Protein AF-A0A6A5FQM7-F1 (afdb_monomer)

Solvent-accessible surface area (backbone atoms only — not comparable to full-atom values): 30347 Å² total; per-residue (Å²): 133,84,86,88,86,87,84,88,84,89,82,84,90,83,86,89,84,90,78,91,77,89,76,64,76,66,62,66,56,60,60,55,72,75,61,82,77,85,77,93,76,96,86,78,89,70,89,82,69,97,57,61,68,79,78,35,94,45,71,45,55,47,32,48,67,52,52,79,28,72,78,85,42,72,32,33,34,38,22,14,42,94,94,63,60,41,81,42,44,37,44,62,70,58,44,27,74,49,12,66,49,44,28,42,49,70,72,30,100,81,39,64,97,59,59,69,46,80,37,57,89,43,54,50,72,23,48,49,38,50,50,42,26,55,42,43,71,48,86,74,83,47,91,88,41,33,66,56,27,30,49,48,19,56,76,38,56,27,65,71,60,27,52,52,35,52,52,50,50,63,73,68,60,40,35,49,49,23,48,38,49,33,57,51,23,64,76,68,71,37,67,69,60,32,50,51,24,50,55,40,36,26,71,35,20,60,54,18,48,69,21,72,33,40,38,74,43,54,70,69,55,50,44,56,60,50,65,47,46,41,44,48,52,60,55,64,56,54,51,54,29,51,52,52,25,17,38,48,50,24,53,76,68,77,38,73,73,41,54,67,50,28,41,61,66,38,53,75,52,58,45,49,45,36,67,73,53,40,54,70,65,57,34,62,76,37,58,64,68,62,61,59,53,52,72,66,59,45,48,48,49,50,36,51,76,71,43,92,73,63,66,90,65,88,42,45,68,68,68,66,75,27,68,83,79,84,81,86,69,94,57,98,53,77,53,91,87,81,57,81,82,76,91,71,86,63,69,45,68,56,44,42,41,69,94,61,94,78,84,81,72,53,50,68,50,74,54,55,94,81,56,72,51,75,46,46,41,37,39,34,40,21,51,81,83,43,77,77,45,77,49,79,47,77,45,79,48,78,44,57,86,84,54,57,52,70,48,59,58,78,70,78,84,80,71,81,84,80,86,88,85,85,86,81,89,80,92,76,90,79,82,89,83,84,85,88,80,88,80,91,77,84,89,68,100,72,86,75,81,55,36,37,34,40,37,40,65,70,76,99,77,88,89,71,83,92,84,94,83,85,77,78,49,76,69,66,88,84,78,80,87,80,87,75,90,130

Organism: Perca fluviatilis (NCBI:txid8168)

Radius of gyration: 31.71 Å; Cα contacts (8 Å, |Δi|>4): 573; chains: 1; bounding box: 80×77×89 Å

Foldseek 3Di:
DDDDDDDDDDDDDDDDDDDDDDDDPVVVVVVVVVPPPDDDDDDDPDDDPPPVVVVDPDQLVVLLSVQQDPVQFQAWEFAEAPPQTDIGTDDLVLLVVQFVQSVCCCPNPPHDSDRYHYHHPAHPVLVSQSSSCSRRVDHDDDPVCLLSVLVVCVVRVRVVNVVVSLVVCLVPDALQQLLVQLQSCVVSVPVVSNVSSVVRCLVVVLSNLPHPNLLVHDLVSLLVSLQALARPDALLSNVVSLLSNLQSVCVVVVHDSDLVSSLVSCPLSVQSRQLLPHDPVSCVVPVLVSPNDDPVLSVLSVCCVPPPDHDDHSHDNDHRPHHDDDDDDPDPDLDPPPDDDDDAQDKDKAKEADPDDDDDQFDWDADDPPDWDKWKKKKFWFFVNHTPDIDTDIDGDDGDSPDTDTDGGPDCPPRPPPPPDDDDDDDDDDDDDDDDDDDDDDDDDDDGTMIMMIMGIDDDDDHDDDDDDDDYDYDDDPDDDDDDDD

InterPro domains:
  IPR000210 BTB/POZ domain [PF00651] (66-172)
  IPR000210 BTB/POZ domain [PS50097] (73-143)
  IPR000210 BTB/POZ domain [SM00225] (73-173)
  IPR011333 SKP1/BTB/POZ domain superfamily [G3DSA:3.30.710.10] (48-202)
  IPR011333 SKP1/BTB/POZ domain superfamily [SSF54695] (49-172)
  IPR011705 BTB/Kelch-associated [PF07707] (188-257)
  IPR011705 BTB/Kelch-associated [SM00875] (179-288)
  IPR012983 PHR [PF08005] (329-388)
  IPR038648 PHR domain superfamily [G3DSA:2.60.120.820] (323-405)

Secondary structure (DSSP, 8-state):
-------PPP--------------THHHHHHHTTS-SS-----------TTGGGG-SSHHHHHHHHTT--TT--EEEEESSTTS-EEEEE-HHHHHHH-HHHHHHHHSTT----SEEEETTS-HHHHHHHHHHHHH------TTTHHHHHHHHHHTT-HHHHHHHHHHHHHH--TTTHHHHHHHHHHTT-HHHHHHHHHHHHHTHHHHHTSHHHHTS-HHHHHHHHH-S---S-HHHHHHHHHHHHHHHHHHTT----HHHHHHHHGGGGGGS-GGGS-HHHIIIIITTTS-S-HHHHHHHHHHHH-SSPPP-SS--SPP----PPP--SSS---TTT------SS-EEEEEE-SS------EEE---SSS---EEEEEEEEETTEEEEEEEEEE-S---TT--EEEPPPPGGG-TTS-S------------------------S--PPPEEEEEEEE--------------EE------------

Nearest PDB structures (foldseek):
  2vkp-assembly1_B-2  TM=9.954E-01  e=5.978E-14  Homo sapiens
  8h37-assembly1_A  TM=7.208E-01  e=5.324E-13  Homo sapiens
  8h37-assembly1_P  TM=6.740E-01  e=2.961E-13  Homo sapiens
  8h37-assembly1_N  TM=6.426E-01  e=1.250E-12  Homo sapiens
  8khp-assembly1_B  TM=5.291E-01  e=6.823E-11  Homo sapiens

Mean predicted aligned error: 17.05 Å

pLDDT: mean 70.78, std 27.02, range [20.38, 97.5]

Structure (mmCIF, N/CA/C/O backbone):
data_AF-A0A6A5FQM7-F1
#
_entry.id   AF-A0A6A5FQM7-F1
#
loop_
_atom_site.group_PDB
_atom_site.id
_atom_site.type_symbol
_atom_site.label_atom_id
_atom_site.label_alt_id
_atom_site.label_comp_id
_atom_site.label_asym_id
_atom_site.label_entity_id
_atom_site.label_seq_id
_atom_site.pdbx_PDB_ins_code
_atom_site.Cartn_x
_atom_site.Cartn_y
_atom_site.Cartn_z
_atom_site.occupancy
_atom_site.B_iso_or_equiv
_atom_site.auth_seq_id
_atom_site.auth_comp_id
_atom_site.auth_asym_id
_atom_site.auth_atom_id
_atom_site.pdbx_PDB_model_num
ATOM 1 N N . MET A 1 1 ? -1.911 30.482 -17.949 1.00 25.12 1 MET A N 1
ATOM 2 C CA . MET A 1 1 ? -1.801 31.762 -17.220 1.00 25.12 1 MET A CA 1
ATOM 3 C C . MET A 1 1 ? -1.256 31.460 -15.834 1.00 25.12 1 MET A C 1
ATOM 5 O O . MET A 1 1 ? -1.832 30.586 -15.209 1.00 25.12 1 MET A O 1
ATOM 9 N N . ALA A 1 2 ? -0.174 32.153 -15.447 1.00 23.59 2 ALA A N 1
ATOM 10 C CA . ALA A 1 2 ? 0.440 32.276 -14.107 1.00 23.59 2 ALA A CA 1
ATOM 11 C C . ALA A 1 2 ? 0.761 30.955 -13.362 1.00 23.59 2 ALA A C 1
ATOM 13 O O . ALA A 1 2 ? -0.143 30.247 -12.950 1.00 23.59 2 ALA A O 1
ATOM 14 N N . ALA A 1 3 ? 2.000 30.476 -13.214 1.00 24.33 3 ALA A N 1
ATOM 15 C CA . ALA A 1 3 ? 3.276 31.104 -12.839 1.00 24.33 3 ALA A CA 1
ATOM 16 C C . ALA A 1 3 ? 3.339 31.625 -11.384 1.00 24.33 3 ALA A C 1
ATOM 18 O O . ALA A 1 3 ? 2.572 32.501 -11.002 1.00 24.33 3 ALA A O 1
ATOM 19 N N . GLU A 1 4 ? 4.350 31.093 -10.679 1.00 28.64 4 GLU A N 1
ATOM 20 C CA . GLU A 1 4 ? 5.140 31.655 -9.566 1.00 28.64 4 GLU A CA 1
ATOM 21 C C . GLU A 1 4 ? 4.548 31.787 -8.160 1.00 28.64 4 GLU A C 1
ATOM 23 O O . GLU A 1 4 ? 3.675 32.610 -7.938 1.00 28.64 4 GLU A O 1
ATOM 28 N N . LEU A 1 5 ? 5.207 31.140 -7.180 1.00 24.67 5 LEU A N 1
ATOM 29 C CA . LEU A 1 5 ? 5.489 31.719 -5.857 1.00 24.67 5 LEU A CA 1
ATOM 30 C C . LEU A 1 5 ? 6.841 31.191 -5.289 1.00 24.67 5 LEU A C 1
ATOM 32 O O . LEU A 1 5 ? 6.902 30.125 -4.684 1.00 24.67 5 LEU A O 1
ATOM 36 N N . TYR A 1 6 ? 7.879 32.038 -5.424 1.00 25.89 6 TYR A N 1
ATOM 37 C CA . TYR A 1 6 ? 8.938 32.362 -4.432 1.00 25.89 6 TYR A CA 1
ATOM 38 C C . TYR A 1 6 ? 10.267 31.555 -4.310 1.00 25.89 6 TYR A C 1
ATOM 40 O O . TYR A 1 6 ? 10.331 30.380 -4.649 1.00 25.89 6 TYR A O 1
ATOM 48 N N . PRO A 1 7 ? 11.391 32.218 -3.909 1.00 26.41 7 PRO A N 1
ATOM 49 C CA . PRO A 1 7 ? 12.504 32.499 -4.825 1.00 26.41 7 PRO A CA 1
ATOM 50 C C . PRO A 1 7 ? 13.896 32.021 -4.352 1.00 26.41 7 PRO A C 1
ATOM 52 O O . PRO A 1 7 ? 14.146 31.740 -3.179 1.00 26.41 7 PRO A O 1
ATOM 55 N N . ALA A 1 8 ? 14.845 32.041 -5.292 1.00 25.22 8 ALA A N 1
ATOM 56 C CA . ALA A 1 8 ? 16.267 31.771 -5.095 1.00 25.22 8 ALA A CA 1
ATOM 57 C C . ALA A 1 8 ? 17.016 32.904 -4.359 1.00 25.22 8 ALA A C 1
ATOM 59 O O . ALA A 1 8 ? 16.900 34.079 -4.710 1.00 25.22 8 ALA A O 1
ATOM 60 N N . LYS A 1 9 ? 17.883 32.539 -3.402 1.00 25.02 9 LYS A N 1
ATOM 61 C CA . LYS A 1 9 ? 18.971 33.395 -2.895 1.00 25.02 9 LYS A CA 1
ATOM 62 C C . LYS A 1 9 ? 20.291 33.010 -3.569 1.00 25.02 9 LYS A C 1
ATOM 64 O O . LYS A 1 9 ? 20.765 31.889 -3.416 1.00 25.02 9 LYS A O 1
ATOM 69 N N . LYS A 1 10 ? 20.883 33.970 -4.288 1.00 23.33 10 LYS A N 1
ATOM 70 C CA . LYS A 1 10 ? 22.257 33.943 -4.816 1.00 23.33 10 LYS A CA 1
ATOM 71 C C . LYS A 1 10 ? 23.269 34.185 -3.690 1.00 23.33 10 LYS A C 1
ATOM 73 O O . LYS A 1 10 ? 23.102 35.132 -2.927 1.00 23.33 10 LYS A O 1
ATOM 78 N N . LEU A 1 11 ? 24.354 33.412 -3.668 1.00 23.92 11 LEU A N 1
ATOM 79 C CA . LEU A 1 11 ? 25.618 33.759 -3.008 1.00 23.92 11 LEU A CA 1
ATOM 80 C C . LEU A 1 11 ? 26.777 33.474 -3.981 1.00 23.92 11 LEU A C 1
ATOM 82 O O . LEU A 1 11 ? 26.824 32.424 -4.615 1.00 23.92 11 LEU A O 1
ATOM 86 N N . VAL A 1 12 ? 27.653 34.470 -4.124 1.00 27.03 12 VAL A N 1
ATOM 87 C CA . VAL A 1 12 ? 28.857 34.544 -4.979 1.00 27.03 12 VAL A CA 1
ATOM 88 C C . VAL A 1 12 ? 30.066 33.972 -4.202 1.00 27.03 12 VAL A C 1
ATOM 90 O O . VAL A 1 12 ? 30.031 34.015 -2.970 1.00 27.03 12 VAL A O 1
ATOM 93 N N . PRO A 1 13 ? 31.112 33.411 -4.853 1.00 27.48 13 PRO A N 1
ATOM 94 C CA . PRO A 1 13 ? 32.074 32.532 -4.191 1.00 27.48 13 PRO A CA 1
ATOM 95 C C . PRO A 1 13 ? 33.295 33.273 -3.627 1.00 27.48 13 PRO A C 1
ATOM 97 O O . PRO A 1 13 ? 33.749 34.271 -4.185 1.00 27.48 13 PRO A O 1
ATOM 100 N N . SER A 1 14 ? 33.880 32.723 -2.561 1.00 23.44 14 SER A N 1
ATOM 101 C CA . SER A 1 14 ? 35.210 33.087 -2.059 1.00 23.44 14 SER A CA 1
ATOM 102 C C . SER A 1 14 ? 36.164 31.897 -2.154 1.00 23.44 14 SER A C 1
ATOM 104 O O . SER A 1 14 ? 35.812 30.771 -1.805 1.00 23.44 14 SER A O 1
ATOM 106 N N . ALA A 1 15 ? 37.367 32.173 -2.647 1.00 24.03 15 ALA A N 1
ATOM 107 C CA . ALA A 1 15 ? 38.389 31.215 -3.034 1.00 24.03 15 ALA A CA 1
ATOM 108 C C . ALA A 1 15 ? 39.209 30.609 -1.875 1.00 24.03 15 ALA A C 1
ATOM 110 O O . ALA A 1 15 ? 39.319 31.176 -0.791 1.00 24.03 15 ALA A O 1
ATOM 111 N N . SER A 1 16 ? 39.912 29.530 -2.245 1.00 23.80 16 SER A N 1
ATOM 112 C CA . SER A 1 16 ? 41.140 28.951 -1.670 1.00 23.80 16 SER A CA 1
ATOM 113 C C . SER A 1 16 ? 41.038 28.055 -0.424 1.00 23.80 16 SER A C 1
ATOM 115 O O . SER A 1 16 ? 40.803 28.515 0.684 1.00 23.80 16 SER A O 1
ATOM 117 N N . ALA A 1 17 ? 41.317 26.758 -0.610 1.00 24.67 17 ALA A N 1
ATOM 118 C CA . ALA A 1 17 ? 42.495 26.080 -0.052 1.00 24.67 17 ALA A CA 1
ATOM 119 C C . ALA A 1 17 ? 42.527 24.607 -0.507 1.00 24.67 17 ALA A C 1
ATOM 121 O O . ALA A 1 17 ? 41.537 23.883 -0.459 1.00 24.67 17 ALA A O 1
ATOM 122 N N . SER A 1 18 ? 43.698 24.189 -0.970 1.00 25.94 18 SER A N 1
ATOM 123 C CA . SER A 1 18 ? 44.079 22.867 -1.463 1.00 25.94 18 SER A CA 1
ATOM 124 C C . SER A 1 18 ? 44.022 21.757 -0.407 1.00 25.94 18 SER A C 1
ATOM 126 O O . SER A 1 18 ? 44.571 21.928 0.678 1.00 25.94 18 SER A O 1
ATOM 128 N N . SER A 1 19 ? 43.515 20.572 -0.766 1.00 23.34 19 SER A N 1
ATOM 129 C CA . SER A 1 19 ? 44.169 19.297 -0.417 1.00 23.34 19 SER A CA 1
ATOM 130 C C . SER A 1 19 ? 43.587 18.101 -1.188 1.00 23.34 19 SER A C 1
ATOM 132 O O . SER A 1 19 ? 42.392 17.832 -1.206 1.00 23.34 19 SER A O 1
ATOM 134 N N . THR A 1 20 ? 44.512 17.427 -1.860 1.00 34.38 20 THR A N 1
ATOM 135 C CA . THR A 1 20 ? 44.583 16.053 -2.366 1.00 34.38 20 THR A CA 1
ATOM 136 C C . THR A 1 20 ? 43.435 15.097 -2.001 1.00 34.38 20 THR A C 1
ATOM 138 O O . THR A 1 20 ? 43.295 14.693 -0.850 1.00 34.38 20 THR A O 1
ATOM 141 N N . SER A 1 21 ? 42.699 14.609 -3.006 1.00 27.06 21 SER A N 1
ATOM 142 C CA . SER A 1 21 ? 42.024 13.306 -2.931 1.00 27.06 21 SER A CA 1
ATOM 143 C C . SER A 1 21 ? 41.889 12.676 -4.318 1.00 27.06 21 SER A C 1
ATOM 145 O O . SER A 1 21 ? 41.590 13.338 -5.307 1.00 27.06 21 SER A O 1
ATOM 147 N N . SER A 1 22 ? 42.208 11.389 -4.375 1.00 34.28 22 SER A N 1
ATOM 148 C CA . SER A 1 22 ? 42.169 10.520 -5.544 1.00 34.28 22 SER A CA 1
ATOM 149 C C . SER A 1 22 ? 40.715 10.301 -5.968 1.00 34.28 22 SER A C 1
ATOM 151 O O . SER A 1 22 ? 39.994 9.562 -5.301 1.00 34.28 22 SER A O 1
ATOM 153 N N . SER A 1 23 ? 40.273 10.946 -7.045 1.00 28.56 23 SER A N 1
ATOM 154 C CA . SER A 1 23 ? 38.965 10.700 -7.653 1.00 28.56 23 SER A CA 1
ATOM 155 C C . SER A 1 23 ? 39.065 9.574 -8.684 1.00 28.56 23 SER A C 1
ATOM 157 O O . SER A 1 23 ? 39.908 9.583 -9.581 1.00 28.56 23 SER A O 1
ATOM 159 N N . SER A 1 24 ? 38.215 8.565 -8.520 1.00 38.09 24 SER A N 1
ATOM 160 C CA . SER A 1 24 ? 38.035 7.449 -9.444 1.00 38.09 24 SER A CA 1
ATOM 161 C C . SER A 1 24 ? 37.468 7.923 -10.784 1.00 38.09 24 SER A C 1
ATOM 163 O O . SER A 1 24 ? 36.521 8.701 -10.830 1.00 38.09 24 SER A O 1
ATOM 165 N N . ILE A 1 25 ? 38.003 7.374 -11.878 1.00 41.78 25 ILE A N 1
ATOM 166 C CA . ILE A 1 25 ? 37.617 7.633 -13.281 1.00 41.78 25 ILE A CA 1
ATOM 167 C C . ILE A 1 25 ? 36.106 7.408 -13.549 1.00 41.78 25 ILE A C 1
ATOM 169 O O . ILE A 1 25 ? 35.562 7.939 -14.514 1.00 41.78 25 ILE A O 1
ATOM 173 N N . GLN A 1 26 ? 35.398 6.691 -12.668 1.00 38.62 26 GLN A N 1
ATOM 174 C CA . GLN A 1 26 ? 33.941 6.504 -12.725 1.00 38.62 26 GLN A CA 1
ATOM 175 C C . GLN A 1 26 ? 33.136 7.809 -12.578 1.00 38.62 26 GLN A C 1
ATOM 177 O O . GLN A 1 26 ? 32.128 7.965 -13.267 1.00 38.62 26 GLN A O 1
ATOM 182 N N . ASP A 1 27 ? 33.591 8.768 -11.765 1.00 35.09 27 ASP A N 1
ATOM 183 C CA . ASP A 1 27 ? 32.825 10.000 -11.510 1.00 35.09 27 ASP A CA 1
ATOM 184 C C . ASP A 1 27 ? 32.875 10.981 -12.696 1.00 35.09 27 ASP A C 1
ATOM 186 O O . ASP A 1 27 ? 31.942 11.755 -12.910 1.00 35.09 27 ASP A O 1
ATOM 190 N N . GLN A 1 28 ? 33.930 10.922 -13.519 1.00 35.03 28 GLN A N 1
ATOM 191 C CA . GLN A 1 28 ? 34.077 11.804 -14.684 1.00 35.03 28 GLN A CA 1
ATOM 192 C C . GLN A 1 28 ? 33.159 11.418 -15.851 1.00 35.03 28 GLN A C 1
ATOM 194 O O . GLN A 1 28 ? 32.687 12.305 -16.558 1.00 35.03 28 GLN A O 1
ATOM 199 N N . TYR A 1 29 ? 32.840 10.131 -16.023 1.00 43.72 29 TYR A N 1
ATOM 200 C CA . TYR A 1 29 ? 31.935 9.683 -17.090 1.00 43.72 29 TYR A CA 1
ATOM 201 C C . TYR A 1 29 ? 30.453 9.739 -16.691 1.00 43.72 29 TYR A C 1
ATOM 203 O O . TYR A 1 29 ? 29.603 10.011 -17.539 1.00 43.72 29 TYR A O 1
ATOM 211 N N . GLN A 1 30 ? 30.114 9.571 -15.405 1.00 40.81 30 GLN A N 1
ATOM 212 C CA . GLN A 1 30 ? 28.727 9.729 -14.942 1.00 40.81 30 GLN A CA 1
ATOM 213 C C . GLN A 1 30 ? 28.229 11.179 -15.040 1.00 40.81 30 GLN A C 1
ATOM 215 O O . GLN A 1 30 ? 27.064 11.396 -15.367 1.00 40.81 30 GLN A O 1
ATOM 220 N N . GLN A 1 31 ? 29.096 12.179 -14.839 1.00 35.19 31 GLN A N 1
ATOM 221 C CA . GLN A 1 31 ? 28.723 13.589 -15.021 1.00 35.19 31 GLN A CA 1
ATOM 222 C C . GLN A 1 31 ? 28.537 13.994 -16.488 1.00 35.19 31 GLN A C 1
ATOM 224 O O . GLN A 1 31 ? 27.774 14.916 -16.769 1.00 35.19 31 GLN A O 1
ATOM 229 N N . GLN A 1 32 ? 29.172 13.290 -17.427 1.00 38.00 32 GLN A N 1
ATOM 230 C CA . GLN A 1 32 ? 29.069 13.598 -18.855 1.00 38.00 32 GLN A CA 1
ATOM 231 C C . GLN A 1 32 ? 27.743 13.115 -19.469 1.00 38.00 32 GLN A C 1
ATOM 233 O O . GLN A 1 32 ? 27.218 13.758 -20.376 1.00 38.00 32 GLN A O 1
ATOM 238 N N . ASN A 1 33 ? 27.138 12.060 -18.912 1.00 40.91 33 ASN A N 1
ATOM 239 C CA . ASN A 1 33 ? 25.867 11.509 -19.398 1.00 40.91 33 ASN A CA 1
ATOM 240 C C . ASN A 1 33 ? 24.611 12.247 -18.892 1.00 40.91 33 ASN A C 1
ATOM 242 O O . ASN A 1 33 ? 23.536 12.046 -19.449 1.00 40.91 33 ASN A O 1
ATOM 246 N N . LEU A 1 34 ? 24.719 13.132 -17.889 1.00 35.94 34 LEU A N 1
ATOM 247 C CA . LEU A 1 34 ? 23.595 13.982 -17.454 1.00 35.94 34 LEU A CA 1
ATOM 248 C C . LEU A 1 34 ? 23.472 15.301 -18.243 1.00 35.94 34 LEU A C 1
ATOM 250 O O . LEU A 1 34 ? 22.462 15.988 -18.111 1.00 35.94 34 LEU A O 1
ATOM 254 N N . ALA A 1 35 ? 24.466 15.670 -19.056 1.00 32.56 35 ALA A N 1
ATOM 255 C CA . ALA A 1 35 ? 24.530 16.990 -19.694 1.00 32.56 35 ALA A CA 1
ATOM 256 C C . ALA A 1 35 ? 24.043 17.035 -21.156 1.00 32.56 35 ALA A C 1
ATOM 258 O O . ALA A 1 35 ? 23.995 18.113 -21.740 1.00 32.56 35 ALA A O 1
ATOM 259 N N . ASN A 1 36 ? 23.657 15.909 -21.761 1.00 36.44 36 ASN A N 1
ATOM 260 C CA . ASN A 1 36 ? 23.426 15.835 -23.211 1.00 36.44 36 ASN A CA 1
ATOM 261 C C . ASN A 1 36 ? 21.983 16.126 -23.665 1.00 36.44 36 ASN A C 1
ATOM 263 O O . ASN A 1 36 ? 21.508 15.556 -24.643 1.00 36.44 36 ASN A O 1
ATOM 267 N N . ASN A 1 37 ? 21.299 17.058 -22.995 1.00 38.47 37 ASN A N 1
ATOM 268 C CA . ASN A 1 37 ? 20.074 17.659 -23.519 1.00 38.47 37 ASN A CA 1
ATOM 269 C C . ASN A 1 37 ? 20.348 19.110 -23.941 1.00 38.47 37 ASN A C 1
ATOM 271 O O . ASN A 1 37 ? 20.574 19.979 -23.103 1.00 38.47 37 ASN A O 1
ATOM 275 N N . ASN A 1 38 ? 20.228 19.330 -25.253 1.00 35.34 38 ASN A N 1
ATOM 276 C CA . ASN A 1 38 ? 20.307 20.565 -26.039 1.00 35.34 38 ASN A CA 1
ATOM 277 C C . ASN A 1 38 ? 21.654 20.998 -26.644 1.00 35.34 38 ASN A C 1
ATOM 279 O O . ASN A 1 38 ? 22.657 21.224 -25.979 1.00 35.34 38 ASN A O 1
ATOM 283 N N . SER A 1 39 ? 21.519 21.314 -27.938 1.00 30.48 39 SER A N 1
ATOM 284 C CA . SER A 1 39 ? 22.369 22.089 -28.847 1.00 30.48 39 SER A CA 1
ATOM 285 C C . SER A 1 39 ? 23.458 21.345 -29.629 1.00 30.48 39 SER A C 1
ATOM 287 O O . SER A 1 39 ? 24.518 20.971 -29.140 1.00 30.48 39 SER A O 1
ATOM 289 N N . HIS A 1 40 ? 23.178 21.219 -30.930 1.00 37.12 40 HIS A N 1
ATOM 290 C CA . HIS A 1 40 ? 24.162 21.055 -31.988 1.00 37.12 40 HIS A CA 1
ATOM 291 C C . HIS A 1 40 ? 25.294 22.077 -31.838 1.00 37.12 40 HIS A C 1
ATOM 293 O O . HIS A 1 40 ? 25.051 23.281 -31.892 1.00 37.12 40 HIS A O 1
ATOM 299 N N . SER A 1 41 ? 26.531 21.596 -31.748 1.00 25.61 41 SER A N 1
ATOM 300 C CA . SER A 1 41 ? 27.732 22.296 -32.214 1.00 25.61 41 SER A CA 1
ATOM 301 C C . SER A 1 41 ? 28.830 21.264 -32.452 1.00 25.61 41 SER A C 1
ATOM 303 O O . SER A 1 41 ? 29.441 20.739 -31.527 1.00 25.61 41 SER A O 1
ATOM 305 N N . ALA A 1 42 ? 29.046 20.945 -33.726 1.00 38.06 42 ALA A N 1
ATOM 306 C CA . ALA A 1 42 ? 30.201 20.199 -34.186 1.00 38.06 42 ALA A CA 1
ATOM 307 C C . ALA A 1 42 ? 31.451 21.079 -34.054 1.00 38.06 42 ALA A C 1
ATOM 309 O O . ALA A 1 42 ? 31.512 22.111 -34.713 1.00 38.06 42 ALA A O 1
ATOM 310 N N . ALA A 1 43 ? 32.415 20.674 -33.219 1.00 31.86 43 ALA A N 1
ATOM 311 C CA . ALA A 1 43 ? 33.860 20.904 -33.382 1.00 31.86 43 ALA A CA 1
ATOM 312 C C . ALA A 1 43 ? 34.617 20.532 -32.093 1.00 31.86 43 ALA A C 1
ATOM 314 O O . ALA A 1 43 ? 34.815 21.380 -31.231 1.00 31.86 43 ALA A O 1
ATOM 315 N N . ALA A 1 44 ? 35.033 19.266 -31.975 1.00 27.83 44 ALA A N 1
ATOM 316 C CA . ALA A 1 44 ? 36.254 18.813 -31.283 1.00 27.83 44 ALA A CA 1
ATOM 317 C C . ALA A 1 44 ? 36.256 17.276 -31.224 1.00 27.83 44 ALA A C 1
ATOM 319 O O . ALA A 1 44 ? 36.093 16.663 -30.171 1.00 27.83 44 ALA A O 1
ATOM 320 N N . ALA A 1 45 ? 36.416 16.632 -32.382 1.00 38.59 45 ALA A N 1
ATOM 321 C CA . ALA A 1 45 ? 36.777 15.222 -32.432 1.00 38.59 45 ALA A CA 1
ATOM 322 C C . ALA A 1 45 ? 38.260 15.087 -32.056 1.00 38.59 45 ALA A C 1
ATOM 324 O O . ALA A 1 45 ? 39.132 15.015 -32.920 1.00 38.59 45 ALA A O 1
ATOM 325 N N . THR A 1 46 ? 38.553 15.089 -30.756 1.00 37.62 46 THR A N 1
ATOM 326 C CA . THR A 1 46 ? 39.865 14.687 -30.251 1.00 37.62 46 THR A CA 1
ATOM 327 C C . THR A 1 46 ? 39.884 13.165 -30.162 1.00 37.62 46 THR A C 1
ATOM 329 O O . THR A 1 46 ? 39.230 12.561 -29.314 1.00 37.62 46 THR A O 1
ATOM 332 N N . GLN A 1 47 ? 40.619 12.552 -31.090 1.00 45.12 47 GLN A N 1
ATOM 333 C CA . GLN A 1 47 ? 41.079 11.166 -31.053 1.00 45.12 47 GLN A CA 1
ATOM 334 C C . GLN A 1 47 ? 41.527 10.767 -29.640 1.00 45.12 47 GLN A C 1
ATOM 336 O O . GLN A 1 47 ? 42.522 11.285 -29.139 1.00 45.12 47 GLN A O 1
ATOM 341 N N . GLY A 1 48 ? 40.810 9.831 -29.009 1.00 45.66 48 GLY A N 1
ATOM 342 C CA . GLY A 1 48 ? 41.215 9.344 -27.692 1.00 45.66 48 GLY A CA 1
ATOM 343 C C . GLY A 1 48 ? 40.210 8.512 -26.901 1.00 45.66 48 GLY A C 1
ATOM 344 O O . GLY A 1 48 ? 40.119 8.733 -25.703 1.00 45.66 48 GLY A O 1
ATOM 345 N N . CYS A 1 49 ? 39.489 7.557 -27.509 1.00 48.12 49 CYS A N 1
ATOM 346 C CA . CYS A 1 49 ? 39.119 6.308 -26.809 1.00 48.12 49 CYS A CA 1
ATOM 347 C C . CYS A 1 49 ? 38.604 5.212 -27.770 1.00 48.12 49 CYS A C 1
ATOM 349 O O . CYS A 1 49 ? 37.482 4.731 -27.656 1.00 48.12 49 CYS A O 1
ATOM 351 N N . CYS A 1 50 ? 39.413 4.781 -28.743 1.00 58.44 50 CYS A N 1
ATOM 352 C CA . CYS A 1 50 ? 39.064 3.647 -29.620 1.00 58.44 50 CYS A CA 1
ATOM 353 C C . CYS A 1 50 ? 39.201 2.262 -28.945 1.00 58.44 50 CYS A C 1
ATOM 355 O O . CYS A 1 50 ? 39.079 1.242 -29.614 1.00 58.44 50 CYS A O 1
ATOM 357 N N . ASN A 1 51 ? 39.447 2.213 -27.631 1.00 79.25 51 ASN A N 1
ATOM 358 C CA . ASN A 1 51 ? 39.569 0.973 -26.863 1.00 79.25 51 ASN A CA 1
ATOM 359 C C . ASN A 1 51 ? 39.008 1.132 -25.440 1.00 79.25 51 ASN A C 1
ATOM 361 O O . ASN A 1 51 ? 39.663 0.791 -24.453 1.00 79.25 51 ASN A O 1
ATOM 365 N N . TRP A 1 52 ? 37.803 1.692 -25.313 1.00 86.62 52 TRP A N 1
ATOM 366 C CA . TRP A 1 52 ? 37.137 1.788 -24.011 1.00 86.62 52 TRP A CA 1
ATOM 367 C C . TRP A 1 52 ? 36.862 0.397 -23.422 1.00 86.62 52 TRP A C 1
ATOM 369 O O . TRP A 1 52 ? 36.871 0.226 -22.207 1.00 86.62 52 TRP A O 1
ATOM 379 N N . GLN A 1 53 ? 36.700 -0.622 -24.273 1.00 91.31 53 GLN A N 1
ATOM 380 C CA . GLN A 1 53 ? 36.486 -2.008 -23.863 1.00 91.31 53 GLN A CA 1
ATOM 381 C C . GLN A 1 53 ? 37.656 -2.547 -23.031 1.00 91.31 53 GLN A C 1
ATOM 383 O O . GLN A 1 53 ? 37.430 -3.327 -22.110 1.00 91.31 53 GLN A O 1
ATOM 388 N N . GLY A 1 54 ? 38.889 -2.118 -23.316 1.00 88.94 54 GLY A N 1
ATOM 389 C CA . GLY A 1 54 ? 40.076 -2.505 -22.552 1.00 88.94 54 GLY A CA 1
ATOM 390 C C . GLY A 1 54 ? 40.168 -1.881 -21.154 1.00 88.94 54 GLY A C 1
ATOM 391 O O . GLY A 1 54 ? 40.970 -2.344 -20.348 1.00 88.94 54 GLY A O 1
ATOM 392 N N . LEU A 1 55 ? 39.361 -0.857 -20.848 1.00 91.25 55 LEU A N 1
ATOM 393 C CA . LEU A 1 55 ? 39.361 -0.179 -19.544 1.00 91.25 55 LEU A CA 1
ATOM 394 C C . LEU A 1 55 ? 38.549 -0.927 -18.476 1.00 91.25 55 LEU A C 1
ATOM 396 O O . LEU A 1 55 ? 38.720 -0.661 -17.288 1.00 91.25 55 LEU A O 1
ATOM 400 N N . TYR A 1 56 ? 37.683 -1.858 -18.885 1.00 91.56 56 TYR A N 1
ATOM 401 C CA . TYR A 1 56 ? 36.724 -2.525 -18.006 1.00 91.56 56 TYR A CA 1
ATOM 402 C C . TYR A 1 56 ? 36.930 -4.049 -18.027 1.00 91.56 56 TYR A C 1
ATOM 404 O O . TYR A 1 56 ? 36.676 -4.691 -19.053 1.00 91.56 56 TYR A O 1
ATOM 412 N N . PRO A 1 57 ? 37.391 -4.655 -16.916 1.00 91.06 57 PRO A N 1
ATOM 413 C CA . PRO A 1 57 ? 37.785 -6.062 -16.892 1.00 91.06 57 PRO A CA 1
ATOM 414 C C . PRO A 1 57 ? 36.607 -7.026 -17.090 1.00 91.06 57 PRO A C 1
ATOM 416 O O . PRO A 1 57 ? 36.777 -8.098 -17.675 1.00 91.06 57 PRO A O 1
ATOM 419 N N . THR A 1 58 ? 35.402 -6.672 -16.637 1.00 94.12 58 THR A N 1
ATOM 420 C CA . THR A 1 58 ? 34.236 -7.564 -16.710 1.00 94.12 58 THR A CA 1
ATOM 421 C C . THR A 1 58 ? 33.280 -7.198 -17.846 1.00 94.12 58 THR A C 1
ATOM 423 O O . THR A 1 58 ? 33.220 -6.059 -18.307 1.00 94.12 58 THR A O 1
ATOM 426 N N . LEU A 1 59 ? 32.500 -8.177 -18.322 1.00 91.44 59 LEU A N 1
ATOM 427 C CA . LEU A 1 59 ? 31.408 -7.911 -19.272 1.00 91.44 59 LEU A CA 1
ATOM 428 C C . LEU A 1 59 ? 30.322 -7.024 -18.653 1.00 91.44 59 LEU A C 1
ATOM 430 O O . LEU A 1 59 ? 29.785 -6.160 -19.333 1.00 91.44 59 LEU A O 1
ATOM 434 N N . ARG A 1 60 ? 30.052 -7.195 -17.355 1.00 93.31 60 ARG A N 1
ATOM 435 C CA . ARG A 1 60 ? 29.102 -6.374 -16.597 1.00 93.31 60 ARG A CA 1
ATOM 436 C C . ARG A 1 60 ? 29.452 -4.888 -16.662 1.00 93.31 60 ARG A C 1
ATOM 438 O O . ARG A 1 60 ? 28.585 -4.073 -16.949 1.00 93.31 60 ARG A O 1
ATOM 445 N N . GLU A 1 61 ? 30.707 -4.535 -16.397 1.00 92.62 61 GLU A N 1
ATOM 446 C CA . GLU A 1 61 ? 31.156 -3.138 -16.430 1.00 92.62 61 GLU A CA 1
ATOM 447 C C . GLU A 1 61 ? 31.109 -2.570 -17.849 1.00 92.62 61 GLU A C 1
ATOM 449 O O . GLU A 1 61 ? 30.644 -1.451 -18.037 1.00 92.62 61 GLU A O 1
ATOM 454 N N . ARG A 1 62 ? 31.508 -3.360 -18.856 1.00 94.06 62 ARG A N 1
ATOM 455 C CA . ARG A 1 62 ? 31.397 -2.951 -20.263 1.00 94.06 62 ARG A CA 1
ATOM 456 C C . ARG A 1 62 ? 29.947 -2.705 -20.676 1.00 94.06 62 ARG A C 1
ATOM 458 O O . ARG A 1 62 ? 29.667 -1.690 -21.302 1.00 94.06 62 ARG A O 1
ATOM 465 N N . ASN A 1 63 ? 29.025 -3.578 -20.278 1.00 93.38 63 ASN A N 1
ATOM 466 C CA . ASN A 1 63 ? 27.599 -3.378 -20.524 1.00 93.38 63 ASN A CA 1
ATOM 467 C C . ASN A 1 63 ? 27.052 -2.172 -19.747 1.00 93.38 63 ASN A C 1
ATOM 469 O O . ASN A 1 63 ? 26.227 -1.442 -20.279 1.00 93.38 63 ASN A O 1
ATOM 473 N N . SER A 1 64 ? 27.544 -1.898 -18.535 1.00 93.44 64 SER A N 1
ATOM 474 C CA . SER A 1 64 ? 27.159 -0.702 -17.770 1.00 93.44 64 SER A CA 1
ATOM 475 C C . SER A 1 64 ? 27.455 0.604 -18.528 1.00 93.44 64 SER A C 1
ATOM 477 O O . SER A 1 64 ? 26.689 1.555 -18.432 1.00 93.44 64 SER A O 1
ATOM 479 N N . VAL A 1 65 ? 28.512 0.649 -19.351 1.00 93.06 65 VAL A N 1
ATOM 480 C CA . VAL A 1 65 ? 28.830 1.807 -20.219 1.00 93.06 65 VAL A CA 1
ATOM 481 C C . VAL A 1 65 ? 27.860 1.947 -21.401 1.00 93.06 65 VAL A C 1
ATOM 483 O O . VAL A 1 65 ? 27.627 3.055 -21.888 1.00 93.06 65 VAL A O 1
ATOM 486 N N . MET A 1 66 ? 27.280 0.835 -21.858 1.00 93.94 66 MET A N 1
ATOM 487 C CA . MET A 1 66 ? 26.306 0.808 -22.958 1.00 93.94 66 MET A CA 1
ATOM 488 C C . MET A 1 66 ? 24.882 1.157 -22.508 1.00 93.94 66 MET A C 1
ATOM 490 O O . MET A 1 66 ? 24.002 1.362 -23.343 1.00 93.94 66 MET A O 1
ATOM 494 N N . PHE A 1 67 ? 24.634 1.228 -21.200 1.00 94.00 67 PHE A N 1
ATOM 495 C CA . PHE A 1 67 ? 23.351 1.659 -20.659 1.00 94.00 67 PHE A CA 1
ATOM 496 C C . PHE A 1 67 ? 23.033 3.098 -21.096 1.00 94.00 67 PHE A C 1
ATOM 498 O O . PHE A 1 67 ? 23.826 4.011 -20.867 1.00 94.00 67 PHE A O 1
ATOM 505 N N . ASN A 1 68 ? 21.847 3.295 -21.687 1.00 93.38 68 ASN A N 1
ATOM 506 C CA . ASN A 1 68 ? 21.353 4.595 -22.156 1.00 93.38 68 ASN A CA 1
ATOM 507 C C . ASN A 1 68 ? 22.346 5.325 -23.093 1.00 93.38 68 ASN A C 1
ATOM 509 O O . ASN A 1 68 ? 22.522 6.541 -23.008 1.00 93.38 68 ASN A O 1
ATOM 513 N N . ASN A 1 69 ? 23.018 4.565 -23.962 1.00 93.19 69 ASN A N 1
ATOM 514 C CA . ASN A 1 69 ? 24.022 5.039 -24.911 1.00 93.19 69 ASN A CA 1
ATOM 515 C C . ASN A 1 69 ? 23.546 4.779 -26.351 1.00 93.19 69 ASN A C 1
ATOM 517 O O . ASN A 1 69 ? 23.019 3.709 -26.637 1.00 93.19 69 ASN A O 1
ATOM 521 N N . GLU A 1 70 ? 23.734 5.747 -27.250 1.00 94.44 70 GLU A N 1
ATOM 522 C CA . GLU A 1 70 ? 23.344 5.642 -28.670 1.00 94.44 70 GLU A CA 1
ATOM 523 C C . GLU A 1 70 ? 24.328 4.798 -29.499 1.00 94.44 70 GLU A C 1
ATOM 525 O O . GLU A 1 70 ? 24.015 4.361 -30.605 1.00 94.44 70 GLU A O 1
ATOM 530 N N . MET A 1 71 ? 25.543 4.558 -28.996 1.00 92.44 71 MET A N 1
ATOM 531 C CA . MET A 1 71 ? 26.516 3.712 -29.683 1.00 92.44 71 MET A CA 1
ATOM 532 C C . MET A 1 71 ? 25.960 2.292 -29.838 1.00 92.44 71 MET A C 1
ATOM 534 O O . MET A 1 71 ? 25.681 1.654 -28.837 1.00 92.44 71 MET A O 1
ATOM 538 N N . MET A 1 72 ? 25.868 1.782 -31.073 1.00 90.19 72 MET A N 1
ATOM 539 C CA . MET A 1 72 ? 25.355 0.435 -31.397 1.00 90.19 72 MET A CA 1
ATOM 540 C C . MET A 1 72 ? 23.884 0.178 -31.024 1.00 90.19 72 MET A C 1
ATOM 542 O O . MET A 1 72 ? 23.451 -0.973 -31.085 1.00 90.19 72 MET A O 1
ATOM 546 N N . ALA A 1 73 ? 23.116 1.217 -30.686 1.00 94.06 73 ALA A 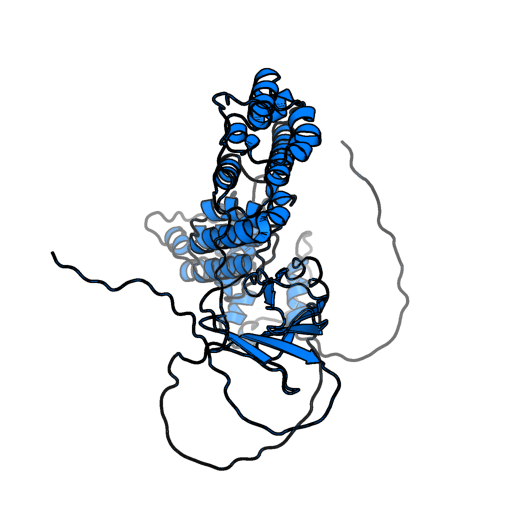N 1
ATOM 547 C CA . ALA A 1 73 ? 21.692 1.073 -30.417 1.00 94.06 73 ALA A CA 1
ATOM 548 C C . ALA A 1 73 ? 20.939 0.652 -31.692 1.00 94.06 73 ALA A C 1
ATOM 550 O O . ALA A 1 73 ? 21.110 1.250 -32.754 1.00 94.06 73 ALA A O 1
ATOM 551 N N . ASP A 1 74 ? 20.107 -0.381 -31.579 1.00 94.38 74 ASP A N 1
ATOM 552 C CA . ASP A 1 74 ? 19.328 -0.990 -32.669 1.00 94.38 74 ASP A CA 1
ATOM 553 C C . ASP A 1 74 ? 17.810 -0.971 -32.390 1.00 94.38 74 ASP A C 1
ATOM 555 O O . ASP A 1 74 ? 17.024 -1.569 -33.128 1.00 94.38 74 ASP A O 1
ATOM 559 N N . VAL A 1 75 ? 17.397 -0.281 -31.321 1.00 94.88 75 VAL A N 1
ATOM 560 C CA . VAL A 1 75 ? 16.001 0.003 -30.963 1.00 94.88 75 VAL A CA 1
ATOM 561 C C . VAL A 1 75 ? 15.913 1.265 -30.097 1.00 94.88 75 VAL A C 1
ATOM 563 O O . VAL A 1 75 ? 16.786 1.524 -29.263 1.00 94.88 75 VAL A O 1
ATOM 566 N N . HIS A 1 76 ? 14.825 2.025 -30.234 1.00 96.12 76 HIS A N 1
ATOM 567 C CA . HIS A 1 76 ? 14.518 3.181 -29.390 1.00 96.12 76 HIS A CA 1
ATOM 568 C C . HIS A 1 76 ? 13.163 3.023 -28.705 1.00 96.12 76 HIS A C 1
ATOM 570 O O . HIS A 1 76 ? 12.168 2.663 -29.324 1.00 96.12 76 HIS A O 1
ATOM 576 N N . PHE A 1 77 ? 13.103 3.351 -27.418 1.00 96.12 77 PHE A N 1
ATOM 577 C CA . PHE A 1 77 ? 11.865 3.358 -26.648 1.00 96.12 77 PHE A CA 1
ATOM 578 C C . PHE A 1 77 ? 11.387 4.780 -26.408 1.00 96.12 77 PHE A C 1
ATOM 580 O O . PHE A 1 77 ? 12.162 5.620 -25.961 1.00 96.12 77 PHE A O 1
ATOM 587 N N . VAL A 1 78 ? 10.105 5.043 -26.629 1.00 96.25 78 VAL A N 1
ATOM 588 C CA . VAL A 1 78 ? 9.442 6.279 -26.202 1.00 96.25 78 VAL A CA 1
ATOM 589 C C . VAL A 1 78 ? 8.620 5.966 -24.962 1.00 96.25 78 VAL A C 1
ATOM 591 O O . VAL A 1 78 ? 7.542 5.378 -25.048 1.00 96.25 78 VAL A O 1
ATOM 594 N N . VAL A 1 79 ? 9.172 6.317 -23.803 1.00 96.12 79 VAL A N 1
ATOM 595 C CA . VAL A 1 79 ? 8.673 5.925 -22.481 1.00 96.12 79 VAL A CA 1
ATOM 596 C C . VAL A 1 79 ? 7.968 7.094 -21.806 1.00 96.12 79 VAL A C 1
ATOM 598 O O . VAL A 1 79 ? 8.492 8.204 -21.816 1.00 96.12 79 VAL A O 1
ATOM 601 N N . GLY A 1 80 ? 6.827 6.844 -21.170 1.00 93.25 80 GLY A N 1
ATOM 602 C CA . GLY A 1 80 ? 6.092 7.817 -20.363 1.00 93.25 80 GLY A CA 1
ATOM 603 C C . GLY A 1 80 ? 4.766 8.273 -20.983 1.00 93.25 80 GLY A C 1
ATOM 604 O O . GLY A 1 80 ? 4.496 8.019 -22.159 1.00 93.25 80 GLY A O 1
ATOM 605 N N . PRO A 1 81 ? 3.918 8.956 -20.195 1.00 90.31 81 PRO A N 1
ATOM 606 C CA . PRO A 1 81 ? 2.605 9.405 -20.643 1.00 90.31 81 PRO A CA 1
ATOM 607 C C . PRO A 1 81 ? 2.705 10.511 -21.712 1.00 90.31 81 PRO A C 1
ATOM 609 O O . PRO A 1 81 ? 3.724 11.209 -21.795 1.00 90.31 81 PRO A O 1
ATOM 612 N N . PRO A 1 82 ? 1.640 10.733 -22.509 1.00 85.81 82 PRO A N 1
ATOM 613 C CA . PRO A 1 82 ? 1.610 11.795 -23.514 1.00 85.81 82 PRO A CA 1
ATOM 614 C C . PRO A 1 82 ? 1.941 13.166 -22.903 1.00 85.81 82 PRO A C 1
ATOM 616 O O . PRO A 1 82 ? 1.286 13.606 -21.962 1.00 85.81 82 PRO A O 1
ATOM 619 N N . GLY A 1 83 ? 2.965 13.841 -23.436 1.00 81.62 83 GLY A N 1
ATOM 620 C CA . GLY A 1 83 ? 3.444 15.140 -22.936 1.00 81.62 83 GLY A CA 1
ATOM 621 C C . GLY A 1 83 ? 4.586 15.071 -21.910 1.00 81.62 83 GLY A C 1
ATOM 622 O O . GLY A 1 83 ? 5.181 16.103 -21.614 1.00 81.62 83 GLY A O 1
ATOM 623 N N . GLY A 1 84 ? 4.936 13.876 -21.424 1.00 85.25 84 GLY A N 1
ATOM 624 C CA . GLY A 1 84 ? 6.076 13.614 -20.534 1.00 85.25 84 GLY A CA 1
ATOM 625 C C . GLY A 1 84 ? 6.967 12.472 -21.033 1.00 85.25 84 GLY A C 1
ATOM 626 O O . GLY A 1 84 ? 7.562 11.756 -20.232 1.00 85.25 84 GLY A O 1
ATOM 627 N N . THR A 1 85 ? 7.009 12.260 -22.349 1.00 92.69 85 THR A N 1
ATOM 628 C CA . THR A 1 85 ? 7.731 11.147 -22.970 1.00 92.69 85 THR A CA 1
ATOM 629 C C . THR A 1 85 ? 9.234 11.394 -23.039 1.00 92.69 85 THR A C 1
ATOM 631 O O . THR A 1 85 ? 9.670 12.482 -23.416 1.00 92.69 85 THR A O 1
ATOM 634 N N . GLN A 1 86 ? 10.024 10.354 -22.795 1.00 95.19 86 GLN A N 1
ATOM 635 C CA . GLN A 1 86 ? 11.472 10.343 -22.974 1.00 95.19 86 GLN A CA 1
ATOM 636 C C . GLN A 1 86 ? 11.871 9.260 -23.979 1.00 95.19 86 GLN A C 1
ATOM 638 O O . GLN A 1 86 ? 11.432 8.114 -23.868 1.00 95.19 86 GLN A O 1
ATOM 643 N N . ARG A 1 87 ? 12.728 9.618 -24.943 1.00 95.62 87 ARG A N 1
ATOM 644 C CA . ARG A 1 87 ? 13.330 8.664 -25.881 1.00 95.62 87 ARG A CA 1
ATOM 645 C C . ARG A 1 87 ? 14.567 8.027 -25.243 1.00 95.62 87 ARG A C 1
ATOM 647 O O . ARG A 1 87 ? 15.428 8.745 -24.740 1.00 95.62 87 ARG A O 1
ATOM 654 N N . VAL A 1 88 ? 14.634 6.699 -25.244 1.00 96.50 88 VAL A N 1
ATOM 655 C CA . VAL A 1 88 ? 15.678 5.900 -24.589 1.00 96.50 88 VAL A CA 1
ATOM 656 C C . VAL A 1 88 ? 16.257 4.904 -25.601 1.00 96.50 88 VAL A C 1
ATOM 658 O O . VAL A 1 88 ? 15.498 4.075 -26.108 1.00 96.50 88 VAL A O 1
ATOM 661 N N . PRO A 1 89 ? 17.563 4.955 -25.919 1.00 96.81 89 PRO A N 1
ATOM 662 C CA . PRO A 1 89 ? 18.199 3.966 -26.786 1.00 96.81 89 PRO A CA 1
ATOM 663 C C . PRO A 1 89 ? 18.361 2.615 -26.075 1.00 96.81 89 PRO A C 1
ATOM 665 O O . PRO A 1 89 ? 18.545 2.546 -24.855 1.00 96.81 89 PRO A O 1
ATOM 668 N N . GLY A 1 90 ? 18.309 1.529 -26.842 1.00 96.06 90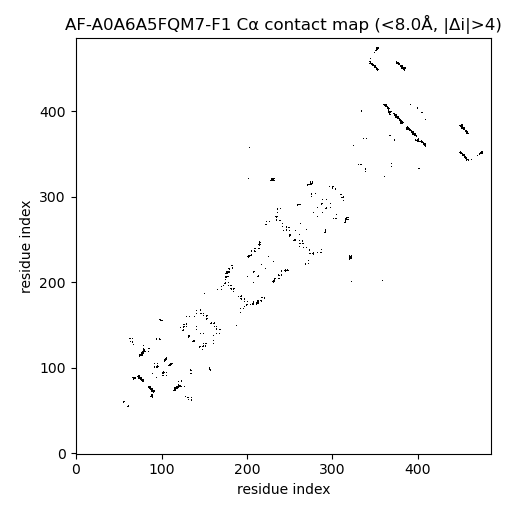 GLY A N 1
ATOM 669 C CA . GLY A 1 90 ? 18.465 0.167 -26.347 1.00 96.06 90 GLY A CA 1
ATOM 670 C C . GLY A 1 90 ? 19.162 -0.763 -27.339 1.00 96.06 90 GLY A C 1
ATOM 671 O O . GLY A 1 90 ? 19.427 -0.399 -28.480 1.00 96.06 90 GLY A O 1
ATOM 672 N N . HIS A 1 91 ? 19.451 -1.977 -26.865 1.00 95.88 91 HIS A N 1
ATOM 673 C CA . HIS A 1 91 ? 20.154 -3.019 -27.611 1.00 95.88 91 HIS A CA 1
ATOM 674 C C . HIS A 1 91 ? 19.333 -4.317 -27.563 1.00 95.88 91 HIS A C 1
ATOM 676 O O . HIS A 1 91 ? 19.224 -4.929 -26.492 1.00 95.88 91 HIS A O 1
ATOM 682 N N . LYS A 1 92 ? 18.762 -4.748 -28.696 1.00 95.19 92 LYS A N 1
ATOM 683 C CA . LYS A 1 92 ? 17.824 -5.883 -28.810 1.00 95.19 92 LYS A CA 1
ATOM 684 C C . LYS A 1 92 ? 18.393 -7.154 -28.176 1.00 95.19 92 LYS A C 1
ATOM 686 O O . LYS A 1 92 ? 17.710 -7.796 -27.379 1.00 95.19 92 LYS A O 1
ATOM 691 N N . TYR A 1 93 ? 19.665 -7.474 -28.439 1.00 95.25 93 TYR A N 1
ATOM 692 C CA . TYR A 1 93 ? 20.328 -8.658 -27.873 1.00 95.25 93 TYR A CA 1
ATOM 693 C C . TYR A 1 93 ? 20.391 -8.633 -26.338 1.00 95.25 93 TYR A C 1
ATOM 695 O O . TYR A 1 93 ? 19.993 -9.596 -25.686 1.00 95.25 93 TYR A O 1
ATOM 703 N N . VAL A 1 94 ? 20.858 -7.527 -25.745 1.00 95.81 94 VAL A N 1
ATOM 704 C CA . VAL A 1 94 ? 21.001 -7.399 -24.281 1.00 95.81 94 VAL A CA 1
ATOM 705 C C . VAL A 1 94 ? 19.633 -7.506 -23.603 1.00 95.81 94 VAL A C 1
ATOM 707 O O . VAL A 1 94 ? 19.473 -8.221 -22.615 1.00 95.81 94 VAL A O 1
ATOM 710 N N . LEU A 1 95 ? 18.631 -6.840 -24.177 1.00 96.06 95 LEU A N 1
ATOM 711 C CA . LEU A 1 95 ? 17.259 -6.844 -23.680 1.00 96.06 95 LEU A CA 1
ATOM 712 C C . LEU A 1 95 ? 16.609 -8.226 -23.761 1.00 96.06 95 LEU A C 1
ATOM 714 O O . LEU A 1 95 ? 15.997 -8.665 -22.789 1.00 96.06 95 LEU A O 1
ATOM 718 N N . ALA A 1 96 ? 16.777 -8.928 -24.882 1.00 95.88 96 ALA A N 1
ATOM 719 C CA . ALA A 1 96 ? 16.243 -10.272 -25.073 1.00 95.88 96 ALA A CA 1
ATOM 720 C C . ALA A 1 96 ? 16.891 -11.309 -24.145 1.00 95.88 96 ALA A C 1
ATOM 722 O O . ALA A 1 96 ? 16.217 -12.229 -23.692 1.00 95.88 96 ALA A O 1
ATOM 723 N N . VAL A 1 97 ? 18.179 -11.157 -23.822 1.00 95.38 97 VAL A N 1
ATOM 724 C CA . VAL A 1 97 ? 18.847 -12.008 -22.823 1.00 95.38 97 VAL A CA 1
ATOM 725 C C . VAL A 1 97 ? 18.307 -11.739 -21.414 1.00 95.38 97 VAL A C 1
ATOM 727 O O . VAL A 1 97 ? 18.153 -12.672 -20.628 1.00 95.38 97 VAL A O 1
ATOM 730 N N . GLY A 1 98 ? 18.004 -10.479 -21.086 1.00 94.12 98 GLY A N 1
ATOM 731 C CA . GLY A 1 98 ? 17.521 -10.082 -19.760 1.00 94.12 98 GLY A CA 1
ATOM 732 C C . GLY A 1 98 ? 16.020 -10.269 -19.514 1.00 94.12 98 GLY A C 1
ATOM 733 O O . GLY A 1 98 ? 15.587 -10.211 -18.364 1.00 94.12 98 GLY A O 1
ATOM 734 N N . SER A 1 99 ? 15.216 -10.470 -20.562 1.00 97.50 99 SER A N 1
ATOM 735 C CA . SER A 1 99 ? 13.755 -10.546 -20.473 1.00 97.50 99 SER A CA 1
ATOM 736 C C . SER A 1 99 ? 13.164 -11.409 -21.584 1.00 97.50 99 SER A C 1
ATOM 738 O O . SER A 1 99 ? 13.360 -11.151 -22.773 1.00 97.50 99 SER A O 1
ATOM 740 N N . SER A 1 100 ? 12.329 -12.375 -21.198 1.00 96.25 100 SER A N 1
ATOM 741 C CA . SER A 1 100 ? 11.557 -13.180 -22.149 1.00 96.25 100 SER A CA 1
ATOM 742 C C . SER A 1 100 ? 10.550 -12.352 -22.953 1.00 96.25 100 SER A C 1
ATOM 744 O O . SER A 1 100 ? 10.245 -12.702 -24.090 1.00 96.25 100 SER A O 1
ATOM 746 N N . VAL A 1 101 ? 10.062 -11.239 -22.397 1.00 95.88 101 VAL A N 1
ATOM 747 C CA . VAL A 1 101 ? 9.139 -10.329 -23.086 1.00 95.88 101 VAL A CA 1
ATOM 748 C C . VAL A 1 101 ? 9.861 -9.598 -24.209 1.00 95.88 101 VAL A C 1
ATOM 750 O O . VAL A 1 101 ? 9.365 -9.581 -25.331 1.00 95.88 101 VAL A O 1
ATOM 753 N N . PHE A 1 102 ? 11.055 -9.060 -23.946 1.00 95.62 102 PHE A N 1
ATOM 754 C CA . PHE A 1 102 ? 11.867 -8.456 -25.005 1.00 95.62 102 PHE A CA 1
ATOM 755 C C . PHE A 1 102 ? 12.335 -9.494 -26.030 1.00 95.62 102 PHE A C 1
ATOM 757 O O . PHE A 1 10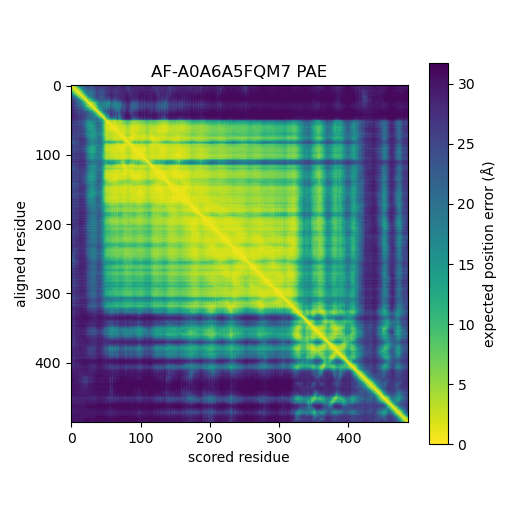2 ? 12.353 -9.203 -27.221 1.00 95.62 102 PHE A O 1
ATOM 764 N N . HIS A 1 103 ? 12.640 -10.723 -25.605 1.00 95.62 103 HIS A N 1
ATOM 765 C CA . HIS A 1 103 ? 12.949 -11.802 -26.542 1.00 95.62 103 HIS A CA 1
ATOM 766 C C . HIS A 1 103 ? 11.788 -12.076 -27.505 1.00 95.62 103 HIS A C 1
ATOM 768 O O . HIS A 1 103 ? 11.995 -12.093 -28.713 1.00 95.62 103 HIS A O 1
ATOM 774 N N . ALA A 1 104 ? 10.566 -12.231 -26.990 1.00 94.44 104 ALA A N 1
ATOM 775 C CA . ALA A 1 104 ? 9.381 -12.433 -27.820 1.00 94.44 104 ALA A CA 1
ATOM 776 C C . ALA A 1 104 ? 9.075 -11.216 -28.711 1.00 94.44 104 ALA A C 1
ATOM 778 O O . ALA A 1 104 ? 8.685 -11.386 -29.861 1.00 94.44 104 ALA A O 1
ATOM 779 N N . MET A 1 105 ? 9.289 -10.002 -28.199 1.00 93.00 105 MET A N 1
ATOM 780 C CA . MET A 1 105 ? 9.076 -8.752 -28.932 1.00 93.00 105 MET A CA 1
ATOM 781 C C . MET A 1 105 ? 10.008 -8.610 -30.144 1.00 93.00 105 MET A C 1
ATOM 783 O O . MET A 1 105 ? 9.566 -8.131 -31.181 1.00 93.00 105 MET A O 1
ATOM 787 N N . PHE A 1 106 ? 11.274 -9.026 -30.029 1.00 93.56 106 PHE A N 1
ATOM 788 C CA . PHE A 1 106 ? 12.281 -8.837 -31.086 1.00 93.56 106 PHE A CA 1
ATOM 789 C C . PHE A 1 106 ? 12.541 -10.068 -31.953 1.00 93.56 106 PHE A C 1
ATOM 791 O O . PHE A 1 106 ? 12.936 -9.926 -33.106 1.00 93.56 106 PHE A O 1
ATOM 798 N N . TYR A 1 107 ? 12.367 -11.266 -31.398 1.00 92.69 107 TYR A N 1
ATOM 799 C CA . TYR A 1 107 ? 12.736 -12.532 -32.039 1.00 92.69 107 TYR A CA 1
ATOM 800 C C . TYR A 1 107 ? 11.593 -13.560 -32.043 1.00 92.69 107 TYR A C 1
ATOM 802 O O . TYR A 1 107 ? 11.804 -14.702 -32.450 1.00 92.69 107 TYR A O 1
ATOM 810 N N . GLY A 1 108 ? 10.400 -13.194 -31.566 1.00 89.94 108 GLY A N 1
ATOM 811 C CA . GLY A 1 108 ? 9.222 -14.060 -31.597 1.00 89.94 108 GLY A CA 1
ATOM 812 C C . GLY A 1 108 ? 8.573 -14.150 -32.980 1.00 89.94 108 GLY A C 1
ATOM 813 O O . GLY A 1 108 ? 8.873 -13.380 -33.886 1.00 89.94 108 GLY A O 1
ATOM 814 N N . GLU A 1 109 ? 7.625 -15.076 -33.129 1.00 83.62 109 GLU A N 1
ATOM 815 C CA . GLU A 1 109 ? 6.915 -15.332 -34.398 1.00 83.62 109 GLU A CA 1
ATOM 816 C C . GLU A 1 109 ? 6.103 -14.129 -34.911 1.00 83.62 109 GLU A C 1
ATOM 818 O O . GLU A 1 109 ? 5.816 -14.036 -36.101 1.00 83.62 109 GLU A O 1
ATOM 823 N N . LEU A 1 110 ? 5.746 -13.209 -34.010 1.00 81.06 110 LEU A N 1
ATOM 824 C CA . LEU A 1 110 ? 5.008 -11.973 -34.291 1.00 81.06 110 LEU A CA 1
ATOM 825 C C . LEU A 1 110 ? 5.889 -10.722 -34.135 1.00 81.06 110 LEU A C 1
ATOM 827 O O . LEU A 1 110 ? 5.364 -9.633 -33.919 1.00 81.06 110 LEU A O 1
ATOM 831 N N . ALA A 1 111 ? 7.217 -10.871 -34.166 1.00 81.56 111 ALA A N 1
ATOM 832 C CA . ALA A 1 111 ? 8.121 -9.736 -34.049 1.00 81.56 111 ALA A CA 1
ATOM 833 C C . ALA A 1 111 ? 7.963 -8.807 -35.260 1.00 81.56 111 ALA A C 1
ATOM 835 O O . ALA A 1 111 ? 8.175 -9.203 -36.407 1.00 81.56 111 ALA A O 1
ATOM 836 N N . GLU A 1 112 ? 7.598 -7.558 -34.994 1.00 78.00 112 GLU A N 1
ATOM 837 C CA . GLU A 1 112 ? 7.596 -6.497 -35.992 1.00 78.00 112 GLU A CA 1
ATOM 838 C C . GLU A 1 112 ? 8.932 -5.755 -35.925 1.00 78.00 112 GLU A C 1
ATOM 840 O O . GLU A 1 112 ? 9.406 -5.411 -34.839 1.00 78.00 112 GLU A O 1
ATOM 845 N N . ASP A 1 113 ? 9.545 -5.486 -37.080 1.00 77.12 113 ASP A N 1
ATOM 846 C CA . ASP A 1 113 ? 10.788 -4.716 -37.137 1.00 77.12 113 ASP A CA 1
ATOM 847 C C . ASP A 1 113 ? 10.477 -3.218 -37.035 1.00 77.12 113 ASP A C 1
ATOM 849 O O . ASP A 1 113 ? 10.436 -2.480 -38.019 1.00 77.12 113 ASP A O 1
ATOM 853 N N . GLN A 1 114 ? 10.153 -2.790 -35.815 1.00 81.19 114 GLN A N 1
ATOM 854 C CA . GLN A 1 114 ? 9.941 -1.392 -35.469 1.00 81.19 114 GLN A CA 1
ATOM 855 C C . GLN A 1 114 ? 11.223 -0.817 -34.861 1.00 81.19 114 GLN A C 1
ATOM 857 O O . GLN A 1 114 ? 11.758 -1.349 -33.886 1.00 81.19 114 GLN A O 1
ATOM 862 N N . GLU A 1 115 ? 11.698 0.302 -35.411 1.00 80.69 115 GLU A N 1
ATOM 863 C CA . GLU A 1 115 ? 12.818 1.052 -34.828 1.00 80.69 115 GLU A CA 1
ATOM 864 C C . GLU A 1 115 ? 12.410 1.773 -33.530 1.00 80.69 115 GLU A C 1
ATOM 866 O O . GLU A 1 115 ? 13.243 1.969 -32.646 1.00 80.69 115 GLU A O 1
ATOM 871 N N . GLU A 1 116 ? 11.128 2.136 -33.384 1.00 91.88 116 GLU A N 1
ATOM 872 C CA . GLU A 1 116 ? 10.610 2.905 -32.249 1.00 91.88 116 GLU A CA 1
ATOM 873 C C . GLU A 1 116 ? 9.445 2.193 -31.545 1.00 91.88 116 GLU A C 1
ATOM 875 O O . GLU A 1 116 ? 8.405 1.932 -32.145 1.00 91.88 116 GLU A O 1
ATOM 880 N N . ILE A 1 117 ? 9.594 1.941 -30.242 1.00 93.44 117 ILE A N 1
ATOM 881 C CA . ILE A 1 117 ? 8.620 1.224 -29.411 1.00 93.44 117 ILE A CA 1
ATOM 882 C C . ILE A 1 117 ? 8.058 2.149 -28.340 1.00 93.44 117 ILE A C 1
ATOM 884 O O . ILE A 1 117 ? 8.787 2.712 -27.523 1.00 93.44 117 ILE A O 1
ATOM 888 N N . ARG A 1 118 ? 6.732 2.288 -28.299 1.00 93.50 118 ARG A N 1
ATOM 889 C CA . ARG A 1 118 ? 6.047 3.179 -27.353 1.00 93.50 118 ARG A CA 1
ATOM 890 C C . ARG A 1 118 ? 5.647 2.447 -26.075 1.00 93.50 118 ARG A C 1
ATOM 892 O O . ARG A 1 118 ? 4.979 1.419 -26.127 1.00 93.50 118 ARG A O 1
ATOM 899 N N . ILE A 1 119 ? 6.001 3.019 -24.926 1.00 94.44 119 ILE A N 1
ATOM 900 C CA . ILE A 1 119 ? 5.692 2.505 -23.585 1.00 94.44 119 ILE A CA 1
ATOM 901 C C . ILE A 1 119 ? 5.012 3.627 -22.780 1.00 94.44 119 ILE A C 1
ATOM 903 O O . ILE A 1 119 ? 5.672 4.318 -22.001 1.00 94.44 119 ILE A O 1
ATOM 907 N N . PRO A 1 120 ? 3.701 3.855 -22.978 1.00 93.19 120 PRO A N 1
ATOM 908 C CA . PRO A 1 120 ? 2.993 4.974 -22.352 1.00 93.19 120 PRO A CA 1
ATOM 909 C C . PRO A 1 120 ? 2.680 4.768 -20.862 1.00 93.19 120 PRO A C 1
ATOM 911 O O . PRO A 1 120 ? 2.360 5.720 -20.159 1.00 93.19 120 PRO A O 1
ATOM 914 N N . ASP A 1 121 ? 2.743 3.526 -20.386 1.00 91.94 121 ASP A N 1
ATOM 915 C CA . ASP A 1 121 ? 2.274 3.070 -19.075 1.00 91.94 121 ASP A CA 1
ATOM 916 C C . ASP A 1 121 ? 3.391 2.897 -18.032 1.00 91.94 121 ASP A C 1
ATOM 918 O O . ASP A 1 121 ? 3.133 2.466 -16.911 1.00 91.94 121 ASP A O 1
ATOM 922 N N . VAL A 1 122 ? 4.637 3.225 -18.384 1.00 93.94 122 VAL A N 1
ATOM 923 C CA . VAL A 1 122 ? 5.787 3.180 -17.472 1.00 93.94 122 VAL A CA 1
ATOM 924 C C . VAL A 1 122 ? 6.460 4.544 -17.451 1.00 93.94 122 VAL A C 1
ATOM 926 O O . VAL A 1 122 ? 6.707 5.136 -18.497 1.00 93.94 122 VAL A O 1
ATOM 929 N N . GLU A 1 123 ? 6.791 5.037 -16.261 1.00 93.00 123 GLU A N 1
ATOM 930 C CA . GLU A 1 123 ? 7.538 6.285 -16.115 1.00 93.00 123 GLU A CA 1
ATOM 931 C C . GLU A 1 123 ? 9.018 6.108 -16.506 1.00 93.00 123 GLU A C 1
ATOM 933 O O . GLU A 1 123 ? 9.623 5.081 -16.162 1.00 93.00 123 GLU A O 1
ATOM 938 N N . PRO A 1 124 ? 9.653 7.110 -17.149 1.00 94.62 124 PRO A N 1
ATOM 939 C CA . PRO A 1 124 ? 11.045 7.005 -17.584 1.00 94.62 124 PRO A CA 1
ATOM 940 C C . PRO A 1 124 ? 12.045 6.598 -16.489 1.00 94.62 124 PRO A C 1
ATOM 942 O O . PRO A 1 124 ? 12.848 5.700 -16.751 1.00 94.62 124 PRO A O 1
ATOM 945 N N . PRO A 1 125 ? 12.004 7.145 -15.252 1.00 94.81 125 PRO A N 1
ATOM 946 C CA . PRO A 1 125 ? 12.940 6.746 -14.196 1.00 94.81 125 PRO A CA 1
ATOM 947 C C . PRO A 1 125 ? 12.850 5.256 -13.842 1.00 94.81 125 PRO A C 1
ATOM 949 O O . PRO A 1 125 ? 13.868 4.599 -13.631 1.00 94.81 125 PRO A O 1
ATOM 952 N N . SER A 1 126 ? 11.636 4.709 -13.820 1.00 95.38 126 SER A N 1
ATOM 953 C CA . SER A 1 126 ? 11.362 3.310 -13.478 1.00 95.38 126 SER A CA 1
ATOM 954 C C . SER A 1 126 ? 11.797 2.359 -14.592 1.00 95.38 126 SER A C 1
ATOM 956 O O . SER A 1 126 ? 12.390 1.311 -14.327 1.00 95.38 126 SER A O 1
ATOM 958 N N . PHE A 1 127 ? 11.570 2.749 -15.851 1.00 96.06 127 PHE A N 1
ATOM 959 C CA . PHE A 1 127 ? 12.081 2.008 -17.003 1.00 96.06 127 PHE A CA 1
ATOM 960 C C . PHE A 1 127 ? 13.610 2.013 -17.038 1.00 96.06 127 PHE A C 1
ATOM 962 O O . PHE A 1 127 ? 14.215 0.962 -17.229 1.00 96.06 127 PHE A O 1
ATOM 969 N N . LEU A 1 128 ? 14.245 3.163 -16.794 1.00 95.94 128 LEU A N 1
ATOM 970 C CA . LEU A 1 128 ? 15.702 3.282 -16.739 1.00 95.94 128 LEU A CA 1
ATOM 971 C C . LEU A 1 128 ? 16.304 2.455 -15.599 1.00 95.94 128 LEU A C 1
ATOM 973 O O . LEU A 1 128 ? 17.333 1.819 -15.807 1.00 95.94 128 LEU A O 1
ATOM 977 N N . ALA A 1 129 ? 15.663 2.397 -14.429 1.00 96.25 129 ALA A N 1
ATOM 978 C CA . ALA A 1 129 ? 16.101 1.533 -13.331 1.00 96.25 129 ALA A CA 1
ATOM 979 C C . ALA A 1 129 ? 16.067 0.044 -13.725 1.00 96.25 129 ALA A C 1
ATOM 981 O O . ALA A 1 129 ? 17.027 -0.689 -13.481 1.00 96.25 129 ALA A O 1
ATOM 982 N N . MET A 1 130 ? 14.996 -0.398 -14.394 1.00 97.12 130 MET A N 1
ATOM 983 C CA . MET A 1 130 ? 14.900 -1.760 -14.928 1.00 97.12 130 MET A CA 1
ATOM 984 C C . MET A 1 130 ? 15.934 -2.023 -16.028 1.00 97.12 130 MET A C 1
ATOM 986 O O . MET A 1 130 ? 16.589 -3.064 -16.026 1.00 97.12 130 MET A O 1
ATOM 990 N N . LEU A 1 131 ? 16.106 -1.078 -16.950 1.00 96.38 131 LEU A N 1
ATOM 991 C CA . LEU A 1 131 ? 17.067 -1.168 -18.040 1.00 96.38 131 LEU A CA 1
ATOM 992 C C . LEU A 1 131 ? 18.495 -1.275 -17.496 1.00 96.38 131 LEU A C 1
ATOM 994 O O . LEU A 1 131 ? 19.250 -2.144 -17.914 1.00 96.38 131 LEU A O 1
ATOM 998 N N . LYS A 1 132 ? 18.848 -0.457 -16.502 1.00 96.25 132 LYS A N 1
ATOM 999 C CA . LYS A 1 132 ? 20.152 -0.509 -15.837 1.00 96.25 132 LYS A CA 1
ATOM 1000 C C . LYS A 1 132 ? 20.410 -1.883 -15.219 1.00 96.25 132 LYS A C 1
ATOM 1002 O O . LYS A 1 132 ? 21.484 -2.451 -15.411 1.00 96.25 132 LYS A O 1
ATOM 1007 N N . TYR A 1 133 ? 19.403 -2.452 -14.556 1.00 97.19 133 TYR A N 1
ATOM 1008 C CA . TYR A 1 133 ? 19.486 -3.807 -14.022 1.00 97.19 133 TYR A CA 1
ATOM 1009 C C . TYR A 1 133 ? 19.737 -4.848 -15.124 1.00 97.19 133 TYR A C 1
ATOM 1011 O O . TYR A 1 133 ? 20.626 -5.677 -14.975 1.00 97.19 133 TYR A O 1
ATOM 1019 N N . ILE A 1 134 ? 19.026 -4.781 -16.253 1.00 96.81 134 ILE A N 1
ATOM 1020 C CA . ILE A 1 134 ? 19.230 -5.710 -17.379 1.00 96.81 134 ILE A CA 1
ATOM 1021 C C . ILE A 1 134 ? 20.663 -5.629 -17.938 1.00 96.81 134 ILE A C 1
ATOM 1023 O O . ILE A 1 134 ? 21.226 -6.643 -18.342 1.00 96.81 134 ILE A O 1
ATOM 1027 N N . TYR A 1 135 ? 21.273 -4.441 -17.951 1.00 96.50 135 TYR A N 1
ATOM 1028 C CA . TYR A 1 135 ? 22.611 -4.258 -18.520 1.00 96.50 135 TYR A CA 1
ATOM 1029 C C . TYR A 1 135 ? 23.729 -4.727 -17.581 1.00 96.50 135 TYR A C 1
ATOM 1031 O O . TYR A 1 135 ? 24.698 -5.327 -18.051 1.00 96.50 135 TYR A O 1
ATOM 1039 N N . CYS A 1 136 ? 23.637 -4.450 -16.276 1.00 94.81 136 CYS A N 1
ATOM 1040 C CA . CYS A 1 136 ? 24.762 -4.668 -15.356 1.00 94.81 136 CYS A CA 1
ATOM 1041 C C . CYS A 1 136 ? 24.398 -5.255 -13.977 1.00 94.81 136 CYS A C 1
ATOM 1043 O O . CYS A 1 136 ? 25.237 -5.263 -13.071 1.00 94.81 136 CYS A O 1
ATOM 1045 N N . ASP A 1 137 ? 23.173 -5.755 -13.801 1.00 93.94 137 ASP A N 1
ATOM 1046 C CA . ASP A 1 137 ? 22.560 -6.209 -12.542 1.00 93.94 137 ASP A CA 1
ATOM 1047 C C . ASP A 1 137 ? 22.717 -5.229 -11.361 1.00 93.94 137 ASP A C 1
ATOM 1049 O O . ASP A 1 137 ? 22.708 -5.640 -10.196 1.00 93.94 137 ASP A O 1
ATOM 1053 N N . GLU A 1 138 ? 22.896 -3.934 -11.632 1.00 93.81 138 GLU A N 1
ATOM 1054 C CA . GLU A 1 138 ? 22.860 -2.902 -10.599 1.00 93.81 138 GLU A CA 1
ATOM 1055 C C . GLU A 1 138 ? 21.411 -2.575 -10.246 1.00 93.81 138 GLU A C 1
ATOM 1057 O O . GLU A 1 138 ? 20.589 -2.287 -11.114 1.00 93.81 138 GLU A O 1
ATOM 1062 N N . ILE A 1 139 ? 21.104 -2.610 -8.950 1.00 92.81 139 ILE A N 1
ATOM 1063 C CA . ILE A 1 139 ? 19.775 -2.315 -8.417 1.00 92.81 139 ILE A CA 1
ATOM 1064 C C . ILE A 1 139 ? 19.850 -0.972 -7.703 1.00 92.81 139 ILE A C 1
ATOM 1066 O O . ILE A 1 139 ? 20.465 -0.865 -6.641 1.00 92.81 139 ILE A O 1
ATOM 1070 N N . ASP A 1 140 ? 19.206 0.033 -8.286 1.00 89.19 140 ASP A N 1
ATOM 1071 C CA . ASP A 1 140 ? 19.052 1.360 -7.700 1.00 89.19 140 ASP A CA 1
ATOM 1072 C C . ASP A 1 140 ? 17.561 1.628 -7.477 1.00 89.19 140 ASP A C 1
ATOM 1074 O O . ASP A 1 140 ? 16.794 1.795 -8.426 1.00 89.19 140 ASP A O 1
ATOM 1078 N N . LEU A 1 141 ? 17.130 1.554 -6.216 1.00 92.56 141 LEU A N 1
ATOM 1079 C CA . LEU A 1 141 ? 15.726 1.683 -5.830 1.00 92.56 141 LEU A CA 1
ATOM 1080 C C . LEU A 1 141 ? 15.531 2.950 -5.008 1.00 92.56 141 LEU A C 1
ATOM 1082 O O . LEU A 1 141 ? 16.161 3.132 -3.964 1.00 92.56 141 LEU A O 1
ATOM 1086 N N . CYS A 1 142 ? 14.593 3.782 -5.451 1.00 90.44 142 CYS A N 1
ATOM 1087 C CA . CYS A 1 142 ? 14.132 4.956 -4.727 1.00 90.44 142 CYS A CA 1
ATOM 1088 C C . CYS A 1 142 ? 12.736 4.701 -4.147 1.00 90.44 142 CYS A C 1
ATOM 1090 O O . CYS A 1 142 ? 11.924 4.007 -4.757 1.00 90.44 142 CYS A O 1
ATOM 1092 N N . ALA A 1 143 ? 12.436 5.282 -2.983 1.00 87.38 143 ALA A N 1
ATOM 1093 C CA . ALA A 1 143 ? 11.128 5.140 -2.341 1.00 87.38 143 ALA A CA 1
ATOM 1094 C C . ALA A 1 143 ? 9.975 5.658 -3.215 1.00 87.38 143 ALA A C 1
ATOM 1096 O O . ALA A 1 143 ? 8.892 5.080 -3.184 1.00 87.38 143 ALA A O 1
ATOM 1097 N N . ASP A 1 144 ? 10.235 6.688 -4.020 1.00 88.00 144 ASP A N 1
ATOM 1098 C CA . ASP A 1 144 ? 9.218 7.320 -4.859 1.00 88.00 144 ASP A CA 1
ATOM 1099 C C . ASP A 1 144 ? 8.930 6.502 -6.130 1.00 88.00 144 ASP A C 1
ATOM 1101 O O . ASP A 1 144 ? 7.800 6.476 -6.605 1.00 88.00 144 ASP A O 1
ATOM 1105 N N . THR A 1 145 ? 9.927 5.778 -6.659 1.00 92.12 145 THR A N 1
ATOM 1106 C CA . THR A 1 145 ? 9.810 5.049 -7.937 1.00 92.12 145 THR A CA 1
ATOM 1107 C C . THR A 1 145 ? 9.659 3.538 -7.781 1.00 92.12 145 THR A C 1
ATOM 1109 O O . THR A 1 145 ? 9.262 2.870 -8.729 1.00 92.12 145 THR A O 1
ATOM 1112 N N . VAL A 1 146 ? 9.927 2.958 -6.603 1.00 94.31 146 VAL A N 1
ATOM 1113 C CA . VAL A 1 146 ? 9.998 1.493 -6.418 1.00 94.31 146 VAL A CA 1
ATOM 1114 C C . VAL A 1 146 ? 8.725 0.744 -6.826 1.00 94.31 146 VAL A C 1
ATOM 1116 O O . VAL A 1 146 ? 8.828 -0.365 -7.344 1.00 94.31 146 VAL A O 1
ATOM 1119 N N . LEU A 1 147 ? 7.534 1.324 -6.641 1.00 92.44 147 LEU A N 1
ATOM 1120 C CA . LEU A 1 147 ? 6.276 0.698 -7.074 1.00 92.44 147 LEU A CA 1
ATOM 1121 C C . LEU A 1 147 ? 6.169 0.654 -8.604 1.00 92.44 147 LEU A C 1
ATOM 1123 O O . LEU A 1 147 ? 5.815 -0.380 -9.169 1.00 92.44 147 LEU A O 1
ATOM 1127 N N . ALA A 1 148 ? 6.541 1.740 -9.281 1.00 93.44 148 ALA A N 1
ATOM 1128 C CA . ALA A 1 148 ? 6.576 1.797 -10.738 1.00 93.44 148 ALA A CA 1
ATOM 1129 C C . ALA A 1 148 ? 7.709 0.923 -11.318 1.00 93.44 148 ALA A C 1
ATOM 1131 O O . ALA A 1 148 ? 7.525 0.272 -12.347 1.00 93.44 148 ALA A O 1
ATOM 1132 N N . THR A 1 149 ? 8.850 0.811 -10.631 1.00 96.00 149 THR A N 1
ATOM 1133 C CA . THR A 1 149 ? 9.916 -0.140 -10.987 1.00 96.00 149 THR A CA 1
ATOM 1134 C C . THR A 1 149 ? 9.461 -1.588 -10.800 1.00 96.00 149 THR A C 1
ATOM 1136 O O . THR A 1 149 ? 9.747 -2.425 -11.654 1.00 96.00 149 THR A O 1
ATOM 1139 N N . LEU A 1 150 ? 8.711 -1.903 -9.734 1.00 95.44 150 LEU A N 1
ATOM 1140 C CA . LEU A 1 150 ? 8.110 -3.227 -9.532 1.00 95.44 150 LEU A CA 1
ATOM 1141 C C . LEU A 1 150 ? 7.120 -3.561 -10.653 1.00 95.44 150 LEU A C 1
ATOM 1143 O O . LEU A 1 150 ? 7.152 -4.676 -11.176 1.00 95.44 150 LEU A O 1
ATOM 1147 N N . TYR A 1 151 ? 6.285 -2.596 -11.049 1.00 94.62 151 TYR A N 1
ATOM 1148 C CA . TYR A 1 151 ? 5.388 -2.736 -12.194 1.00 94.62 151 TYR A CA 1
ATOM 1149 C C . TYR A 1 151 ? 6.159 -3.084 -13.471 1.00 94.62 151 TYR A C 1
ATOM 1151 O O . TYR A 1 151 ? 5.873 -4.105 -14.095 1.00 94.62 151 TYR A O 1
ATOM 1159 N N . ALA A 1 152 ? 7.184 -2.298 -13.820 1.00 95.88 152 ALA A N 1
ATOM 1160 C CA . ALA A 1 152 ? 8.016 -2.545 -14.996 1.00 95.88 152 ALA A CA 1
ATOM 1161 C C . ALA A 1 152 ? 8.701 -3.922 -14.930 1.00 95.88 152 ALA A C 1
ATOM 1163 O O . ALA A 1 152 ? 8.626 -4.702 -15.879 1.00 95.88 152 ALA A O 1
ATOM 1164 N N . ALA A 1 153 ? 9.292 -4.269 -13.784 1.00 96.50 153 ALA A N 1
ATOM 1165 C CA . ALA A 1 153 ? 9.949 -5.554 -13.581 1.00 96.50 153 ALA A CA 1
ATOM 1166 C C . ALA A 1 153 ? 8.987 -6.737 -13.766 1.00 96.50 153 ALA A C 1
ATOM 1168 O O . ALA A 1 153 ? 9.370 -7.746 -14.349 1.00 96.50 153 ALA A O 1
ATOM 1169 N N . LYS A 1 154 ? 7.734 -6.629 -13.308 1.00 94.94 154 LYS A N 1
ATOM 1170 C CA . LYS A 1 154 ? 6.712 -7.659 -13.547 1.00 94.94 154 LYS A CA 1
ATOM 1171 C C . LYS A 1 154 ? 6.265 -7.687 -15.006 1.00 94.94 154 LYS A C 1
ATOM 1173 O O . LYS A 1 154 ? 6.252 -8.762 -15.599 1.00 94.94 154 LYS A O 1
ATOM 1178 N N . LYS A 1 155 ? 5.971 -6.521 -15.594 1.00 95.31 155 LYS A N 1
ATOM 1179 C CA . LYS A 1 155 ? 5.546 -6.373 -16.994 1.00 95.31 155 LYS A CA 1
ATOM 1180 C C . LYS A 1 155 ? 6.537 -7.016 -17.967 1.00 95.31 155 LYS A C 1
ATOM 1182 O O . LYS A 1 155 ? 6.114 -7.698 -18.891 1.00 95.31 155 LYS A O 1
ATOM 1187 N N . TYR A 1 156 ? 7.836 -6.832 -17.737 1.00 96.38 156 TYR A N 1
ATOM 1188 C CA . TYR A 1 156 ? 8.903 -7.390 -18.573 1.00 96.38 156 TYR A CA 1
ATOM 1189 C C . TYR A 1 156 ? 9.508 -8.689 -18.018 1.00 96.38 156 TYR A C 1
ATOM 1191 O O . TYR A 1 156 ? 10.528 -9.147 -18.524 1.00 96.38 156 TYR A O 1
ATOM 1199 N N . ILE A 1 157 ? 8.899 -9.311 -17.004 1.00 96.62 157 ILE A N 1
ATOM 1200 C CA . ILE A 1 157 ? 9.318 -10.606 -16.439 1.00 96.62 157 ILE A CA 1
ATOM 1201 C C . ILE A 1 157 ? 10.813 -10.606 -16.055 1.00 96.62 157 ILE A C 1
ATOM 1203 O O . ILE A 1 157 ? 11.612 -11.431 -16.492 1.00 96.62 157 ILE A O 1
ATOM 1207 N N . VAL A 1 158 ? 11.191 -9.659 -15.199 1.00 97.12 158 VAL A N 1
ATOM 1208 C CA . VAL A 1 158 ? 12.524 -9.523 -14.597 1.00 97.12 158 VAL A CA 1
ATOM 1209 C C . VAL A 1 158 ? 12.426 -9.903 -13.107 1.00 97.12 158 VAL A C 1
ATOM 1211 O O . VAL A 1 158 ? 12.365 -9.036 -12.226 1.00 97.12 158 VAL A O 1
ATOM 1214 N N . PRO A 1 159 ? 12.358 -11.209 -12.774 1.00 95.06 159 PRO A N 1
ATOM 1215 C CA . PRO A 1 159 ? 11.911 -11.688 -11.460 1.00 95.06 159 PRO A CA 1
ATOM 1216 C C . PRO A 1 159 ? 12.847 -11.308 -10.308 1.00 95.06 159 PRO A C 1
ATOM 1218 O O . PRO A 1 159 ? 12.401 -11.086 -9.182 1.00 95.06 159 PRO A O 1
ATOM 1221 N N . HIS A 1 160 ? 14.152 -11.228 -10.565 1.00 95.62 160 HIS A N 1
ATOM 1222 C CA . HIS A 1 160 ? 15.138 -10.866 -9.549 1.00 95.62 160 HIS A CA 1
ATOM 1223 C C . HIS A 1 160 ? 15.033 -9.391 -9.143 1.00 95.62 160 HIS A C 1
ATOM 1225 O O . HIS A 1 160 ? 15.091 -9.087 -7.949 1.00 95.62 160 HIS A O 1
ATOM 1231 N N . LEU A 1 161 ? 14.786 -8.497 -10.106 1.00 96.69 161 LEU A N 1
ATOM 1232 C CA . LEU A 1 161 ? 14.497 -7.092 -9.830 1.00 96.69 161 LEU A CA 1
ATOM 1233 C C . LEU A 1 161 ? 13.161 -6.935 -9.098 1.00 96.69 161 LEU A C 1
ATOM 1235 O O . LEU A 1 161 ? 13.099 -6.218 -8.100 1.00 96.69 161 LEU A O 1
ATOM 1239 N N . ALA A 1 162 ? 12.116 -7.651 -9.530 1.00 95.38 162 ALA A N 1
ATOM 1240 C CA . ALA A 1 162 ? 10.816 -7.633 -8.857 1.00 95.38 162 ALA A CA 1
ATOM 1241 C C . ALA A 1 162 ? 10.946 -8.045 -7.379 1.00 95.38 162 ALA A C 1
ATOM 1243 O O . ALA A 1 162 ? 10.481 -7.336 -6.488 1.00 95.38 162 ALA A O 1
ATOM 1244 N N . ARG A 1 163 ? 11.683 -9.128 -7.094 1.00 94.50 163 ARG A N 1
ATOM 1245 C CA . ARG A 1 163 ? 11.963 -9.574 -5.720 1.00 94.50 163 ARG A CA 1
ATOM 1246 C C . ARG A 1 163 ? 12.729 -8.529 -4.909 1.00 94.50 163 ARG A C 1
ATOM 1248 O O . ARG A 1 163 ? 12.440 -8.337 -3.731 1.00 94.50 163 ARG A O 1
ATOM 1255 N N . ALA A 1 164 ? 13.704 -7.853 -5.514 1.00 95.44 164 ALA A N 1
ATOM 1256 C CA . ALA A 1 164 ? 14.438 -6.784 -4.845 1.00 95.44 164 ALA A CA 1
ATOM 1257 C C . ALA A 1 164 ? 13.532 -5.592 -4.495 1.00 95.44 164 ALA A C 1
ATOM 1259 O O . ALA A 1 164 ? 13.626 -5.071 -3.383 1.00 95.44 164 ALA A O 1
ATOM 1260 N N . CYS A 1 165 ? 12.610 -5.222 -5.390 1.00 95.50 165 CYS A N 1
ATOM 1261 C CA . CYS A 1 165 ? 11.610 -4.186 -5.131 1.00 95.50 165 CYS A CA 1
ATOM 1262 C C . CYS A 1 165 ? 10.681 -4.579 -3.973 1.00 95.50 165 CYS A C 1
ATOM 1264 O O . CYS A 1 165 ? 10.495 -3.791 -3.049 1.00 95.50 165 CYS A O 1
ATOM 1266 N N . VAL A 1 166 ? 10.163 -5.815 -3.960 1.00 93.69 166 VAL A N 1
ATOM 1267 C CA . VAL A 1 166 ? 9.321 -6.318 -2.857 1.00 93.69 166 VAL A CA 1
ATOM 1268 C C . VAL A 1 166 ? 10.081 -6.294 -1.528 1.00 93.69 166 VAL A C 1
ATOM 1270 O O . VAL A 1 166 ? 9.575 -5.766 -0.542 1.00 93.69 166 VAL A O 1
ATOM 1273 N N . ASN A 1 167 ? 11.334 -6.757 -1.497 1.00 93.00 167 ASN A N 1
ATOM 1274 C CA . ASN A 1 167 ? 12.167 -6.706 -0.290 1.00 93.00 167 ASN A CA 1
ATOM 1275 C C . ASN A 1 167 ? 12.398 -5.266 0.207 1.00 93.00 167 ASN A C 1
ATOM 1277 O O . ASN A 1 167 ? 12.403 -4.999 1.413 1.00 93.00 167 ASN A O 1
ATOM 1281 N N . PHE A 1 168 ? 12.593 -4.315 -0.708 1.00 93.25 168 PHE A N 1
ATOM 1282 C CA . PHE A 1 168 ? 12.712 -2.900 -0.362 1.00 93.25 168 PHE A CA 1
ATOM 1283 C C . PHE A 1 168 ? 11.409 -2.357 0.252 1.00 93.25 168 PHE A C 1
ATOM 1285 O O . PHE A 1 168 ? 11.434 -1.674 1.280 1.00 93.25 168 PHE A O 1
ATOM 1292 N N . LEU A 1 169 ? 10.256 -2.716 -0.315 1.00 92.69 169 LEU A N 1
ATOM 1293 C CA . LEU A 1 169 ? 8.941 -2.350 0.219 1.00 92.69 169 LEU A CA 1
ATOM 1294 C C . LEU A 1 169 ? 8.695 -2.960 1.606 1.00 92.69 169 LEU A C 1
ATOM 1296 O O . LEU A 1 169 ? 8.265 -2.262 2.520 1.00 92.69 169 LEU A O 1
ATOM 1300 N N . GLU A 1 170 ? 9.048 -4.229 1.816 1.00 90.00 170 GLU A N 1
ATOM 1301 C CA . GLU A 1 170 ? 8.917 -4.884 3.123 1.00 90.00 170 GLU A CA 1
ATOM 1302 C C . GLU A 1 170 ? 9.806 -4.252 4.202 1.00 90.00 170 GLU A C 1
ATOM 1304 O O . GLU A 1 170 ? 9.413 -4.146 5.366 1.00 90.00 170 GLU A O 1
ATOM 1309 N N . THR A 1 171 ? 11.026 -3.844 3.843 1.00 88.75 171 THR A N 1
ATOM 1310 C CA . THR A 1 171 ? 11.968 -3.227 4.792 1.00 88.75 171 THR A CA 1
ATOM 1311 C C . THR A 1 171 ? 11.605 -1.784 5.136 1.00 88.75 171 THR A C 1
ATOM 1313 O O . THR A 1 171 ? 11.870 -1.350 6.260 1.00 88.75 171 THR A O 1
ATOM 1316 N N . SER A 1 172 ? 10.964 -1.065 4.212 1.00 89.38 172 SER A N 1
ATOM 1317 C CA . SER A 1 172 ? 10.458 0.301 4.405 1.00 89.38 172 SER A CA 1
ATOM 1318 C C . SER A 1 172 ? 9.016 0.362 4.938 1.00 89.38 172 SER A C 1
ATOM 1320 O O . SER A 1 172 ? 8.516 1.447 5.258 1.00 89.38 172 SER A O 1
ATOM 1322 N N . LEU A 1 173 ? 8.349 -0.788 5.088 1.00 90.56 173 LEU A N 1
ATOM 1323 C CA . LEU A 1 173 ? 6.981 -0.884 5.583 1.00 90.56 173 LEU A CA 1
ATOM 1324 C C . LEU A 1 173 ? 6.855 -0.337 7.012 1.00 90.56 173 LEU A C 1
ATOM 1326 O O . LEU A 1 173 ? 7.565 -0.721 7.946 1.00 90.56 173 LEU A O 1
ATOM 1330 N N . SER A 1 174 ? 5.887 0.552 7.200 1.00 90.56 174 SER A N 1
ATOM 1331 C CA . SER A 1 174 ? 5.574 1.195 8.468 1.00 90.56 174 SER A CA 1
ATOM 1332 C C . SER A 1 174 ? 4.074 1.456 8.587 1.00 90.56 174 SER A C 1
ATOM 1334 O O . SER A 1 174 ? 3.359 1.470 7.593 1.00 90.56 174 SER A O 1
ATOM 1336 N N . ALA A 1 175 ? 3.582 1.746 9.794 1.00 90.12 175 ALA A N 1
ATOM 1337 C CA . ALA A 1 175 ? 2.169 2.085 9.981 1.00 90.12 175 ALA A CA 1
ATOM 1338 C C . ALA A 1 175 ? 1.690 3.233 9.070 1.00 90.12 175 ALA A C 1
ATOM 1340 O O . ALA A 1 175 ? 0.543 3.230 8.652 1.00 90.12 175 ALA A O 1
ATOM 1341 N N . LYS A 1 176 ? 2.568 4.186 8.719 1.00 90.31 176 LYS A N 1
ATOM 1342 C CA . LYS A 1 176 ? 2.193 5.360 7.918 1.00 90.31 176 LYS A CA 1
ATOM 1343 C C . LYS A 1 176 ? 1.869 5.026 6.460 1.00 90.31 176 LYS A C 1
ATOM 1345 O O . LYS A 1 176 ? 0.935 5.604 5.918 1.00 90.31 176 LYS A O 1
ATOM 1350 N N . ASN A 1 177 ? 2.637 4.122 5.851 1.00 91.12 177 ASN A N 1
ATOM 1351 C CA . ASN A 1 177 ? 2.515 3.738 4.439 1.00 91.12 177 ASN A CA 1
ATOM 1352 C C . ASN A 1 177 ? 1.834 2.374 4.237 1.00 91.12 177 ASN A C 1
ATOM 1354 O O . ASN A 1 177 ? 1.551 2.013 3.100 1.00 91.12 177 ASN A O 1
ATOM 1358 N N . ALA A 1 178 ? 1.537 1.623 5.304 1.00 93.38 178 ALA A N 1
ATOM 1359 C CA . ALA A 1 178 ? 0.951 0.287 5.197 1.00 93.38 178 ALA A CA 1
ATOM 1360 C C . ALA A 1 178 ? -0.416 0.263 4.498 1.00 93.38 178 ALA A C 1
ATOM 1362 O O . ALA A 1 178 ? -0.695 -0.688 3.780 1.00 93.38 178 ALA A O 1
ATOM 1363 N N . CYS A 1 179 ? -1.258 1.286 4.679 1.00 92.88 179 CYS A N 1
ATOM 1364 C CA . CYS A 1 179 ? -2.575 1.353 4.035 1.00 92.88 179 CYS A CA 1
ATOM 1365 C C . CYS A 1 179 ? -2.467 1.531 2.513 1.00 92.88 179 CYS A C 1
ATOM 1367 O O . CYS A 1 179 ? -3.103 0.789 1.769 1.00 92.88 179 CYS A O 1
ATOM 1369 N N . VAL A 1 180 ? -1.600 2.441 2.056 1.00 91.12 180 VAL A N 1
ATOM 1370 C CA . VAL A 1 180 ? -1.323 2.633 0.623 1.00 91.12 180 VAL A CA 1
ATOM 1371 C C . VAL A 1 180 ? -0.689 1.376 0.037 1.00 91.12 180 VAL A C 1
ATOM 1373 O O . VAL A 1 180 ? -1.176 0.846 -0.955 1.00 91.12 180 VAL A O 1
ATOM 1376 N N . LEU A 1 181 ? 0.354 0.844 0.684 1.00 92.19 181 LEU A N 1
ATOM 1377 C CA . LEU A 1 181 ? 1.030 -0.366 0.213 1.00 92.19 181 LEU A CA 1
ATOM 1378 C C . LEU A 1 181 ? 0.106 -1.581 0.178 1.00 92.19 181 LEU A C 1
ATOM 1380 O O . LEU A 1 181 ? 0.271 -2.412 -0.706 1.00 92.19 181 LEU A O 1
ATOM 1384 N N . LEU A 1 182 ? -0.878 -1.674 1.074 1.00 92.12 182 LEU A N 1
ATOM 1385 C CA . LEU A 1 182 ? -1.890 -2.722 1.026 1.00 92.12 182 LEU A CA 1
ATOM 1386 C C . LEU A 1 182 ? -2.706 -2.645 -0.271 1.00 92.12 182 LEU A C 1
ATOM 1388 O O . LEU A 1 182 ? -2.780 -3.643 -0.986 1.00 92.12 182 LEU A O 1
ATOM 1392 N N . SER A 1 183 ? -3.265 -1.471 -0.587 1.00 88.69 183 SER A N 1
ATOM 1393 C CA . SER A 1 183 ? -4.036 -1.250 -1.822 1.00 88.69 183 SER A CA 1
ATOM 1394 C C . SER A 1 183 ? -3.198 -1.599 -3.060 1.00 88.69 183 SER A C 1
ATOM 1396 O O . SER A 1 183 ? -3.632 -2.360 -3.924 1.00 88.69 183 SER A O 1
ATOM 1398 N N . GLN A 1 184 ? -1.932 -1.168 -3.079 1.00 86.12 184 GLN A N 1
ATOM 1399 C CA . GLN A 1 184 ? -1.004 -1.455 -4.176 1.00 86.12 184 GLN A CA 1
ATOM 1400 C C . GLN A 1 184 ? -0.587 -2.937 -4.246 1.00 86.12 184 GLN A C 1
ATOM 1402 O O . GLN A 1 184 ? -0.479 -3.502 -5.329 1.00 86.12 184 GLN A O 1
ATOM 1407 N N . SER A 1 185 ? -0.378 -3.610 -3.111 1.00 86.38 185 SER A N 1
ATOM 1408 C CA . SER A 1 185 ? 0.056 -5.018 -3.071 1.00 86.38 185 SER A CA 1
ATOM 1409 C C . SER A 1 185 ? -0.976 -5.983 -3.657 1.00 86.38 185 SER A C 1
ATOM 1411 O O . SER A 1 185 ? -0.594 -6.985 -4.266 1.00 86.38 185 SER A O 1
ATOM 1413 N N . CYS A 1 186 ? -2.264 -5.642 -3.546 1.00 78.38 186 CYS A N 1
ATOM 1414 C CA . CYS A 1 186 ? -3.349 -6.370 -4.193 1.00 78.38 186 CYS A CA 1
ATOM 1415 C C . CYS A 1 186 ? -3.261 -6.285 -5.726 1.00 78.38 186 CYS A C 1
ATOM 1417 O O . CYS A 1 186 ? -3.533 -7.277 -6.393 1.00 78.38 186 CYS A O 1
ATOM 1419 N N . LEU A 1 187 ? -2.839 -5.138 -6.279 1.00 83.31 187 LEU A N 1
ATOM 1420 C CA . LEU A 1 187 ? -2.664 -4.946 -7.727 1.00 83.31 187 LEU A CA 1
ATOM 1421 C C . LEU A 1 187 ? -1.474 -5.736 -8.279 1.00 83.31 187 LEU A C 1
ATOM 1423 O O . LEU A 1 187 ? -1.511 -6.205 -9.411 1.00 83.31 187 LEU A O 1
ATOM 1427 N N . PHE A 1 188 ? -0.418 -5.890 -7.480 1.00 83.50 188 PHE A N 1
ATOM 1428 C CA . PHE A 1 188 ? 0.778 -6.628 -7.879 1.00 83.50 188 PHE A CA 1
ATOM 1429 C C . PHE A 1 188 ? 0.696 -8.132 -7.614 1.00 83.50 188 PHE A C 1
ATOM 1431 O O . PHE A 1 188 ? 1.661 -8.823 -7.925 1.00 83.50 188 PHE A O 1
ATOM 1438 N N . GLU A 1 189 ? -0.397 -8.651 -7.050 1.00 85.69 189 GLU A N 1
ATOM 1439 C CA . GLU A 1 189 ? -0.539 -10.070 -6.686 1.00 85.69 189 GLU A CA 1
ATOM 1440 C C . GLU A 1 189 ? 0.612 -10.578 -5.791 1.00 85.69 189 GLU A C 1
ATOM 1442 O O . GLU A 1 189 ? 1.133 -11.676 -5.972 1.00 85.69 189 GLU A O 1
ATOM 1447 N N . GLU A 1 190 ? 1.039 -9.767 -4.817 1.00 87.75 190 GLU A N 1
ATOM 1448 C CA . GLU A 1 190 ? 2.087 -10.130 -3.851 1.00 87.75 190 GLU A CA 1
ATOM 1449 C C . GLU A 1 190 ? 1.452 -10.509 -2.497 1.00 87.75 190 GLU A C 1
ATOM 1451 O O . GLU A 1 190 ? 1.259 -9.640 -1.632 1.00 87.75 190 GLU A O 1
ATOM 1456 N N . PRO A 1 191 ? 1.087 -11.791 -2.271 1.00 87.56 191 PRO A N 1
ATOM 1457 C CA . PRO A 1 191 ? 0.346 -12.206 -1.079 1.00 87.56 191 PRO A CA 1
ATOM 1458 C C . PRO A 1 191 ? 1.168 -12.057 0.205 1.00 87.56 191 PRO A C 1
ATOM 1460 O O . PRO A 1 191 ? 0.616 -11.689 1.244 1.00 87.56 191 PRO A O 1
ATOM 1463 N N . ASP A 1 192 ? 2.482 -12.281 0.137 1.00 87.75 192 ASP A N 1
ATOM 1464 C CA . ASP A 1 192 ? 3.377 -12.133 1.285 1.00 87.75 192 ASP A CA 1
ATOM 1465 C C . ASP A 1 192 ? 3.452 -10.666 1.731 1.00 87.75 192 ASP A C 1
ATOM 1467 O O . ASP A 1 192 ? 3.228 -10.362 2.906 1.00 87.75 192 ASP A O 1
ATOM 1471 N N . LEU A 1 193 ? 3.640 -9.735 0.787 1.00 89.69 193 LEU A N 1
ATOM 1472 C CA . LEU A 1 193 ? 3.626 -8.295 1.066 1.00 89.69 193 LEU A CA 1
ATOM 1473 C C . LEU A 1 193 ? 2.258 -7.839 1.599 1.00 89.69 193 LEU A C 1
ATOM 1475 O O . LEU A 1 193 ? 2.192 -7.074 2.564 1.00 89.69 193 LEU A O 1
ATOM 1479 N N . THR A 1 194 ? 1.169 -8.357 1.026 1.00 91.62 194 THR A N 1
ATOM 1480 C CA . THR A 1 194 ? -0.203 -8.094 1.489 1.00 91.62 194 THR A CA 1
ATOM 1481 C C . THR A 1 194 ? -0.375 -8.529 2.947 1.00 91.62 194 THR A C 1
ATOM 1483 O O . THR A 1 194 ? -0.868 -7.771 3.789 1.00 91.62 194 THR A O 1
ATOM 1486 N N . GLN A 1 195 ? 0.080 -9.739 3.288 1.00 90.50 195 GLN A N 1
ATOM 1487 C CA . GLN A 1 195 ? 0.042 -10.247 4.657 1.00 90.50 195 GLN A CA 1
ATOM 1488 C C . GLN A 1 195 ? 0.871 -9.367 5.602 1.00 90.50 195 GLN A C 1
ATOM 1490 O O . GLN A 1 195 ? 0.415 -9.058 6.706 1.00 90.50 195 GLN A O 1
ATOM 1495 N N . ARG A 1 196 ? 2.057 -8.916 5.178 1.00 88.12 196 ARG A N 1
ATOM 1496 C CA . ARG A 1 196 ? 2.888 -7.997 5.971 1.00 88.12 196 ARG A CA 1
ATOM 1497 C C . ARG A 1 196 ? 2.196 -6.671 6.241 1.00 88.12 196 ARG A C 1
ATOM 1499 O O . ARG A 1 196 ? 2.238 -6.195 7.378 1.00 88.12 196 ARG A O 1
ATOM 1506 N N . CYS A 1 197 ? 1.528 -6.098 5.244 1.00 92.81 197 CYS A N 1
ATOM 1507 C CA . CYS A 1 197 ? 0.749 -4.876 5.427 1.00 92.81 197 CYS A CA 1
ATOM 1508 C C . CYS A 1 197 ? -0.340 -5.087 6.485 1.00 92.81 197 CYS A C 1
ATOM 1510 O O . CYS A 1 197 ? -0.458 -4.286 7.413 1.00 92.81 197 CYS A O 1
ATOM 1512 N N . TRP A 1 198 ? -1.058 -6.214 6.428 1.00 92.75 198 TRP A N 1
ATOM 1513 C CA . TRP A 1 198 ? -2.066 -6.557 7.432 1.00 92.75 198 TRP A CA 1
ATOM 1514 C C . TRP A 1 198 ? -1.507 -6.727 8.846 1.00 92.75 198 TRP A C 1
ATOM 1516 O O . TRP A 1 198 ? -2.115 -6.239 9.796 1.00 92.75 198 TRP A O 1
ATOM 1526 N N . GLU A 1 199 ? -0.353 -7.380 9.003 1.00 89.00 199 GLU A N 1
ATOM 1527 C CA . GLU A 1 199 ? 0.314 -7.534 10.303 1.00 89.00 199 GLU A CA 1
ATOM 1528 C C . GLU A 1 199 ? 0.638 -6.170 10.935 1.00 89.00 199 GLU A C 1
ATOM 1530 O O . GLU A 1 199 ? 0.429 -5.968 12.135 1.00 89.00 199 GLU A O 1
ATOM 1535 N N . VAL A 1 200 ? 1.122 -5.218 10.130 1.00 89.50 200 VAL A N 1
ATOM 1536 C CA . VAL A 1 200 ? 1.456 -3.861 10.587 1.00 89.50 200 VAL A CA 1
ATOM 1537 C C . VAL A 1 200 ? 0.200 -3.046 10.895 1.00 89.50 200 VAL A C 1
ATOM 1539 O O . VAL A 1 200 ? 0.151 -2.407 11.949 1.00 89.50 200 VAL A O 1
ATOM 1542 N N . ILE A 1 201 ? -0.819 -3.097 10.030 1.00 92.69 201 ILE A N 1
ATOM 1543 C CA . ILE A 1 201 ? -2.101 -2.408 10.239 1.00 92.69 201 ILE A CA 1
ATOM 1544 C C . ILE A 1 201 ? -2.770 -2.918 11.514 1.00 92.69 201 ILE A C 1
ATOM 1546 O O . ILE A 1 201 ? -3.178 -2.116 12.345 1.00 92.69 201 ILE A O 1
ATOM 1550 N N . ASP A 1 202 ? -2.833 -4.230 11.736 1.00 90.31 202 ASP A N 1
ATOM 1551 C CA . ASP A 1 202 ? -3.459 -4.771 12.941 1.00 90.31 202 ASP A CA 1
ATOM 1552 C C . ASP A 1 202 ? -2.682 -4.402 14.208 1.00 90.31 202 ASP A C 1
ATOM 1554 O O . ASP A 1 202 ? -3.284 -4.062 15.225 1.00 90.31 202 ASP A O 1
ATOM 1558 N N . ALA A 1 203 ? -1.347 -4.456 14.172 1.00 85.19 203 ALA A N 1
ATOM 1559 C CA . ALA A 1 203 ? -0.515 -4.182 15.341 1.00 85.19 203 ALA A CA 1
ATOM 1560 C C . ALA A 1 203 ? -0.461 -2.692 15.706 1.00 85.19 203 ALA A C 1
ATOM 1562 O O . ALA A 1 203 ? -0.416 -2.346 16.892 1.00 85.19 203 ALA A O 1
ATOM 1563 N N . GLN A 1 204 ? -0.453 -1.813 14.702 1.00 87.44 204 GLN A N 1
ATOM 1564 C CA . GLN A 1 204 ? -0.290 -0.364 14.842 1.00 87.44 204 GLN A CA 1
ATOM 1565 C C . GLN A 1 204 ? -1.493 0.412 14.283 1.00 87.44 204 GLN A C 1
ATOM 1567 O O . GLN A 1 204 ? -1.328 1.515 13.763 1.00 87.44 204 GLN A O 1
ATOM 1572 N N . ALA A 1 205 ? -2.696 -0.144 14.438 1.00 90.88 205 ALA A N 1
ATOM 1573 C CA . ALA A 1 205 ? -3.930 0.353 13.831 1.00 90.88 205 ALA A CA 1
ATOM 1574 C C . ALA A 1 205 ? -4.178 1.846 14.060 1.00 90.88 20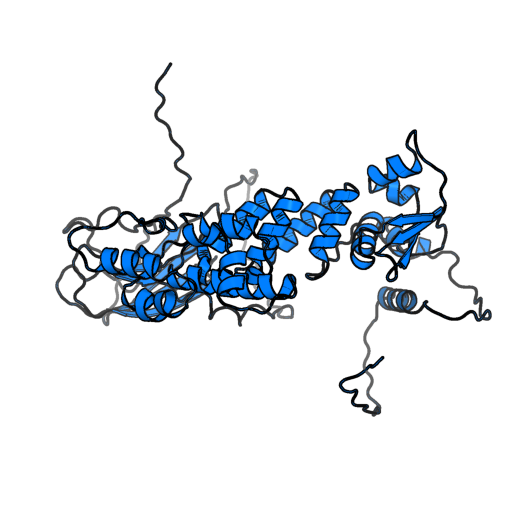5 ALA A C 1
ATOM 1576 O O . ALA A 1 205 ? -4.419 2.570 13.107 1.00 90.88 205 ALA A O 1
ATOM 1577 N N . GLU A 1 206 ? -4.052 2.348 15.292 1.00 90.81 206 GLU A N 1
ATOM 1578 C CA . GLU A 1 206 ? -4.278 3.778 15.562 1.00 90.81 206 GLU A CA 1
ATOM 1579 C C . GLU A 1 206 ? -3.316 4.706 14.799 1.00 90.81 206 GLU A C 1
ATOM 1581 O O . GLU A 1 206 ? -3.706 5.808 14.428 1.00 90.81 206 GLU A O 1
ATOM 1586 N N . LEU A 1 207 ? -2.065 4.287 14.570 1.00 90.81 207 LEU A N 1
ATOM 1587 C CA . LEU A 1 207 ? -1.099 5.076 13.797 1.00 90.81 207 LEU A CA 1
ATOM 1588 C C . LEU A 1 207 ? -1.368 4.979 12.296 1.00 90.81 207 LEU A C 1
ATOM 1590 O O . LEU A 1 207 ? -1.158 5.959 11.589 1.00 90.81 207 LEU A O 1
ATOM 1594 N N . ALA A 1 208 ? -1.808 3.809 11.829 1.00 93.88 208 ALA A N 1
ATOM 1595 C CA . ALA A 1 208 ? -2.154 3.585 10.433 1.00 93.88 208 ALA A CA 1
ATOM 1596 C C . ALA A 1 208 ? -3.420 4.355 10.041 1.00 93.88 208 ALA A C 1
ATOM 1598 O O . ALA A 1 208 ? -3.406 5.089 9.070 1.00 93.88 208 ALA A O 1
ATOM 1599 N N . LEU A 1 209 ? -4.475 4.287 10.853 1.00 94.38 209 LEU A N 1
ATOM 1600 C CA . LEU A 1 209 ? -5.745 4.982 10.614 1.00 94.38 209 LEU A CA 1
ATOM 1601 C C . LEU A 1 209 ? -5.626 6.515 10.648 1.00 94.38 209 LEU A C 1
ATOM 1603 O O . LEU A 1 209 ? -6.450 7.209 10.070 1.00 94.38 209 LEU A O 1
ATOM 1607 N N . ARG A 1 210 ? -4.618 7.050 11.347 1.00 92.69 210 ARG A N 1
ATOM 1608 C CA . ARG A 1 210 ? -4.347 8.494 11.428 1.00 92.69 210 ARG A CA 1
ATOM 1609 C C . ARG A 1 210 ? -3.341 8.983 10.388 1.00 92.69 210 ARG A C 1
ATOM 1611 O O . ARG A 1 210 ? -2.990 10.160 10.414 1.00 92.69 210 ARG A O 1
ATOM 1618 N N . SER A 1 211 ? -2.793 8.100 9.555 1.00 93.50 211 SER A N 1
ATOM 1619 C CA . SER A 1 211 ? -1.824 8.516 8.548 1.00 93.50 211 SER A CA 1
ATOM 1620 C C . SER A 1 211 ? -2.523 9.157 7.354 1.00 93.50 211 SER A C 1
ATOM 1622 O O . SER A 1 211 ? -3.646 8.802 7.012 1.00 93.50 211 SER A O 1
ATOM 1624 N N . GLU A 1 212 ? -1.825 10.069 6.680 1.00 89.69 212 GLU A N 1
ATOM 1625 C CA . GLU A 1 212 ? -2.286 10.642 5.407 1.00 89.69 212 GLU A CA 1
ATOM 1626 C C . GLU A 1 212 ? -2.508 9.540 4.361 1.00 89.69 212 GLU A C 1
ATOM 1628 O O . GLU A 1 212 ? -3.512 9.539 3.661 1.00 89.69 212 GLU A O 1
ATOM 1633 N N . GLY A 1 213 ? -1.656 8.508 4.371 1.00 89.12 213 GLY A N 1
ATOM 1634 C CA . GLY A 1 213 ? -1.803 7.351 3.492 1.00 89.12 213 GLY A CA 1
ATOM 1635 C C . GLY A 1 213 ? -3.059 6.504 3.738 1.00 89.12 213 GLY A C 1
ATOM 1636 O O . GLY A 1 213 ? -3.402 5.685 2.892 1.00 89.12 213 GLY A O 1
ATOM 1637 N N . PHE A 1 214 ? -3.757 6.651 4.871 1.00 93.38 214 PHE A N 1
ATOM 1638 C CA . PHE A 1 214 ? -5.084 6.049 5.031 1.00 93.38 214 PHE A CA 1
ATOM 1639 C C . PHE A 1 214 ? -6.138 6.801 4.227 1.00 93.38 214 PHE A C 1
ATOM 1641 O O . PHE A 1 214 ? -7.035 6.166 3.685 1.00 93.38 214 PHE A O 1
ATOM 1648 N N . CYS A 1 215 ? -6.029 8.127 4.119 1.00 92.31 215 CYS A N 1
ATOM 1649 C CA . CYS A 1 215 ? -6.948 8.900 3.298 1.00 92.31 215 CYS A CA 1
ATOM 1650 C C . CYS A 1 215 ? -6.854 8.442 1.842 1.00 92.31 215 CYS A C 1
ATOM 1652 O O . CYS A 1 215 ? -7.898 8.257 1.236 1.00 92.31 215 CYS A O 1
ATOM 1654 N N . ASP A 1 216 ? -5.652 8.152 1.332 1.00 90.62 216 ASP A N 1
ATOM 1655 C CA . ASP A 1 216 ? -5.340 7.797 -0.068 1.00 90.62 216 ASP A CA 1
ATOM 1656 C C . ASP A 1 216 ? -5.832 6.431 -0.574 1.00 90.62 216 ASP A C 1
ATOM 1658 O O . ASP A 1 216 ? -5.665 6.119 -1.752 1.00 90.62 216 ASP A O 1
ATOM 1662 N N . ILE A 1 217 ? -6.455 5.611 0.273 1.00 93.06 217 ILE A N 1
ATOM 1663 C CA . ILE A 1 217 ? -6.926 4.281 -0.139 1.00 93.06 217 ILE A CA 1
ATOM 1664 C C . ILE A 1 217 ? -8.241 4.332 -0.925 1.00 93.06 217 ILE A C 1
ATOM 1666 O O . ILE A 1 217 ? -9.060 5.242 -0.771 1.00 93.06 217 ILE A O 1
ATOM 1670 N N . ASP A 1 218 ? -8.478 3.284 -1.707 1.00 91.50 218 ASP A N 1
ATOM 1671 C CA . ASP A 1 218 ? -9.735 3.028 -2.403 1.00 91.50 218 ASP A CA 1
ATOM 1672 C C . ASP A 1 218 ? -10.839 2.499 -1.460 1.00 91.50 218 ASP A C 1
ATOM 1674 O O . ASP A 1 218 ? -10.581 1.975 -0.370 1.00 91.50 218 ASP A O 1
ATOM 1678 N N . ALA A 1 219 ? -12.097 2.603 -1.900 1.00 91.81 219 ALA A N 1
ATOM 1679 C CA . ALA A 1 219 ? -13.262 2.210 -1.105 1.00 91.81 219 ALA A CA 1
ATOM 1680 C C . ALA A 1 219 ? -13.278 0.711 -0.740 1.00 91.81 219 ALA A C 1
ATOM 1682 O O . ALA A 1 219 ? -13.713 0.346 0.354 1.00 91.81 219 ALA A O 1
ATOM 1683 N N . GLN A 1 220 ? -12.770 -0.167 -1.610 1.00 91.81 220 GLN A N 1
ATOM 1684 C CA . GLN A 1 220 ? -12.731 -1.608 -1.346 1.00 91.81 220 GLN A CA 1
ATOM 1685 C C . GLN A 1 220 ? -11.711 -1.939 -0.247 1.00 91.81 220 GLN A C 1
ATOM 1687 O O . GLN A 1 220 ? -11.985 -2.750 0.650 1.00 91.81 220 GLN A O 1
ATOM 1692 N N . THR A 1 221 ? -10.550 -1.283 -0.269 1.00 92.50 221 THR A N 1
ATOM 1693 C CA . THR A 1 221 ? -9.551 -1.388 0.800 1.00 92.50 221 THR A CA 1
ATOM 1694 C C . THR A 1 221 ? -10.089 -0.830 2.119 1.00 92.50 221 THR A C 1
ATOM 1696 O O . THR A 1 221 ? -9.927 -1.480 3.158 1.00 92.50 221 THR A O 1
ATOM 1699 N N . LEU A 1 222 ? -10.803 0.304 2.099 1.00 94.69 222 LEU A N 1
ATOM 1700 C CA . LEU A 1 222 ? -11.473 0.848 3.286 1.00 94.69 222 LEU A CA 1
ATOM 1701 C C . LEU A 1 222 ? -12.442 -0.170 3.900 1.00 94.69 222 LEU A C 1
ATOM 1703 O O . LEU A 1 222 ? -12.341 -0.478 5.090 1.00 94.69 222 LEU A O 1
ATOM 1707 N N . GLU A 1 223 ? -13.362 -0.724 3.106 1.00 94.06 223 GLU A N 1
ATOM 1708 C CA . GLU A 1 223 ? -14.327 -1.721 3.583 1.00 94.06 223 GLU A CA 1
ATOM 1709 C C . GLU A 1 223 ? -13.631 -2.947 4.185 1.00 94.06 223 GLU A C 1
ATOM 1711 O O . GLU A 1 223 ? -14.041 -3.460 5.233 1.00 94.06 223 GLU A O 1
ATOM 1716 N N . SER A 1 224 ? -12.538 -3.386 3.558 1.00 93.38 224 SER A N 1
ATOM 1717 C CA . SER A 1 224 ? -11.725 -4.502 4.039 1.00 93.38 224 SER A CA 1
ATOM 1718 C C . SER A 1 224 ? -11.107 -4.204 5.406 1.00 93.38 224 SER A C 1
ATOM 1720 O O . SER A 1 224 ? -11.163 -5.053 6.297 1.00 93.38 224 SER A O 1
ATOM 1722 N N . ILE A 1 225 ? -10.575 -2.994 5.616 1.00 94.19 225 ILE A N 1
ATOM 1723 C CA . ILE A 1 225 ? -10.032 -2.557 6.912 1.00 94.19 225 ILE A CA 1
ATOM 1724 C C . ILE A 1 225 ? -11.149 -2.474 7.963 1.00 94.19 225 ILE A C 1
ATOM 1726 O O . ILE A 1 225 ? -11.007 -3.030 9.055 1.00 94.19 225 ILE A O 1
ATOM 1730 N N . LEU A 1 226 ? -12.284 -1.845 7.640 1.00 93.94 226 LEU A N 1
ATOM 1731 C CA . LEU A 1 226 ? -13.403 -1.665 8.572 1.00 93.94 226 LEU A CA 1
ATOM 1732 C C . LEU A 1 226 ? -14.060 -2.989 8.979 1.00 93.94 226 LEU A C 1
ATOM 1734 O O . LEU A 1 226 ? -14.537 -3.116 10.109 1.00 93.94 226 LEU A O 1
ATOM 1738 N N . ARG A 1 227 ? -14.045 -4.009 8.115 1.00 93.38 227 ARG A N 1
ATOM 1739 C CA . ARG A 1 227 ? -14.591 -5.340 8.421 1.00 93.38 227 ARG A CA 1
ATOM 1740 C C . ARG A 1 227 ? -13.697 -6.162 9.361 1.00 93.38 227 ARG A C 1
ATOM 1742 O O . ARG A 1 227 ? -14.193 -7.084 10.010 1.00 93.38 227 ARG A O 1
ATOM 1749 N N . ARG A 1 228 ? -12.401 -5.851 9.487 1.00 92.38 228 ARG A N 1
ATOM 1750 C CA . ARG A 1 228 ? -11.451 -6.688 10.248 1.00 92.38 228 ARG A CA 1
ATOM 1751 C C . ARG A 1 228 ? -11.748 -6.765 11.742 1.00 92.38 228 ARG A C 1
ATOM 1753 O O . ARG A 1 228 ? -11.856 -5.762 12.443 1.00 92.38 228 ARG A O 1
ATOM 1760 N N . GLU A 1 229 ? -11.759 -7.992 12.258 1.00 91.12 229 GLU A N 1
ATOM 1761 C CA . GLU A 1 229 ? -11.901 -8.285 13.691 1.00 91.12 229 GLU A CA 1
ATOM 1762 C C . GLU A 1 229 ? -10.616 -8.052 14.496 1.00 91.12 229 GLU A C 1
ATOM 1764 O O . GLU A 1 229 ? -10.684 -7.835 15.704 1.00 91.12 229 GLU A O 1
ATOM 1769 N N . THR A 1 230 ? -9.450 -8.136 13.853 1.00 90.50 230 THR A N 1
ATOM 1770 C CA . THR A 1 230 ? -8.127 -8.113 14.500 1.00 90.50 230 THR A CA 1
ATOM 1771 C C . THR A 1 230 ? -7.546 -6.711 14.676 1.00 90.50 230 THR A C 1
ATOM 1773 O O . THR A 1 230 ? -6.518 -6.559 15.334 1.00 90.50 230 THR A O 1
ATOM 1776 N N . LEU A 1 231 ? -8.218 -5.688 14.143 1.00 89.69 231 LEU A N 1
ATOM 1777 C CA . LEU A 1 231 ? -7.786 -4.295 14.187 1.00 89.69 231 LEU A CA 1
ATOM 1778 C C . LEU A 1 231 ? -7.681 -3.796 15.640 1.00 89.69 231 LEU A C 1
ATOM 1780 O O . LEU A 1 231 ? -8.681 -3.706 16.354 1.00 89.69 231 LEU A O 1
ATOM 1784 N N . ASN A 1 232 ? -6.468 -3.470 16.091 1.00 86.88 232 ASN A N 1
ATOM 1785 C CA . ASN A 1 232 ? -6.190 -3.071 17.474 1.00 86.88 232 ASN A CA 1
ATOM 1786 C C . ASN A 1 232 ? -6.310 -1.548 17.680 1.00 86.88 232 ASN A C 1
ATOM 1788 O O . ASN A 1 232 ? -5.331 -0.877 18.017 1.00 86.88 232 ASN A O 1
ATOM 1792 N N . ALA A 1 233 ? -7.502 -0.994 17.454 1.00 89.75 233 ALA A N 1
ATOM 1793 C CA . ALA A 1 233 ? -7.806 0.424 17.660 1.00 89.75 233 ALA A CA 1
ATOM 1794 C C . ALA A 1 233 ? -9.102 0.610 18.458 1.00 89.75 233 ALA A C 1
ATOM 1796 O O . ALA A 1 233 ? -9.984 -0.248 18.448 1.00 89.75 233 ALA A O 1
ATOM 1797 N N . LYS A 1 234 ? -9.218 1.751 19.148 1.00 90.69 234 LYS A N 1
ATOM 1798 C CA . LYS A 1 234 ? -10.502 2.195 19.702 1.00 90.69 234 LYS A CA 1
ATOM 1799 C C . LYS A 1 234 ? -11.455 2.528 18.561 1.00 90.69 234 LYS A C 1
ATOM 1801 O O . LYS A 1 234 ? -11.042 3.171 17.599 1.00 90.69 234 LYS A O 1
ATOM 1806 N N . GLU A 1 235 ? -12.730 2.188 18.712 1.00 92.75 235 GLU A N 1
ATOM 1807 C CA . GLU A 1 235 ? -13.701 2.428 17.643 1.00 92.75 235 GLU A CA 1
ATOM 1808 C C . GLU A 1 235 ? -13.895 3.925 17.349 1.00 92.75 235 GLU A C 1
ATOM 1810 O O . GLU A 1 235 ? -14.094 4.285 16.196 1.00 92.75 235 GLU A O 1
ATOM 1815 N N . MET A 1 236 ? -13.720 4.809 18.342 1.00 92.69 236 MET A N 1
ATOM 1816 C CA . MET A 1 236 ? -13.686 6.266 18.126 1.00 92.69 236 MET A CA 1
ATOM 1817 C C . MET A 1 236 ? -12.647 6.669 17.066 1.00 92.69 236 MET A C 1
ATOM 1819 O O . MET A 1 236 ? -12.952 7.449 16.173 1.00 92.69 236 MET A O 1
ATOM 1823 N N . VAL A 1 237 ? -11.445 6.081 17.109 1.00 93.69 237 VAL A N 1
ATOM 1824 C CA . VAL A 1 237 ? -10.376 6.367 16.135 1.00 93.69 237 VAL A CA 1
ATOM 1825 C C . VAL A 1 237 ? -10.733 5.821 14.753 1.00 93.69 237 VAL A C 1
ATOM 1827 O O . VAL A 1 237 ? -10.421 6.450 13.749 1.00 93.69 237 VAL A O 1
ATOM 1830 N N . VAL A 1 238 ? -11.400 4.664 14.692 1.00 94.81 238 VAL A N 1
ATOM 1831 C CA . VAL A 1 238 ? -11.898 4.087 13.431 1.00 94.81 238 VAL A CA 1
ATOM 1832 C C . VAL A 1 238 ? -12.944 5.006 12.798 1.00 94.81 238 VAL A C 1
ATOM 1834 O O . VAL A 1 238 ? -12.913 5.229 11.591 1.00 94.81 238 VAL A O 1
ATOM 1837 N N . PHE A 1 239 ? -13.838 5.566 13.612 1.00 94.62 239 PHE A N 1
ATOM 1838 C CA . PHE A 1 239 ? -14.857 6.506 13.163 1.00 94.62 239 PHE A CA 1
ATOM 1839 C C . PHE A 1 239 ? -14.253 7.817 12.656 1.00 94.62 239 PHE A C 1
ATOM 1841 O O . PHE A 1 239 ? -14.543 8.212 11.532 1.00 94.62 239 PHE A O 1
ATOM 1848 N N . GLU A 1 240 ? -13.361 8.446 13.427 1.00 94.00 240 GLU A N 1
ATOM 1849 C CA . GLU A 1 240 ? -12.640 9.654 12.998 1.00 94.00 240 GLU A CA 1
ATOM 1850 C C . GLU A 1 240 ? -11.889 9.429 11.681 1.00 94.00 240 GLU A C 1
ATOM 1852 O O . GLU A 1 240 ? -11.999 10.234 10.760 1.00 94.00 240 GLU A O 1
ATOM 1857 N N . ALA A 1 241 ? -11.176 8.307 11.559 1.00 94.62 241 ALA A N 1
ATOM 1858 C CA . ALA A 1 241 ? -10.441 7.970 10.346 1.00 94.62 241 ALA A CA 1
ATOM 1859 C C . ALA A 1 241 ? -11.366 7.800 9.133 1.00 94.62 241 ALA A C 1
ATOM 1861 O O . ALA A 1 241 ? -11.061 8.310 8.057 1.00 94.62 241 ALA A O 1
ATOM 1862 N N . ALA A 1 242 ? -12.515 7.137 9.300 1.00 95.25 242 ALA A N 1
ATOM 1863 C CA . ALA A 1 242 ? -13.505 7.003 8.234 1.00 95.25 242 ALA A CA 1
ATOM 1864 C C . ALA A 1 242 ? -14.053 8.368 7.783 1.00 95.25 242 ALA A C 1
ATOM 1866 O O . ALA A 1 242 ? -14.248 8.579 6.589 1.00 95.25 242 ALA A O 1
ATOM 1867 N N . LEU A 1 243 ? -14.250 9.316 8.706 1.00 94.00 243 LEU A N 1
ATOM 1868 C CA . LEU A 1 243 ? -14.659 10.679 8.356 1.00 94.00 243 LEU A CA 1
ATOM 1869 C C . LEU A 1 243 ? -13.575 11.438 7.587 1.00 94.00 243 LEU A C 1
ATOM 1871 O O . LEU A 1 243 ? -13.898 12.106 6.605 1.00 94.00 243 LEU A O 1
ATOM 1875 N N . SER A 1 244 ? -12.311 11.315 7.997 1.00 94.25 244 SER A N 1
ATOM 1876 C CA . SER A 1 244 ? -11.177 11.910 7.279 1.00 94.25 244 SER A CA 1
ATOM 1877 C C . SER A 1 244 ? -11.032 11.333 5.870 1.00 94.25 244 SER A C 1
ATOM 1879 O O . SER A 1 244 ? -10.832 12.079 4.915 1.00 94.25 244 SER A O 1
ATOM 1881 N N . TRP A 1 245 ? -11.202 10.016 5.718 1.00 96.06 245 TRP A N 1
ATOM 1882 C CA . TRP A 1 245 ? -11.224 9.371 4.406 1.00 96.06 245 TRP A CA 1
ATOM 1883 C C . TRP 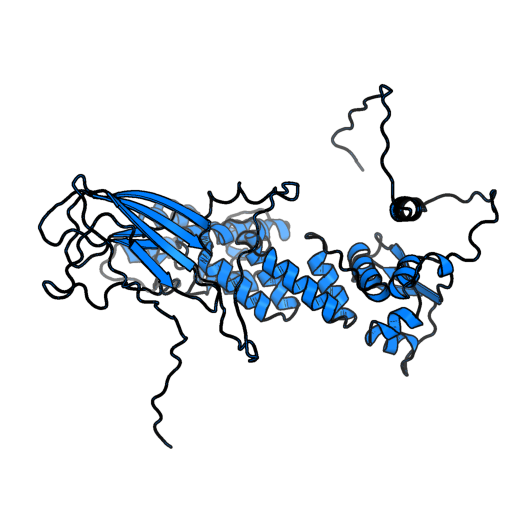A 1 245 ? -12.391 9.874 3.549 1.00 96.06 245 TRP A C 1
ATOM 1885 O O . TRP A 1 245 ? -12.197 10.212 2.387 1.00 96.06 245 TRP A O 1
ATOM 1895 N N . ALA A 1 246 ? -13.591 9.994 4.125 1.00 94.69 246 ALA A N 1
ATOM 1896 C CA . ALA A 1 246 ? -14.769 10.480 3.408 1.00 94.69 246 ALA A CA 1
ATOM 1897 C C . ALA A 1 246 ? -14.598 11.926 2.929 1.00 94.69 246 ALA A C 1
ATOM 1899 O O . ALA A 1 246 ? -15.051 12.282 1.846 1.00 94.69 246 ALA A O 1
ATOM 1900 N N . GLU A 1 247 ? -13.936 12.761 3.729 1.00 94.31 247 GLU A N 1
ATOM 1901 C CA . GLU A 1 247 ? -13.580 14.126 3.352 1.00 94.31 247 GLU A CA 1
ATOM 1902 C C . GLU A 1 247 ? -12.596 14.165 2.183 1.00 94.31 247 GLU A C 1
ATOM 1904 O O . GLU A 1 247 ? -12.841 14.884 1.215 1.00 94.31 247 GLU A O 1
ATOM 1909 N N . ALA A 1 248 ? -11.536 13.355 2.236 1.00 93.50 248 ALA A N 1
ATOM 1910 C CA . ALA A 1 248 ? -10.581 13.232 1.140 1.00 93.50 248 ALA A CA 1
ATOM 1911 C C . ALA A 1 248 ? -11.247 12.699 -0.142 1.00 93.50 248 ALA A C 1
ATOM 1913 O O . ALA A 1 248 ? -10.994 13.203 -1.232 1.00 93.50 248 ALA A O 1
ATOM 1914 N N . GLU A 1 249 ? -12.156 11.731 -0.023 1.00 92.81 249 GLU A N 1
ATOM 1915 C CA . GLU A 1 249 ? -12.901 11.183 -1.159 1.00 92.81 249 GLU A CA 1
ATOM 1916 C C . GLU A 1 249 ? -13.878 12.206 -1.763 1.00 92.81 249 GLU A C 1
ATOM 1918 O O . GLU A 1 249 ? -14.039 12.256 -2.981 1.00 92.81 249 GLU A O 1
ATOM 1923 N N . CYS A 1 250 ? -14.492 13.072 -0.947 1.00 93.00 250 CYS A N 1
ATOM 1924 C CA . CYS A 1 250 ? -15.284 14.195 -1.460 1.00 93.00 250 CYS A CA 1
ATOM 1925 C C . CYS A 1 250 ? -14.412 15.158 -2.271 1.00 93.00 250 CYS A C 1
ATOM 1927 O O . CYS A 1 250 ? -14.798 15.537 -3.374 1.00 93.00 250 CYS A O 1
ATOM 1929 N N . GLN A 1 251 ? -13.222 15.496 -1.762 1.00 92.25 251 GLN A N 1
ATOM 1930 C CA . GLN A 1 251 ? -12.273 16.364 -2.462 1.00 92.25 251 GLN A CA 1
ATOM 1931 C C . GLN A 1 251 ? -11.816 15.753 -3.794 1.00 92.25 251 GLN A C 1
ATOM 1933 O O . GLN A 1 251 ? -11.773 16.462 -4.791 1.00 92.25 251 GLN A O 1
ATOM 1938 N N . ARG A 1 252 ? -11.556 14.438 -3.856 1.00 91.19 252 ARG A N 1
ATOM 1939 C CA . ARG A 1 252 ? -11.211 13.747 -5.117 1.00 91.19 252 ARG A CA 1
ATOM 1940 C C . ARG A 1 252 ? -12.311 13.776 -6.167 1.00 91.19 252 ARG A C 1
ATOM 1942 O O . ARG A 1 252 ? -12.019 13.681 -7.352 1.00 91.19 252 ARG A O 1
ATOM 1949 N N . ARG A 1 253 ? -13.568 13.832 -5.731 1.00 90.88 253 ARG A N 1
ATOM 1950 C CA . ARG A 1 253 ? -14.740 13.901 -6.611 1.00 90.88 253 ARG A CA 1
ATOM 1951 C C . ARG A 1 253 ? -15.146 15.340 -6.933 1.00 90.88 253 ARG A C 1
ATOM 1953 O O . ARG A 1 253 ? -16.226 15.533 -7.482 1.00 90.88 253 ARG A O 1
ATOM 1960 N N . ASP A 1 254 ? -14.328 16.325 -6.552 1.00 90.81 254 ASP A N 1
ATOM 1961 C CA . ASP A 1 254 ? -14.620 17.759 -6.661 1.00 90.81 254 ASP A CA 1
ATOM 1962 C C . ASP A 1 254 ? -15.953 18.162 -5.994 1.00 90.81 254 ASP A C 1
ATOM 1964 O O . ASP A 1 254 ? -16.651 19.083 -6.422 1.00 90.81 254 ASP A O 1
ATOM 1968 N N . LEU A 1 255 ? -16.323 17.469 -4.911 1.00 91.00 255 LEU A N 1
ATOM 1969 C CA . LEU A 1 255 ? -17.511 17.756 -4.112 1.00 91.00 255 LEU A CA 1
ATOM 1970 C C . LEU A 1 255 ? -17.133 18.524 -2.844 1.00 91.00 255 LEU A C 1
ATOM 1972 O O . LEU A 1 255 ? -16.148 18.219 -2.169 1.00 91.00 255 LEU A O 1
ATOM 1976 N N . ALA A 1 256 ? -17.975 19.483 -2.454 1.00 90.50 256 ALA A N 1
ATOM 1977 C CA . ALA A 1 256 ? -17.830 20.142 -1.161 1.00 90.50 256 ALA A CA 1
ATOM 1978 C C . ALA A 1 256 ? -17.935 19.098 -0.026 1.00 90.50 256 ALA A C 1
ATOM 1980 O O . ALA A 1 256 ? -18.845 18.262 -0.069 1.00 90.50 256 ALA A O 1
ATOM 1981 N N . PRO A 1 257 ? -17.066 19.140 1.003 1.00 89.44 257 PRO A N 1
ATOM 1982 C CA . PRO A 1 257 ? -17.046 18.164 2.095 1.00 89.44 257 PRO A CA 1
ATOM 1983 C C . PRO A 1 257 ? -18.179 18.412 3.108 1.00 89.44 257 PRO A C 1
ATOM 1985 O O . PRO A 1 257 ? -17.951 18.565 4.309 1.00 89.44 257 PRO A O 1
ATOM 1988 N N . THR A 1 258 ? -19.421 18.471 2.627 1.00 92.38 258 THR A N 1
ATOM 1989 C CA . THR A 1 258 ? -20.625 18.545 3.457 1.00 92.38 258 THR A CA 1
ATOM 1990 C C . THR A 1 258 ? -20.901 17.196 4.117 1.00 92.38 258 THR A C 1
ATOM 1992 O O . THR A 1 258 ? -20.450 16.145 3.661 1.00 92.38 258 THR A O 1
ATOM 1995 N N . ILE A 1 259 ? -21.664 17.211 5.208 1.00 90.12 259 ILE A N 1
ATOM 1996 C CA . ILE A 1 259 ? -21.998 16.010 5.987 1.00 90.12 259 ILE A CA 1
ATOM 1997 C C . ILE A 1 259 ? -22.745 14.977 5.128 1.00 90.12 259 ILE A C 1
ATOM 1999 O O . ILE A 1 259 ? -22.453 13.783 5.196 1.00 90.12 259 ILE A O 1
ATOM 2003 N N . GLU A 1 260 ? -23.663 15.440 4.279 1.00 89.75 260 GLU A N 1
ATOM 2004 C CA . GLU A 1 260 ? -24.416 14.596 3.346 1.00 89.75 260 GLU A CA 1
ATOM 2005 C C . GLU A 1 260 ? -23.487 13.913 2.337 1.00 89.75 260 GLU A C 1
ATOM 2007 O O . GLU A 1 260 ? -23.554 12.695 2.170 1.00 89.75 260 GLU A O 1
ATOM 2012 N N . ASN A 1 261 ? -22.550 14.662 1.745 1.00 91.81 261 ASN A N 1
ATOM 2013 C CA . ASN A 1 261 ? -21.576 14.116 0.801 1.00 91.81 261 ASN A CA 1
ATOM 2014 C C . ASN A 1 261 ? -20.629 13.118 1.475 1.00 91.81 261 ASN A C 1
ATOM 2016 O O . ASN A 1 261 ? -20.379 12.049 0.921 1.00 91.81 261 ASN A O 1
ATOM 2020 N N . LYS A 1 262 ? -20.170 13.402 2.703 1.00 91.69 262 LYS A N 1
ATOM 2021 C CA . LYS A 1 262 ? -19.355 12.460 3.490 1.00 91.69 262 LYS A CA 1
ATOM 2022 C C . LYS A 1 262 ? -20.117 11.164 3.777 1.00 91.69 262 LYS A C 1
ATOM 2024 O O . LYS A 1 262 ? -19.560 10.075 3.640 1.00 91.69 262 LYS A O 1
ATOM 2029 N N . ARG A 1 263 ? -21.403 11.255 4.132 1.00 91.75 263 ARG A N 1
ATOM 2030 C CA . ARG A 1 263 ? -22.253 10.076 4.355 1.00 91.75 263 ARG A CA 1
ATOM 2031 C C . ARG A 1 263 ? -22.472 9.285 3.062 1.00 91.75 263 ARG A C 1
ATOM 2033 O O . ARG A 1 263 ? -22.409 8.059 3.093 1.00 91.75 263 ARG A O 1
ATOM 2040 N N . LEU A 1 264 ? -22.681 9.963 1.933 1.00 91.31 264 LEU A N 1
ATOM 2041 C CA . LEU A 1 264 ? -22.803 9.329 0.617 1.00 91.31 264 LEU A CA 1
ATOM 2042 C C . LEU A 1 264 ? -21.501 8.642 0.182 1.00 91.31 264 LEU A C 1
ATOM 2044 O O . LEU A 1 264 ? -21.557 7.526 -0.331 1.00 91.31 264 LEU A O 1
ATOM 2048 N N . ALA A 1 265 ? -20.345 9.263 0.431 1.00 92.00 265 ALA A N 1
ATOM 2049 C CA . ALA A 1 265 ? -19.033 8.689 0.136 1.00 92.00 265 ALA A CA 1
ATOM 2050 C C . ALA A 1 265 ? -18.776 7.403 0.939 1.00 92.00 265 ALA A C 1
ATOM 2052 O O . ALA A 1 265 ? -18.277 6.424 0.390 1.00 92.00 265 ALA A O 1
ATOM 2053 N N . LEU A 1 266 ? -19.167 7.378 2.220 1.00 91.44 266 LEU A N 1
ATOM 2054 C CA . LEU A 1 266 ? -19.072 6.181 3.063 1.00 91.44 266 LEU A CA 1
ATOM 2055 C C . LEU A 1 266 ? -20.106 5.111 2.697 1.00 91.44 266 LEU A C 1
ATOM 2057 O O . LEU A 1 266 ? -19.834 3.921 2.852 1.00 91.44 266 LEU A O 1
ATOM 2061 N N . GLY A 1 267 ? -21.296 5.502 2.238 1.00 91.25 267 GLY A N 1
ATOM 2062 C CA . GLY A 1 267 ? -22.338 4.583 1.783 1.00 91.25 267 GLY A CA 1
ATOM 2063 C C . GLY A 1 267 ? -22.627 3.467 2.793 1.00 91.25 267 GLY A C 1
ATOM 2064 O O . GLY A 1 267 ? -23.024 3.721 3.927 1.00 91.25 267 GLY A O 1
ATOM 2065 N N . LYS A 1 268 ? -22.415 2.206 2.391 1.00 90.75 268 LYS A N 1
ATOM 2066 C CA . LYS A 1 268 ? -22.625 1.026 3.254 1.00 90.75 268 LYS A CA 1
ATOM 2067 C C . LYS A 1 268 ? -21.495 0.795 4.263 1.00 90.75 268 LYS A C 1
ATOM 2069 O O . LYS A 1 268 ? -21.708 0.098 5.255 1.00 90.75 268 LYS A O 1
ATOM 2074 N N . ALA A 1 269 ? -20.317 1.376 4.041 1.00 92.94 269 ALA A N 1
ATOM 2075 C CA . ALA A 1 269 ? -19.149 1.185 4.893 1.00 92.94 269 ALA A CA 1
ATOM 2076 C C . ALA A 1 269 ? -19.347 1.783 6.296 1.00 92.94 269 ALA A C 1
ATOM 2078 O O . ALA A 1 269 ? -18.777 1.275 7.261 1.00 92.94 269 ALA A O 1
ATOM 2079 N N . ILE A 1 270 ? -20.219 2.791 6.444 1.00 93.25 270 ILE A N 1
ATOM 2080 C CA . ILE A 1 270 ? -20.557 3.384 7.748 1.00 93.25 270 ILE A CA 1
ATOM 2081 C C . ILE A 1 270 ? -21.099 2.343 8.742 1.00 93.25 270 ILE A C 1
ATOM 2083 O O . ILE A 1 270 ? -20.755 2.377 9.922 1.00 93.25 270 ILE A O 1
ATOM 2087 N N . TYR A 1 271 ? -21.872 1.363 8.265 1.00 92.62 271 TYR A N 1
ATOM 2088 C CA . TYR A 1 271 ? -22.466 0.314 9.099 1.00 92.62 271 TYR A CA 1
ATOM 2089 C C . TYR A 1 271 ? -21.453 -0.755 9.540 1.00 92.62 271 TYR A C 1
ATOM 2091 O O . TYR A 1 271 ? -21.730 -1.543 10.446 1.00 92.62 271 TYR A O 1
ATOM 2099 N N . LEU A 1 272 ? -20.257 -0.778 8.935 1.00 93.56 272 LEU A N 1
ATOM 2100 C CA . LEU A 1 272 ? -19.148 -1.637 9.366 1.00 93.56 272 LEU A CA 1
ATOM 2101 C C . LEU A 1 272 ? -18.444 -1.087 10.617 1.00 93.56 272 LEU A C 1
ATOM 2103 O O . LEU A 1 272 ? -17.738 -1.833 11.305 1.00 93.56 272 LEU A O 1
ATOM 2107 N N . ILE A 1 273 ? -18.639 0.199 10.922 1.00 93.81 273 ILE A N 1
ATOM 2108 C CA . ILE A 1 273 ? -18.124 0.842 12.129 1.00 93.81 273 ILE A CA 1
ATOM 2109 C C . ILE A 1 273 ? -19.011 0.438 13.307 1.00 93.81 273 ILE A C 1
ATOM 2111 O O . ILE A 1 273 ? -20.236 0.530 13.268 1.00 93.81 273 ILE A O 1
ATOM 2115 N N . ARG A 1 274 ? -18.399 -0.015 14.395 1.00 93.69 274 ARG A N 1
ATOM 2116 C CA . ARG A 1 274 ? -19.092 -0.592 15.555 1.00 93.69 274 ARG A CA 1
ATOM 2117 C C . ARG A 1 274 ? -19.435 0.479 16.579 1.00 93.69 274 ARG A C 1
ATOM 2119 O O . ARG A 1 274 ? -19.075 0.356 17.748 1.00 93.69 274 ARG A O 1
ATOM 2126 N N . VAL A 1 275 ? -20.112 1.540 16.139 1.00 92.00 275 VAL A N 1
ATOM 2127 C CA . VAL A 1 275 ? -20.478 2.711 16.964 1.00 92.00 275 VAL A CA 1
ATOM 2128 C C . VAL A 1 275 ? -21.073 2.335 18.338 1.00 92.00 275 VAL A C 1
ATOM 2130 O O . VAL A 1 275 ? -20.650 2.925 19.332 1.00 92.00 275 VAL A O 1
ATOM 2133 N N . PRO A 1 276 ? -21.939 1.306 18.472 1.00 92.00 276 PRO A N 1
ATOM 2134 C CA . PRO A 1 276 ? -22.485 0.888 19.773 1.00 92.00 276 PRO A CA 1
ATOM 2135 C C . PRO A 1 276 ? -21.463 0.300 20.762 1.00 92.00 276 PRO A C 1
ATOM 2137 O O . PRO A 1 276 ? -21.810 -0.006 21.899 1.00 92.00 276 PRO A O 1
ATOM 2140 N N . THR A 1 277 ? -20.225 0.064 20.322 1.00 91.06 277 THR A N 1
ATOM 2141 C CA . THR A 1 277 ? -19.128 -0.482 21.139 1.00 91.06 277 THR A CA 1
ATOM 2142 C C . THR A 1 277 ? -18.160 0.597 21.629 1.00 91.06 277 THR A C 1
ATOM 2144 O O . THR A 1 277 ? -17.202 0.286 22.340 1.00 91.06 277 THR A O 1
ATOM 2147 N N . MET A 1 278 ? -18.395 1.858 21.250 1.00 92.50 278 MET A N 1
ATOM 2148 C CA . MET A 1 278 ? -17.680 3.016 21.783 1.00 92.50 278 MET A CA 1
ATOM 2149 C C . MET A 1 278 ? -18.021 3.235 23.264 1.00 92.50 278 MET A C 1
ATOM 2151 O O . MET A 1 278 ? -18.960 2.658 23.811 1.00 92.50 278 MET A O 1
ATOM 2155 N N . LEU A 1 279 ? -17.241 4.077 23.941 1.00 91.12 279 LEU A N 1
ATOM 2156 C CA . LEU A 1 279 ? -17.662 4.588 25.242 1.00 91.12 279 LEU A CA 1
ATOM 2157 C C . LEU A 1 279 ? -18.798 5.594 25.031 1.00 91.12 279 LEU A C 1
ATOM 2159 O O . LEU A 1 279 ? -18.792 6.333 24.049 1.00 91.12 279 LEU A O 1
ATOM 2163 N N . LEU A 1 280 ? -19.750 5.649 25.965 1.00 91.38 280 LEU A N 1
ATOM 2164 C CA . LEU A 1 280 ? -20.883 6.578 25.880 1.00 91.38 280 LEU A CA 1
ATOM 2165 C C . LEU A 1 280 ? -20.417 8.039 25.757 1.00 91.38 280 LEU A C 1
ATOM 2167 O O . LEU A 1 280 ? -20.992 8.801 24.990 1.00 91.38 280 LEU A O 1
ATOM 2171 N N . GLU A 1 281 ? -19.349 8.409 26.467 1.00 90.62 281 GLU A N 1
ATOM 2172 C CA . GLU A 1 281 ? -18.738 9.742 26.384 1.00 90.62 281 GLU A CA 1
ATOM 2173 C C . GLU A 1 281 ? -18.157 10.027 24.990 1.00 90.62 281 GLU A C 1
ATOM 2175 O O . GLU A 1 281 ? -18.400 11.097 24.434 1.00 90.62 281 GLU A O 1
ATOM 2180 N N . ASP A 1 282 ? -17.443 9.059 24.404 1.00 90.88 282 ASP A N 1
ATOM 2181 C CA . ASP A 1 282 ? -16.866 9.167 23.056 1.00 90.88 282 ASP A CA 1
ATOM 2182 C C . ASP A 1 282 ? -17.976 9.266 21.991 1.00 90.88 282 ASP A C 1
ATOM 2184 O O . ASP A 1 282 ? -17.859 10.007 21.014 1.00 90.88 282 ASP A O 1
ATOM 2188 N N . PHE A 1 283 ? -19.084 8.544 22.187 1.00 93.06 283 PHE A N 1
ATOM 2189 C CA . PHE A 1 283 ? -20.260 8.627 21.325 1.00 93.06 283 PHE A CA 1
ATOM 2190 C C . PHE A 1 283 ? -20.944 9.996 21.432 1.00 93.06 283 PHE A C 1
ATOM 2192 O O . PHE A 1 283 ? -21.163 10.645 20.411 1.00 93.06 283 PHE A O 1
ATOM 2199 N N . ALA A 1 284 ? -21.249 10.450 22.651 1.00 89.69 284 ALA A N 1
ATOM 2200 C CA . ALA A 1 284 ? -21.983 11.690 22.896 1.00 89.69 284 ALA A CA 1
ATOM 2201 C C . ALA A 1 284 ? -21.206 12.941 22.456 1.00 89.69 284 ALA A C 1
ATOM 2203 O O . ALA A 1 284 ? -21.806 13.873 21.923 1.00 89.69 284 ALA A O 1
ATOM 2204 N N . ASN A 1 285 ? -19.884 12.954 22.651 1.00 89.31 285 ASN A N 1
ATOM 2205 C CA . ASN A 1 285 ? -19.021 14.087 22.298 1.00 89.31 285 ASN A CA 1
ATOM 2206 C C . ASN A 1 285 ? -18.424 13.993 20.885 1.00 89.31 285 ASN A C 1
ATOM 2208 O O . ASN A 1 285 ? -17.828 14.957 20.415 1.00 89.31 285 ASN A O 1
ATOM 2212 N N . GLY A 1 286 ? -18.552 12.844 20.219 1.00 89.56 286 GLY A N 1
ATOM 2213 C CA . GLY A 1 286 ? -17.997 12.601 18.889 1.00 89.56 286 GLY A CA 1
ATOM 2214 C C . GLY A 1 286 ? -19.079 12.232 17.884 1.00 89.56 286 GLY A C 1
ATOM 2215 O O . GLY A 1 286 ? -19.629 13.088 17.191 1.00 89.56 286 GLY A O 1
ATOM 2216 N N . ALA A 1 287 ? -19.391 10.939 17.791 1.00 89.31 287 ALA A N 1
ATOM 2217 C CA . ALA A 1 287 ? -20.241 10.398 16.730 1.00 89.31 287 ALA A CA 1
ATOM 2218 C C . ALA A 1 287 ? -21.648 11.024 16.680 1.00 89.31 287 ALA A C 1
ATOM 2220 O O . ALA A 1 287 ? -22.127 11.331 15.588 1.00 89.31 287 ALA A O 1
ATOM 2221 N N . ALA A 1 288 ? -22.278 11.287 17.829 1.00 89.44 288 ALA A N 1
ATOM 2222 C CA . ALA A 1 288 ? -23.603 11.907 17.900 1.00 89.44 288 ALA A CA 1
ATOM 2223 C C . ALA A 1 288 ? -23.610 13.371 17.420 1.00 89.44 288 ALA A C 1
ATOM 2225 O O . ALA A 1 288 ? -24.574 13.812 16.801 1.00 89.44 288 ALA A O 1
ATOM 2226 N N . GLN A 1 289 ? -22.528 14.120 17.663 1.00 89.06 289 GLN A N 1
ATOM 2227 C CA . GLN A 1 289 ? -22.401 15.530 17.260 1.00 89.06 289 GLN A CA 1
ATOM 2228 C C . GLN A 1 289 ? -21.870 15.703 15.834 1.00 89.06 289 GLN A C 1
ATOM 2230 O O . GLN A 1 289 ? -21.975 16.786 15.265 1.00 89.06 289 GLN A O 1
ATOM 2235 N N . SER A 1 290 ? -21.326 14.642 15.233 1.00 87.88 290 SER A N 1
ATOM 2236 C CA . SER A 1 290 ? -20.758 14.685 13.880 1.00 87.88 290 SER A CA 1
ATOM 2237 C C . SER A 1 290 ? -21.778 15.026 12.785 1.00 87.88 290 SER A C 1
ATOM 2239 O O . SER A 1 290 ? -21.385 15.403 11.683 1.00 87.88 290 SER A O 1
ATOM 2241 N N . GLY A 1 291 ? -23.076 14.831 13.052 1.00 86.62 291 GLY A N 1
ATOM 2242 C CA . GLY A 1 291 ? -24.167 14.968 12.080 1.00 86.62 291 GLY A CA 1
ATOM 2243 C C . GLY A 1 291 ? -24.189 13.887 10.992 1.00 86.62 291 GLY A C 1
ATOM 2244 O O . GLY A 1 291 ? -25.128 13.828 10.206 1.00 86.62 291 GLY A O 1
ATOM 2245 N N . VAL A 1 292 ? -23.175 13.017 10.941 1.00 90.31 292 VAL A N 1
ATOM 2246 C CA . VAL A 1 292 ? -23.049 11.967 9.922 1.00 90.31 292 VAL A CA 1
ATOM 2247 C C . VAL A 1 292 ? -24.040 10.837 10.176 1.00 90.31 292 VAL A C 1
ATOM 2249 O O . VAL A 1 292 ? -24.471 10.199 9.223 1.00 90.31 292 VAL A O 1
ATOM 2252 N N . LEU A 1 293 ? -24.425 10.595 11.431 1.00 90.75 293 LEU A N 1
ATOM 2253 C CA . LEU A 1 293 ? -25.501 9.678 11.812 1.00 90.75 293 LEU A CA 1
ATOM 2254 C C . LEU A 1 293 ? -26.860 10.378 11.695 1.00 90.75 293 LEU A C 1
ATOM 2256 O O . LEU A 1 293 ? -26.993 11.547 12.047 1.00 90.75 293 LEU A O 1
ATOM 2260 N N . THR A 1 294 ? -27.888 9.664 11.234 1.00 90.94 294 THR A N 1
ATOM 2261 C CA . THR A 1 294 ? -29.252 10.216 11.225 1.00 90.94 294 THR A CA 1
ATOM 2262 C C . THR A 1 294 ? -29.777 10.378 12.652 1.00 90.94 294 THR A C 1
ATOM 2264 O O . THR A 1 294 ? -29.308 9.719 13.585 1.00 90.94 294 THR A O 1
ATOM 2267 N N . LEU A 1 295 ? -30.789 11.229 12.836 1.00 90.25 295 LEU A N 1
ATOM 2268 C CA . LEU A 1 295 ? -31.428 11.421 14.142 1.00 90.25 295 LEU A CA 1
ATOM 2269 C C . LEU A 1 295 ? -32.012 10.113 14.699 1.00 90.25 295 LEU A C 1
ATOM 2271 O O . LEU A 1 29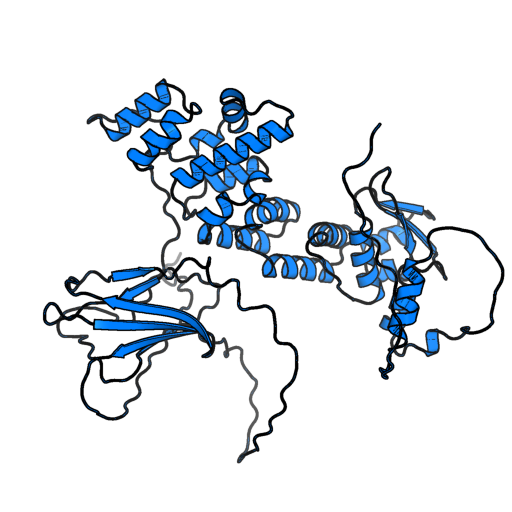5 ? -31.848 9.839 15.885 1.00 90.25 295 LEU A O 1
ATOM 2275 N N . ASN A 1 296 ? -32.619 9.285 13.840 1.00 91.25 296 ASN A N 1
ATOM 2276 C CA . ASN A 1 296 ? -33.146 7.975 14.232 1.00 91.25 296 ASN A CA 1
ATOM 2277 C C . ASN A 1 296 ? -32.019 7.038 14.680 1.00 91.25 296 ASN A C 1
ATOM 2279 O O . ASN A 1 296 ? -32.064 6.535 15.795 1.00 91.25 296 ASN A O 1
ATOM 2283 N N . GLU A 1 297 ? -30.957 6.893 13.876 1.00 92.38 297 GLU A N 1
ATOM 2284 C CA . GLU A 1 297 ? -29.793 6.069 14.242 1.00 92.38 297 GLU A CA 1
ATOM 2285 C C . GLU A 1 297 ? -29.155 6.537 15.558 1.00 92.38 297 GLU A C 1
ATOM 2287 O O . GLU A 1 297 ? -28.779 5.721 16.396 1.00 92.38 297 GLU A O 1
ATOM 2292 N N . THR A 1 298 ? -29.046 7.851 15.761 1.00 92.31 298 THR A N 1
ATOM 2293 C CA . THR A 1 298 ? -28.471 8.434 16.981 1.00 92.31 298 THR A CA 1
ATOM 2294 C C . THR A 1 298 ? -29.334 8.124 18.203 1.00 92.31 298 THR A C 1
ATOM 2296 O O . THR A 1 298 ? -28.796 7.750 19.246 1.00 92.31 298 THR A O 1
ATOM 2299 N N . ASN A 1 299 ? -30.661 8.232 18.075 1.00 91.56 299 ASN A N 1
ATOM 2300 C CA . ASN A 1 299 ? -31.611 7.885 19.131 1.00 91.56 299 ASN A CA 1
ATOM 2301 C C . ASN A 1 299 ? -31.558 6.385 19.455 1.00 91.56 299 ASN A C 1
ATOM 2303 O O . ASN A 1 299 ? -31.374 6.016 20.612 1.00 91.56 299 ASN A O 1
ATOM 2307 N N . ASP A 1 300 ? -31.595 5.520 18.441 1.00 92.62 300 ASP A N 1
ATOM 2308 C CA . ASP A 1 300 ? -31.543 4.069 18.629 1.00 92.62 300 ASP A CA 1
ATOM 2309 C C . ASP A 1 300 ? -30.235 3.630 19.309 1.00 92.62 300 ASP A C 1
ATOM 2311 O O . ASP A 1 300 ? -30.248 2.814 20.235 1.00 92.62 300 ASP A O 1
ATOM 2315 N N . ILE A 1 301 ? -29.093 4.209 18.915 1.00 92.62 301 ILE A N 1
ATOM 2316 C CA . ILE A 1 301 ? -27.798 3.950 19.565 1.00 92.62 301 ILE A CA 1
ATOM 2317 C C . ILE A 1 301 ? -27.783 4.497 21.001 1.00 92.62 301 ILE A C 1
ATOM 2319 O O . ILE A 1 301 ? -27.244 3.853 21.900 1.00 92.62 301 ILE A O 1
ATOM 2323 N N . PHE A 1 302 ? -28.383 5.659 21.261 1.00 91.62 302 PHE A N 1
ATOM 2324 C CA . PHE A 1 302 ? -28.487 6.197 22.618 1.00 91.62 302 PHE A CA 1
ATOM 2325 C C . PHE A 1 302 ? -29.355 5.309 23.527 1.00 91.62 302 PHE A C 1
ATOM 2327 O O . PHE A 1 302 ? -28.969 5.011 24.664 1.00 91.62 302 PHE A O 1
ATOM 2334 N N . LEU A 1 303 ? -30.488 4.819 23.016 1.00 91.31 303 LEU A N 1
ATOM 2335 C CA . LEU A 1 303 ? -31.333 3.836 23.694 1.00 91.31 303 LEU A CA 1
ATOM 2336 C C . LEU A 1 303 ? -30.582 2.522 23.916 1.00 91.31 303 LEU A C 1
ATOM 2338 O O . LEU A 1 303 ? -30.715 1.921 24.975 1.00 91.31 303 LEU A O 1
ATOM 2342 N N . TRP A 1 304 ? -29.717 2.100 22.994 1.00 91.25 304 TRP A N 1
ATOM 2343 C CA . TRP A 1 304 ? -28.867 0.925 23.201 1.00 91.25 304 TRP A CA 1
ATOM 2344 C C . TRP A 1 304 ? -27.938 1.043 24.425 1.00 91.25 304 TRP A C 1
ATOM 2346 O O . TRP A 1 304 ? -27.673 0.033 25.086 1.00 91.25 304 TRP A O 1
ATOM 2356 N N . TYR A 1 305 ? -27.470 2.252 24.759 1.00 89.25 305 TYR A N 1
ATOM 2357 C CA . TYR A 1 305 ? -26.661 2.494 25.961 1.00 89.25 305 TYR A CA 1
ATOM 2358 C C . TYR A 1 305 ? -27.484 2.588 27.251 1.00 89.25 305 TYR A C 1
ATOM 2360 O O . TYR A 1 305 ? -26.988 2.203 28.309 1.00 89.25 305 TYR A O 1
ATOM 2368 N N . THR A 1 306 ? -28.700 3.134 27.186 1.00 91.00 306 THR A N 1
ATOM 2369 C CA . THR A 1 306 ? -29.442 3.593 28.377 1.00 91.00 306 THR A CA 1
ATOM 2370 C C . THR A 1 306 ? -30.703 2.787 28.688 1.00 91.00 306 THR A C 1
ATOM 2372 O O . THR A 1 306 ? -31.098 2.701 29.851 1.00 91.00 306 THR A O 1
ATOM 2375 N N . ALA A 1 307 ? -31.338 2.182 27.685 1.00 89.56 307 ALA A N 1
ATOM 2376 C CA . ALA A 1 307 ? -32.608 1.488 27.838 1.00 89.56 307 ALA A CA 1
ATOM 2377 C C . ALA A 1 307 ? -32.430 0.066 28.390 1.00 89.56 307 ALA A C 1
ATOM 2379 O O . ALA A 1 307 ? -31.488 -0.655 28.054 1.00 89.56 307 ALA A O 1
ATOM 2380 N N . ALA A 1 308 ? -33.397 -0.372 29.202 1.00 84.56 308 ALA A N 1
ATOM 2381 C CA . ALA A 1 308 ? -33.472 -1.755 29.676 1.00 84.56 308 ALA A CA 1
ATOM 2382 C C . ALA A 1 308 ? -33.804 -2.734 28.534 1.00 84.56 308 ALA A C 1
ATOM 2384 O O . ALA A 1 308 ? -33.241 -3.827 28.463 1.00 84.56 308 ALA A O 1
ATOM 2385 N N . ASN A 1 309 ? -34.682 -2.310 27.618 1.00 87.94 309 ASN A N 1
ATOM 2386 C CA . ASN A 1 309 ? -35.042 -3.047 26.411 1.00 87.94 309 ASN A CA 1
ATOM 2387 C C . ASN A 1 309 ? -34.276 -2.465 25.227 1.00 87.94 309 ASN A C 1
ATOM 2389 O O . ASN A 1 309 ? -34.483 -1.310 24.857 1.00 87.94 309 ASN A O 1
ATOM 2393 N N . LYS A 1 310 ? -33.375 -3.262 24.654 1.00 88.00 310 LYS A N 1
ATOM 2394 C CA . LYS A 1 310 ? -32.457 -2.797 23.616 1.00 88.00 310 LYS A CA 1
ATOM 2395 C C . LYS A 1 310 ? -33.105 -2.858 22.228 1.00 88.00 310 LYS A C 1
ATOM 2397 O O . LYS A 1 310 ? -33.619 -3.922 21.881 1.00 88.00 310 LYS A O 1
ATOM 2402 N N . PRO A 1 311 ? -33.055 -1.773 21.435 1.00 88.62 311 PRO A N 1
ATOM 2403 C CA . PRO A 1 311 ? -33.539 -1.792 20.059 1.00 88.62 311 PRO A CA 1
ATOM 2404 C C . PRO A 1 311 ? -32.632 -2.646 19.162 1.00 88.62 311 PRO A C 1
ATOM 2406 O O . PRO A 1 311 ? -31.458 -2.876 19.472 1.00 88.62 311 PRO A O 1
ATOM 2409 N N . GLU A 1 312 ? -33.169 -3.098 18.029 1.00 86.62 312 GLU A N 1
ATOM 2410 C CA . GLU A 1 312 ? -32.363 -3.710 16.973 1.00 86.62 312 GLU A CA 1
ATOM 2411 C C . GLU A 1 312 ? -31.637 -2.621 16.181 1.00 86.62 312 GLU A C 1
ATOM 2413 O O . GLU A 1 312 ? -32.252 -1.681 15.684 1.00 86.62 312 GLU A O 1
ATOM 2418 N N . LEU A 1 313 ? -30.314 -2.744 16.072 1.00 88.69 313 LEU A N 1
ATOM 2419 C CA . LEU A 1 313 ? -29.472 -1.764 15.393 1.00 88.69 313 LEU A CA 1
ATOM 2420 C C . LEU A 1 313 ? -28.974 -2.298 14.053 1.00 88.69 313 LEU A C 1
ATOM 2422 O O . LEU A 1 313 ? -28.581 -3.458 13.940 1.00 88.69 313 LEU A O 1
ATOM 2426 N N . LEU A 1 314 ? -28.871 -1.401 13.071 1.00 87.94 314 LEU A N 1
ATOM 2427 C CA . LEU A 1 314 ? -28.169 -1.662 11.808 1.00 87.94 314 LEU A CA 1
ATOM 2428 C C . LEU A 1 314 ? -26.648 -1.785 12.002 1.00 87.94 314 LEU A C 1
ATOM 2430 O O . LEU A 1 314 ? -25.954 -2.395 11.191 1.00 87.94 314 LEU A O 1
ATOM 2434 N N . PHE A 1 315 ? -26.125 -1.198 13.080 1.00 89.94 315 PHE A N 1
ATOM 2435 C CA . PHE A 1 315 ? -24.707 -1.218 13.422 1.00 89.94 315 PHE A CA 1
ATOM 2436 C C . PHE A 1 315 ? -24.318 -2.494 14.167 1.00 89.94 315 PHE A C 1
ATOM 2438 O O . PHE A 1 315 ? -25.060 -3.017 15.000 1.00 89.94 315 PHE A O 1
ATOM 2445 N N . CYS A 1 316 ? -23.088 -2.957 13.942 1.00 88.50 316 CYS A N 1
ATOM 2446 C CA . CYS A 1 316 ? -22.553 -4.094 14.680 1.00 88.50 316 CYS A CA 1
ATOM 2447 C C . CYS A 1 316 ? -22.372 -3.758 16.172 1.00 88.50 316 CYS A C 1
ATOM 2449 O O . CYS A 1 316 ? -21.649 -2.832 16.539 1.00 88.50 316 CYS A O 1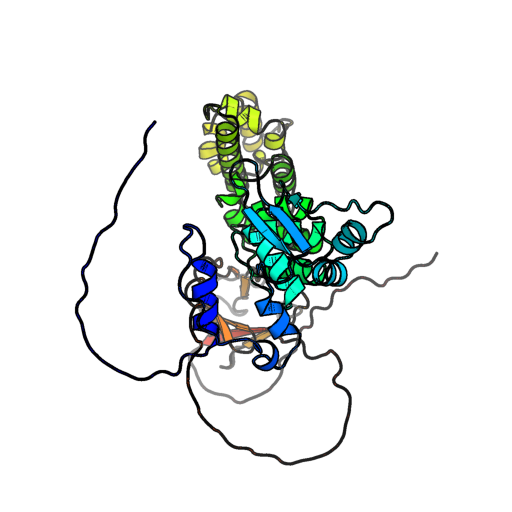
ATOM 2451 N N . THR A 1 317 ? -22.988 -4.563 17.040 1.00 89.69 317 THR A N 1
ATOM 2452 C CA . THR A 1 317 ? -22.984 -4.384 18.503 1.00 89.69 317 THR A CA 1
ATOM 2453 C C . THR A 1 317 ? -21.860 -5.132 19.221 1.00 89.69 317 THR A C 1
ATOM 2455 O O . THR A 1 317 ? -21.690 -4.991 20.431 1.00 89.69 317 THR A O 1
ATOM 2458 N N . LYS A 1 318 ? -21.083 -5.953 18.503 1.00 89.94 318 LYS A N 1
ATOM 2459 C CA . LYS A 1 318 ? -20.016 -6.778 19.089 1.00 89.94 318 LYS A CA 1
ATOM 2460 C C . LYS A 1 318 ? -18.660 -6.078 18.969 1.00 89.94 318 LYS A C 1
ATOM 2462 O O . LYS A 1 318 ? -18.239 -5.801 17.845 1.00 89.94 318 LYS A O 1
ATOM 2467 N N . PRO A 1 319 ? -17.926 -5.845 20.073 1.00 89.12 319 PRO A N 1
ATOM 2468 C CA . PRO A 1 319 ? -16.609 -5.213 20.003 1.00 89.12 319 PRO A CA 1
ATOM 2469 C C . PRO A 1 319 ? -15.633 -6.052 19.171 1.00 89.12 319 PRO A C 1
ATOM 2471 O O . PRO A 1 319 ? -15.769 -7.276 19.078 1.00 89.12 319 PRO A O 1
ATOM 2474 N N . ARG A 1 320 ? -14.646 -5.390 18.555 1.00 90.44 320 ARG A N 1
ATOM 2475 C CA . ARG A 1 320 ? -13.566 -6.065 17.816 1.00 90.44 320 ARG A CA 1
ATOM 2476 C C . ARG A 1 320 ? -12.808 -7.003 18.746 1.00 90.44 320 ARG A C 1
ATOM 2478 O O . ARG A 1 320 ? -12.492 -6.641 19.878 1.00 90.44 320 ARG A O 1
ATOM 2485 N N . LYS A 1 321 ? -12.503 -8.211 18.262 1.00 87.00 321 LYS A N 1
ATOM 2486 C CA . LYS A 1 321 ? -11.711 -9.197 19.021 1.00 87.00 321 LYS A CA 1
ATOM 2487 C C . LYS A 1 321 ? -10.296 -8.688 19.310 1.00 87.00 321 LYS A C 1
ATOM 2489 O O . LYS A 1 321 ? -9.731 -9.022 20.350 1.00 87.00 321 LYS A O 1
ATOM 2494 N N . GLY A 1 322 ? -9.746 -7.888 18.396 1.00 82.88 322 GLY A N 1
ATOM 2495 C CA . GLY A 1 322 ? -8.367 -7.423 18.431 1.00 82.88 322 GLY A CA 1
ATOM 2496 C C . GLY A 1 322 ? -7.363 -8.559 18.221 1.00 82.88 322 GLY A C 1
ATOM 2497 O O . GLY A 1 322 ? -7.714 -9.697 17.896 1.00 82.88 322 GLY A O 1
ATOM 2498 N N . LEU A 1 323 ? -6.084 -8.244 18.413 1.00 80.06 323 LEU A N 1
ATOM 2499 C CA . LEU A 1 323 ? -5.013 -9.235 18.366 1.00 80.06 323 LEU A CA 1
ATOM 2500 C C . LEU A 1 323 ? -5.010 -10.081 19.642 1.00 80.06 323 LEU A C 1
ATOM 2502 O O . LEU A 1 323 ? -4.882 -9.551 20.746 1.00 80.06 323 LEU A O 1
ATOM 2506 N N . ALA A 1 324 ? -5.093 -11.405 19.491 1.00 75.56 324 ALA A N 1
ATOM 2507 C CA . ALA A 1 324 ? -4.986 -12.332 20.612 1.00 75.56 324 ALA A CA 1
ATOM 2508 C C . ALA A 1 324 ? -3.555 -12.296 21.187 1.00 75.56 324 ALA A C 1
ATOM 2510 O O . ALA A 1 324 ? -2.608 -12.697 20.502 1.00 75.56 324 ALA A O 1
ATOM 2511 N N . PRO A 1 325 ? -3.352 -11.836 22.436 1.00 74.31 325 PRO A N 1
ATOM 2512 C CA . PRO A 1 325 ? -2.016 -11.749 22.998 1.00 74.31 325 PRO A CA 1
ATOM 2513 C C . PRO A 1 325 ? -1.512 -13.144 23.368 1.00 74.31 325 PRO A C 1
ATOM 2515 O O . PRO A 1 325 ? -2.139 -13.856 24.155 1.00 74.31 325 PRO A O 1
ATOM 2518 N N . GLN A 1 326 ? -0.331 -13.512 22.875 1.00 76.00 326 GLN A N 1
ATOM 2519 C CA . GLN A 1 326 ? 0.375 -14.677 23.397 1.00 76.00 326 GLN A CA 1
ATOM 2520 C C . GLN A 1 326 ? 1.058 -14.314 24.718 1.00 76.00 326 GLN A C 1
ATOM 2522 O O . GLN A 1 326 ? 1.890 -13.408 24.780 1.00 76.00 326 GLN A O 1
ATOM 2527 N N . ARG A 1 327 ? 0.700 -15.017 25.798 1.00 76.00 327 ARG A N 1
ATOM 2528 C CA . ARG A 1 327 ? 1.327 -14.829 27.113 1.00 76.00 327 ARG A CA 1
ATOM 2529 C C . ARG A 1 327 ? 2.393 -15.886 27.340 1.00 76.00 327 ARG A C 1
ATOM 2531 O O . ARG A 1 327 ? 2.095 -17.072 27.425 1.00 76.00 327 ARG A O 1
ATOM 2538 N N . CYS A 1 328 ? 3.629 -15.431 27.505 1.00 72.38 328 CYS A N 1
ATOM 2539 C CA . CYS A 1 328 ? 4.730 -16.279 27.939 1.00 72.38 328 CYS A CA 1
ATOM 2540 C C . CYS A 1 328 ? 4.922 -16.122 29.447 1.00 72.38 328 CYS A C 1
ATOM 2542 O O . CYS A 1 328 ? 5.312 -15.056 29.928 1.00 72.38 328 CYS A O 1
ATOM 2544 N N . HIS A 1 329 ? 4.650 -17.187 30.198 1.00 73.12 329 HIS A N 1
ATOM 2545 C CA . HIS A 1 329 ? 4.857 -17.208 31.641 1.00 73.12 329 HIS A CA 1
ATOM 2546 C C . HIS A 1 329 ? 6.234 -17.785 31.968 1.00 73.12 329 HIS A C 1
ATOM 2548 O O . HIS A 1 329 ? 6.599 -18.857 31.494 1.00 73.12 329 HIS A O 1
ATOM 2554 N N . ARG A 1 330 ? 6.995 -17.092 32.826 1.00 68.31 330 ARG A N 1
ATOM 2555 C CA . ARG A 1 330 ? 8.254 -17.630 33.368 1.00 68.31 330 ARG A CA 1
ATOM 2556 C C . ARG A 1 330 ? 8.012 -18.850 34.262 1.00 68.31 330 ARG A C 1
ATOM 2558 O O . ARG A 1 330 ? 8.817 -19.775 34.270 1.00 68.31 330 ARG A O 1
ATOM 2565 N N . PHE A 1 331 ? 6.925 -18.823 35.031 1.00 67.00 331 PHE A N 1
ATOM 2566 C CA . PHE A 1 331 ? 6.528 -19.896 35.937 1.00 67.00 331 PHE A CA 1
ATOM 2567 C C . PHE A 1 331 ? 5.282 -20.584 35.391 1.00 67.00 331 PHE A C 1
ATOM 2569 O O . PHE A 1 331 ? 4.334 -19.917 34.992 1.00 67.00 331 PHE A O 1
ATOM 2576 N N . GLN A 1 332 ? 5.276 -21.916 35.408 1.00 59.81 332 GLN A N 1
ATOM 2577 C CA . GLN A 1 332 ? 4.155 -22.728 34.924 1.00 59.81 332 GLN A CA 1
ATOM 2578 C C . GLN A 1 332 ? 2.913 -22.623 35.833 1.00 59.81 332 GLN A C 1
ATOM 2580 O O . GLN A 1 332 ? 1.810 -22.950 35.414 1.00 59.81 332 GLN A O 1
ATOM 2585 N N . SER A 1 333 ? 3.087 -22.137 37.069 1.00 59.00 333 SER A N 1
ATOM 2586 C CA . SER A 1 333 ? 2.015 -21.821 38.018 1.00 59.00 333 SER A CA 1
ATOM 2587 C C . SER A 1 333 ? 2.470 -20.741 39.008 1.00 59.00 333 SER A C 1
ATOM 2589 O O . SER A 1 333 ? 3.639 -20.711 39.395 1.00 59.00 333 SER A O 1
ATOM 2591 N N . CYS A 1 334 ? 1.554 -19.874 39.442 1.00 55.09 334 CYS A N 1
ATOM 2592 C CA . CYS A 1 334 ? 1.780 -18.873 40.496 1.00 55.09 334 CYS A CA 1
ATOM 2593 C C . CYS A 1 334 ? 1.249 -19.335 41.870 1.00 55.09 334 CYS A C 1
ATOM 2595 O O . CYS A 1 334 ? 1.117 -18.518 42.777 1.00 55.09 334 CYS A O 1
ATOM 2597 N N . ALA A 1 335 ? 0.892 -20.617 42.017 1.00 52.09 335 ALA A N 1
ATOM 2598 C CA . ALA A 1 335 ? 0.247 -21.136 43.220 1.00 52.09 335 ALA A CA 1
ATOM 2599 C C . ALA A 1 335 ? 1.114 -20.985 44.485 1.00 52.09 335 ALA A C 1
ATOM 2601 O O . ALA A 1 335 ? 2.337 -21.169 44.474 1.00 52.09 335 ALA A O 1
ATOM 2602 N N . TYR A 1 336 ? 0.444 -20.664 45.595 1.00 46.53 336 TYR A N 1
ATOM 2603 C CA . TYR A 1 336 ? 1.055 -20.468 46.904 1.00 46.53 336 TYR A CA 1
ATOM 2604 C C . TYR A 1 336 ? 1.778 -21.756 47.351 1.00 46.53 336 TYR A C 1
ATOM 2606 O O . TYR A 1 336 ? 1.181 -22.827 47.384 1.00 46.53 336 TYR A O 1
ATOM 2614 N N . ARG A 1 337 ? 3.067 -21.620 47.712 1.00 52.34 337 ARG A N 1
ATOM 2615 C CA . ARG A 1 337 ? 4.029 -22.635 48.224 1.00 52.34 337 ARG A CA 1
ATOM 2616 C C . ARG A 1 337 ? 4.892 -23.414 47.222 1.00 52.34 337 ARG A C 1
ATOM 2618 O O . ARG A 1 337 ? 5.973 -23.818 47.634 1.00 52.34 337 ARG A O 1
ATOM 2625 N N . SER A 1 338 ? 4.528 -23.572 45.948 1.00 53.97 338 SER A N 1
ATOM 2626 C CA . SER A 1 338 ? 5.352 -24.365 45.007 1.00 53.97 338 SER A CA 1
ATOM 2627 C C . SER A 1 338 ? 6.347 -23.542 44.177 1.00 53.97 338 SER A C 1
ATOM 2629 O O . SER A 1 338 ? 7.418 -24.046 43.855 1.00 53.97 338 SER A O 1
ATOM 2631 N N . ASN A 1 339 ? 6.052 -22.265 43.893 1.00 58.38 339 ASN A N 1
ATOM 2632 C CA . ASN A 1 339 ? 6.878 -21.397 43.035 1.00 58.38 339 ASN A CA 1
ATOM 2633 C C . ASN A 1 339 ? 7.209 -20.041 43.690 1.00 58.38 339 ASN A C 1
ATOM 2635 O O . ASN A 1 339 ? 7.032 -18.979 43.091 1.00 58.38 339 ASN A O 1
ATOM 2639 N N . GLN A 1 340 ? 7.689 -20.053 44.939 1.00 60.75 340 GLN A N 1
ATOM 2640 C CA . GLN A 1 340 ? 8.156 -18.829 45.603 1.00 60.75 340 GLN A CA 1
ATOM 2641 C C . GLN A 1 340 ? 9.476 -18.353 44.987 1.00 60.75 340 GLN A C 1
ATOM 2643 O O . GLN A 1 340 ? 10.522 -18.981 45.147 1.00 60.75 340 GLN A O 1
ATOM 2648 N N . TRP A 1 341 ? 9.438 -17.210 44.309 1.00 64.88 341 TRP A N 1
ATOM 2649 C CA . TRP A 1 341 ? 10.630 -16.562 43.777 1.00 64.88 341 TRP A CA 1
ATOM 2650 C C . TRP A 1 341 ? 11.179 -15.533 44.777 1.00 64.88 341 TRP A C 1
ATOM 2652 O O . TRP A 1 341 ? 10.426 -14.772 45.384 1.00 64.88 341 TRP A O 1
ATOM 2662 N N . ARG A 1 342 ? 12.505 -15.510 44.962 1.00 67.19 342 ARG A N 1
ATOM 2663 C CA . ARG A 1 342 ? 13.202 -14.545 45.825 1.00 67.19 342 ARG A CA 1
ATOM 2664 C C . ARG A 1 342 ? 14.330 -13.879 45.052 1.00 67.19 342 ARG A C 1
ATOM 2666 O O . ARG A 1 342 ? 15.198 -14.565 44.514 1.00 67.19 342 ARG A O 1
ATOM 2673 N N . TYR A 1 343 ? 14.355 -12.550 45.070 1.00 65.94 343 TYR A N 1
ATOM 2674 C CA . TYR A 1 343 ? 15.458 -11.785 44.505 1.00 65.94 343 TYR A CA 1
ATOM 2675 C C . TYR A 1 343 ? 16.744 -11.989 45.319 1.00 65.94 343 TYR A C 1
ATOM 2677 O O . TYR A 1 343 ? 16.762 -11.716 46.518 1.00 65.94 343 TYR A O 1
ATOM 2685 N N . ARG A 1 344 ? 17.823 -12.446 44.671 1.00 68.12 344 ARG A N 1
ATOM 2686 C CA . ARG A 1 344 ? 19.140 -12.687 45.301 1.00 68.12 344 ARG A CA 1
ATOM 2687 C C . ARG A 1 344 ? 20.248 -11.739 44.809 1.00 68.12 344 ARG A C 1
ATOM 2689 O O . ARG A 1 344 ? 21.421 -12.067 44.925 1.00 68.12 344 ARG A O 1
ATOM 2696 N N . GLY A 1 345 ? 19.904 -10.585 44.228 1.00 65.62 345 GLY A N 1
ATOM 2697 C CA . GLY A 1 345 ? 20.903 -9.607 43.763 1.00 65.62 345 GLY A CA 1
ATOM 2698 C C . GLY A 1 345 ? 21.399 -9.796 42.324 1.00 65.62 345 GLY A C 1
ATOM 2699 O O . GLY A 1 345 ? 22.290 -9.069 41.898 1.00 65.62 345 GLY A O 1
ATOM 2700 N N . ARG A 1 346 ? 20.845 -10.753 41.567 1.00 67.56 346 ARG A N 1
ATOM 2701 C CA . ARG A 1 346 ? 21.176 -10.975 40.150 1.00 67.56 346 ARG A CA 1
ATOM 2702 C C . ARG A 1 346 ? 20.005 -10.614 39.258 1.00 67.56 346 ARG A C 1
ATOM 2704 O O . ARG A 1 346 ? 18.870 -10.905 39.606 1.00 67.56 346 ARG A O 1
ATOM 2711 N N . CYS A 1 347 ? 20.302 -10.019 38.107 1.00 67.81 347 CYS A N 1
ATOM 2712 C CA . CYS A 1 347 ? 19.298 -9.697 37.102 1.00 67.81 347 CYS A CA 1
ATOM 2713 C C . CYS A 1 347 ? 18.662 -10.990 36.591 1.00 67.81 347 CYS A C 1
ATOM 2715 O O . CYS A 1 347 ? 19.365 -11.911 36.174 1.00 67.81 347 CYS A O 1
ATOM 2717 N N . ASP A 1 348 ? 17.341 -11.049 36.598 1.00 72.06 348 ASP A N 1
ATOM 2718 C CA . ASP A 1 348 ? 16.616 -12.162 36.011 1.00 72.06 348 ASP A CA 1
ATOM 2719 C C . ASP A 1 348 ? 16.374 -11.904 34.538 1.00 72.06 348 ASP A C 1
ATOM 2721 O O . ASP A 1 348 ? 16.256 -10.757 34.117 1.00 72.06 348 ASP A O 1
ATOM 2725 N N . SER A 1 349 ? 16.268 -12.966 33.744 1.00 74.50 349 SER A N 1
ATOM 2726 C CA . SER A 1 349 ? 15.872 -12.809 32.353 1.00 74.50 349 SER A CA 1
ATOM 2727 C C . SER A 1 349 ? 14.934 -13.893 31.855 1.00 74.50 349 SER A C 1
ATOM 2729 O O . SER A 1 349 ? 14.967 -15.028 32.330 1.00 74.50 349 SER A O 1
ATOM 2731 N N . ILE A 1 350 ? 14.076 -13.515 30.907 1.00 76.81 350 ILE A N 1
ATOM 2732 C CA . ILE A 1 350 ? 13.281 -14.441 30.102 1.00 76.81 350 ILE A CA 1
ATOM 2733 C C . ILE A 1 350 ? 13.891 -14.430 28.707 1.00 76.81 350 ILE A C 1
ATOM 2735 O O . ILE A 1 350 ? 13.922 -13.394 28.042 1.00 76.81 350 ILE A O 1
ATOM 2739 N N . GLN A 1 351 ? 14.398 -15.585 28.292 1.00 78.12 351 GLN A N 1
ATOM 2740 C CA . GLN A 1 351 ? 14.916 -15.803 26.949 1.00 78.12 351 GLN A CA 1
ATOM 2741 C C . GLN A 1 351 ? 13.835 -16.498 26.137 1.00 78.12 351 GLN A C 1
ATOM 2743 O O . GLN A 1 351 ? 13.290 -17.516 26.572 1.00 78.12 351 GLN A O 1
ATOM 2748 N N . PHE A 1 352 ? 13.521 -15.941 24.978 1.00 77.19 352 PHE A N 1
ATOM 2749 C CA . PHE A 1 352 ? 12.567 -16.525 24.048 1.00 77.19 352 PHE A CA 1
ATOM 2750 C C . PHE A 1 352 ? 13.126 -16.381 22.639 1.00 77.19 352 PHE A C 1
ATOM 2752 O O . PHE A 1 352 ? 13.812 -15.411 22.340 1.00 77.19 352 PHE A O 1
ATOM 2759 N N . ALA A 1 353 ? 12.861 -17.361 21.786 1.00 79.56 353 ALA A N 1
ATOM 2760 C CA . ALA A 1 353 ? 13.164 -17.287 20.364 1.00 79.56 353 ALA A CA 1
ATOM 2761 C C . ALA A 1 353 ? 11.853 -17.184 19.594 1.00 79.56 353 ALA A C 1
ATOM 2763 O O . ALA A 1 353 ? 10.842 -17.747 20.020 1.00 79.56 353 ALA A O 1
ATOM 2764 N N . VAL A 1 354 ? 11.885 -16.460 18.482 1.00 76.62 354 VAL A N 1
ATOM 2765 C CA . VAL A 1 354 ? 10.750 -16.323 17.573 1.00 76.62 354 VAL A CA 1
ATOM 2766 C C . VAL A 1 354 ? 11.221 -16.651 16.167 1.00 76.62 354 VAL A C 1
ATOM 2768 O O . VAL A 1 354 ? 12.295 -16.221 15.753 1.00 76.62 354 VAL A O 1
ATOM 2771 N N . ASP A 1 355 ? 10.431 -17.444 15.463 1.00 77.06 355 ASP A N 1
ATOM 2772 C CA . ASP A 1 355 ? 10.593 -17.777 14.046 1.00 77.06 355 ASP A CA 1
ATOM 2773 C C . ASP A 1 355 ? 9.916 -16.740 13.134 1.00 77.06 355 ASP A C 1
ATOM 2775 O O . ASP A 1 355 ? 10.196 -16.661 11.941 1.00 77.06 355 ASP A O 1
ATOM 2779 N N . LYS A 1 356 ? 9.043 -15.910 13.710 1.00 70.88 356 LYS A N 1
ATOM 2780 C CA . LYS A 1 356 ? 8.303 -14.840 13.041 1.00 70.88 356 LYS A CA 1
ATOM 2781 C C . LYS A 1 356 ? 8.535 -13.507 13.744 1.00 70.88 356 LYS A C 1
ATOM 2783 O O . LYS A 1 356 ? 8.953 -13.442 14.900 1.00 70.88 356 LYS A O 1
ATOM 2788 N N . ARG A 1 357 ? 8.249 -12.407 13.046 1.00 68.69 357 ARG A N 1
ATOM 2789 C CA . ARG A 1 357 ? 8.240 -11.075 13.665 1.00 68.69 357 ARG A CA 1
ATOM 2790 C C . ARG A 1 357 ? 7.136 -11.034 14.723 1.00 68.69 357 ARG A C 1
ATOM 2792 O O . ARG A 1 357 ? 6.012 -11.443 14.459 1.00 68.69 357 ARG A O 1
ATOM 2799 N N . VAL A 1 358 ? 7.460 -10.538 15.914 1.00 74.69 358 VAL A N 1
ATOM 2800 C CA . VAL A 1 358 ? 6.500 -10.402 17.017 1.00 74.69 358 VAL A CA 1
ATOM 2801 C C . VAL A 1 358 ? 6.485 -8.979 17.550 1.00 74.69 358 VAL A C 1
ATOM 2803 O O . VAL A 1 358 ? 7.518 -8.308 17.604 1.00 74.69 358 VAL A O 1
ATOM 2806 N N . PHE A 1 359 ? 5.316 -8.544 18.012 1.00 72.12 359 PHE A N 1
ATOM 2807 C CA . PHE A 1 359 ? 5.152 -7.303 18.758 1.00 72.12 359 PHE A CA 1
ATOM 2808 C C . PHE A 1 359 ? 5.034 -7.619 20.249 1.00 72.12 359 PHE A C 1
ATOM 2810 O O . PHE A 1 359 ? 4.171 -8.388 20.672 1.00 72.12 359 PHE A O 1
ATOM 2817 N N . ILE A 1 360 ? 5.897 -7.018 21.069 1.00 76.00 360 ILE A N 1
ATOM 2818 C CA . ILE A 1 360 ? 5.847 -7.202 22.524 1.00 76.00 360 ILE A CA 1
ATOM 2819 C C . ILE A 1 360 ? 4.854 -6.198 23.107 1.00 76.00 360 ILE A C 1
ATOM 2821 O O . ILE A 1 360 ? 5.173 -5.024 23.283 1.00 76.00 360 ILE A O 1
ATOM 2825 N N . ALA A 1 361 ? 3.649 -6.672 23.430 1.00 71.25 361 ALA A N 1
ATOM 2826 C CA . ALA A 1 361 ? 2.577 -5.834 23.972 1.00 71.25 361 ALA A CA 1
ATOM 2827 C C . ALA A 1 361 ? 2.897 -5.257 25.367 1.00 71.25 361 ALA A C 1
ATOM 2829 O O . ALA A 1 361 ? 2.457 -4.164 25.728 1.00 71.25 361 ALA A O 1
ATOM 2830 N N . GLY A 1 362 ? 3.667 -5.984 26.174 1.00 71.50 362 GLY A N 1
ATOM 2831 C CA . GLY A 1 362 ? 4.040 -5.573 27.521 1.00 71.50 362 GLY A CA 1
ATOM 2832 C C . GLY A 1 362 ? 4.569 -6.735 28.345 1.00 71.50 362 GLY A C 1
ATOM 2833 O O . GLY A 1 362 ? 4.721 -7.851 27.851 1.00 71.50 362 GLY A O 1
ATOM 2834 N N . PHE A 1 363 ? 4.838 -6.470 29.617 1.00 75.06 363 PHE A N 1
ATOM 2835 C CA . PHE A 1 363 ? 5.308 -7.469 30.572 1.00 75.06 363 PHE A CA 1
ATOM 2836 C C . PHE A 1 363 ? 4.472 -7.411 31.851 1.00 75.06 363 PHE A C 1
ATOM 2838 O O . PHE A 1 363 ? 4.085 -6.338 32.308 1.00 75.06 363 PHE A O 1
ATOM 2845 N N . GLY A 1 364 ? 4.165 -8.578 32.413 1.00 71.88 364 GLY A N 1
ATOM 2846 C CA . GLY A 1 364 ? 3.439 -8.707 33.673 1.00 71.88 364 GLY A CA 1
ATOM 2847 C C . GLY A 1 364 ? 4.399 -8.939 34.832 1.00 71.88 364 GLY A C 1
ATOM 2848 O O . GLY A 1 364 ? 5.232 -9.842 34.753 1.00 71.88 364 GLY A O 1
ATOM 2849 N N . LEU A 1 365 ? 4.270 -8.162 35.908 1.00 71.38 365 LEU A N 1
ATOM 2850 C CA . LEU A 1 365 ? 4.972 -8.424 37.167 1.00 71.38 365 LEU A CA 1
ATOM 2851 C C . LEU A 1 365 ? 3.985 -8.845 38.258 1.00 71.38 365 LEU A C 1
ATOM 2853 O O . LEU A 1 365 ? 2.906 -8.264 38.393 1.00 71.38 365 LEU A O 1
ATOM 2857 N N . TYR A 1 366 ? 4.377 -9.864 39.022 1.00 68.38 366 TYR A N 1
ATOM 2858 C CA . TYR A 1 366 ? 3.635 -10.361 40.179 1.00 68.38 366 TYR A CA 1
ATOM 2859 C C . TYR A 1 366 ? 4.162 -9.715 41.464 1.00 68.38 366 TYR A C 1
ATOM 2861 O O . TYR A 1 366 ? 5.352 -9.427 41.587 1.00 68.38 366 TYR A O 1
ATOM 2869 N N . GLY A 1 367 ? 3.259 -9.463 42.412 1.00 66.44 367 GLY A N 1
ATOM 2870 C CA . GLY A 1 367 ? 3.576 -8.868 43.708 1.00 66.44 367 GLY A CA 1
ATOM 2871 C C . GLY A 1 367 ? 4.250 -9.818 44.699 1.00 66.44 367 GLY A C 1
ATOM 2872 O O . GLY A 1 367 ? 4.491 -10.991 44.424 1.00 66.44 367 GLY A O 1
ATOM 2873 N N . SER A 1 368 ? 4.536 -9.285 45.888 1.00 65.12 368 SER A N 1
ATOM 2874 C CA . SER A 1 368 ? 5.030 -10.063 47.028 1.00 65.12 368 SER A CA 1
ATOM 2875 C C . SER A 1 368 ? 3.959 -11.038 47.529 1.00 65.12 368 SER A C 1
ATOM 2877 O O . SER A 1 368 ? 2.804 -10.660 47.709 1.00 65.12 368 SER A O 1
ATOM 2879 N N . SER A 1 369 ? 4.356 -12.277 47.829 1.00 61.59 369 SER A N 1
ATOM 2880 C CA . SER A 1 369 ? 3.493 -13.271 48.485 1.00 61.59 369 SER A CA 1
ATOM 2881 C C . SER A 1 369 ? 3.241 -12.974 49.970 1.00 61.59 369 SER A C 1
ATOM 2883 O O . SER A 1 369 ? 2.387 -13.609 50.582 1.00 61.59 369 SER A O 1
ATOM 2885 N N . CYS A 1 370 ? 4.001 -12.044 50.560 1.00 58.12 370 CYS A N 1
ATOM 2886 C CA . CYS A 1 370 ? 4.049 -11.779 52.000 1.00 58.12 370 CYS A CA 1
ATOM 2887 C C . CYS A 1 370 ? 3.657 -10.322 52.311 1.00 58.12 370 CYS A C 1
ATOM 2889 O O . CYS A 1 370 ? 4.458 -9.568 52.859 1.00 58.12 370 CYS A O 1
ATOM 2891 N N . GLY A 1 371 ? 2.455 -9.908 51.906 1.00 58.72 371 GLY A N 1
ATOM 2892 C CA . GLY A 1 371 ? 1.921 -8.567 52.178 1.00 58.72 371 GLY A CA 1
ATOM 2893 C C . GLY A 1 371 ? 2.366 -7.478 51.194 1.00 58.72 371 GLY A C 1
ATOM 2894 O O . GLY A 1 371 ? 3.108 -7.728 50.240 1.00 58.72 371 GLY A O 1
ATOM 2895 N N . SER A 1 372 ? 1.878 -6.255 51.419 1.00 60.28 372 SER A N 1
ATOM 2896 C CA . SER A 1 372 ? 2.238 -5.069 50.639 1.00 60.28 372 SER A CA 1
ATOM 2897 C C . SER A 1 372 ? 3.717 -4.748 50.830 1.00 60.28 372 SER A C 1
ATOM 2899 O O . SER A 1 372 ? 4.150 -4.394 51.924 1.00 60.28 372 SER A O 1
ATOM 2901 N N . ALA A 1 373 ? 4.496 -4.870 49.762 1.00 61.19 373 ALA A N 1
ATOM 2902 C CA . ALA A 1 373 ? 5.886 -4.452 49.734 1.00 61.19 373 ALA A CA 1
ATOM 2903 C C . ALA A 1 373 ? 6.112 -3.586 48.499 1.00 61.19 373 ALA A C 1
ATOM 2905 O O . ALA A 1 373 ? 5.687 -3.951 47.400 1.00 61.19 373 ALA A O 1
ATOM 2906 N N . GLU A 1 374 ? 6.794 -2.464 48.684 1.00 63.25 374 GLU A N 1
ATOM 2907 C CA . GLU A 1 374 ? 7.243 -1.620 47.585 1.00 63.25 374 GLU A CA 1
ATOM 2908 C C . GLU A 1 374 ? 8.508 -2.206 46.968 1.00 63.25 374 GLU A C 1
ATOM 2910 O O . GLU A 1 374 ? 9.406 -2.700 47.661 1.00 63.25 374 GLU A O 1
ATOM 2915 N N . TYR A 1 375 ? 8.579 -2.179 45.642 1.00 68.31 375 TYR A N 1
ATOM 2916 C CA . TYR A 1 375 ? 9.786 -2.558 44.932 1.00 68.31 375 TYR A CA 1
ATOM 2917 C C . TYR A 1 375 ? 9.955 -1.739 43.658 1.00 68.31 375 TYR A C 1
ATOM 2919 O O . TYR A 1 375 ? 8.995 -1.426 42.956 1.00 68.31 375 TYR A O 1
ATOM 2927 N N . SER A 1 376 ? 11.208 -1.410 43.348 1.00 67.56 376 SER A N 1
ATOM 2928 C CA . SER A 1 376 ? 11.582 -0.841 42.057 1.00 67.56 376 SER A CA 1
ATOM 2929 C C . SER A 1 376 ? 12.067 -1.949 41.129 1.00 67.56 376 SER A C 1
ATOM 2931 O O . SER A 1 376 ? 12.878 -2.796 41.523 1.00 67.56 376 SER A O 1
ATOM 2933 N N . ALA A 1 377 ? 11.550 -1.941 39.902 1.00 71.62 377 ALA A N 1
ATOM 2934 C CA . ALA A 1 377 ? 11.963 -2.835 38.837 1.00 71.62 377 ALA A CA 1
ATOM 2935 C C . ALA A 1 377 ? 12.469 -2.016 37.644 1.00 71.62 377 ALA A C 1
ATOM 2937 O O . ALA A 1 377 ? 11.782 -1.137 37.115 1.00 71.62 377 ALA A O 1
ATOM 2938 N N . LYS A 1 378 ? 13.683 -2.336 37.194 1.00 73.75 378 LYS A N 1
ATOM 2939 C CA . LYS A 1 378 ? 14.241 -1.838 35.937 1.00 73.75 378 LYS A CA 1
ATOM 2940 C C . LYS A 1 378 ? 14.191 -2.959 34.909 1.00 73.75 378 LYS A C 1
ATOM 2942 O O . LYS A 1 378 ? 14.729 -4.036 35.152 1.00 73.75 378 LYS A O 1
ATOM 2947 N N . ILE A 1 379 ? 13.545 -2.710 33.775 1.00 77.00 379 ILE A N 1
ATOM 2948 C CA . ILE A 1 379 ? 13.276 -3.731 32.760 1.00 77.00 379 ILE A CA 1
ATOM 2949 C C . ILE A 1 379 ? 13.872 -3.285 31.438 1.00 77.00 379 ILE A C 1
ATOM 2951 O O . ILE A 1 379 ? 13.638 -2.168 30.977 1.00 77.00 379 ILE A O 1
ATOM 2955 N N . GLU A 1 380 ? 14.666 -4.173 30.859 1.00 76.44 380 GLU A N 1
ATOM 2956 C CA . GLU A 1 380 ? 15.391 -3.984 29.613 1.00 76.44 380 GLU A CA 1
ATOM 2957 C C . GLU A 1 380 ? 14.984 -5.086 28.634 1.00 76.44 380 GLU A C 1
ATOM 2959 O O . GLU A 1 380 ? 15.075 -6.276 28.937 1.00 76.44 380 GLU A O 1
ATOM 2964 N N . LEU A 1 381 ? 14.556 -4.696 27.438 1.00 80.25 381 LEU A N 1
ATOM 2965 C CA . LEU A 1 381 ? 14.405 -5.609 26.312 1.00 80.25 381 LEU A CA 1
ATOM 2966 C C . LEU A 1 381 ? 15.716 -5.610 25.532 1.00 80.25 381 LEU A C 1
ATOM 2968 O O . LEU A 1 381 ? 16.110 -4.558 25.029 1.00 80.25 381 LEU A O 1
ATOM 2972 N N . LYS A 1 382 ? 16.375 -6.765 25.406 1.00 78.81 382 LYS A N 1
ATOM 2973 C CA . LYS A 1 382 ? 17.630 -6.898 24.659 1.00 78.81 382 LYS A CA 1
ATOM 2974 C C . LYS A 1 382 ? 17.473 -7.819 23.459 1.00 78.81 382 LYS A C 1
ATOM 2976 O O . LYS A 1 382 ? 16.890 -8.898 23.551 1.00 78.81 382 LYS A O 1
ATOM 2981 N N . ARG A 1 383 ? 18.064 -7.422 22.337 1.00 79.81 383 ARG A N 1
ATOM 2982 C CA . ARG A 1 383 ? 18.264 -8.276 21.164 1.00 79.81 383 ARG A CA 1
ATOM 2983 C C . ARG A 1 383 ? 19.762 -8.498 21.016 1.00 79.81 383 ARG A C 1
ATOM 2985 O O . ARG A 1 383 ? 20.495 -7.528 20.891 1.00 79.81 383 ARG A O 1
ATOM 2992 N N . GLN A 1 384 ? 20.215 -9.753 21.089 1.00 78.31 384 GLN A N 1
ATOM 2993 C CA . GLN A 1 384 ? 21.648 -10.096 21.015 1.00 78.31 384 GLN A CA 1
ATOM 2994 C C . GLN A 1 384 ? 22.517 -9.293 22.012 1.00 78.31 384 GLN A C 1
ATOM 2996 O O . GLN A 1 384 ? 23.610 -8.844 21.694 1.00 78.31 384 GLN A O 1
ATOM 3001 N N . GLY A 1 385 ? 22.003 -9.051 23.224 1.00 70.88 385 GLY A N 1
ATOM 3002 C CA . GLY A 1 385 ? 22.697 -8.264 24.253 1.00 70.88 385 GLY A CA 1
ATOM 3003 C C . GLY A 1 385 ? 22.585 -6.740 24.105 1.00 70.88 385 GLY A C 1
ATOM 3004 O O . GLY A 1 385 ? 22.828 -6.033 25.082 1.00 70.88 385 GLY A O 1
ATOM 3005 N N . VAL A 1 386 ? 22.131 -6.229 22.958 1.00 75.50 386 VAL A N 1
ATOM 3006 C CA . VAL A 1 386 ? 21.898 -4.796 22.724 1.00 75.50 386 VAL A CA 1
ATOM 3007 C C . VAL A 1 386 ? 20.528 -4.390 23.265 1.00 75.50 386 VAL A C 1
ATOM 3009 O O . VAL A 1 386 ? 19.515 -5.007 22.929 1.00 75.50 386 VAL A O 1
ATOM 3012 N N . SER A 1 387 ? 20.478 -3.358 24.111 1.00 71.12 387 SER A N 1
ATOM 3013 C CA . SER A 1 387 ? 19.230 -2.827 24.673 1.00 71.12 387 SER A CA 1
ATOM 3014 C C . SER A 1 387 ? 18.383 -2.142 23.596 1.00 71.12 387 SER A C 1
ATOM 3016 O O . SER A 1 387 ? 18.756 -1.098 23.077 1.00 71.12 387 SER A O 1
ATOM 3018 N N . MET A 1 388 ? 17.221 -2.722 23.297 1.00 70.50 388 MET A N 1
ATOM 3019 C CA . MET A 1 388 ? 16.228 -2.205 22.348 1.00 70.50 388 MET A CA 1
ATOM 3020 C C . MET A 1 388 ? 15.272 -1.202 23.001 1.00 70.50 388 MET A C 1
ATOM 3022 O O . MET A 1 388 ? 14.821 -0.256 22.367 1.00 70.50 388 MET A O 1
ATOM 3026 N N . ALA A 1 389 ? 14.924 -1.433 24.268 1.00 66.12 389 ALA A N 1
ATOM 3027 C CA . ALA A 1 389 ? 14.050 -0.567 25.050 1.00 66.12 389 ALA A CA 1
ATOM 3028 C C . ALA A 1 389 ? 14.333 -0.753 26.544 1.00 66.12 389 ALA A C 1
ATOM 3030 O O . ALA A 1 389 ? 14.614 -1.866 26.993 1.00 66.12 389 ALA A O 1
ATOM 3031 N N . GLN A 1 390 ? 14.215 0.321 27.324 1.00 64.00 390 GLN A N 1
ATOM 3032 C CA . GLN A 1 390 ? 14.377 0.289 28.775 1.00 64.00 390 GLN A CA 1
ATOM 3033 C C . GLN A 1 390 ? 13.237 1.056 29.444 1.00 64.00 390 GLN A C 1
ATOM 3035 O O . GLN A 1 390 ? 12.872 2.148 29.012 1.00 64.00 390 GLN A O 1
ATOM 3040 N N . ARG A 1 391 ? 12.696 0.502 30.532 1.00 65.94 391 ARG A N 1
ATOM 3041 C CA . ARG A 1 391 ? 11.738 1.190 31.398 1.00 65.94 391 ARG A CA 1
ATOM 3042 C C . ARG A 1 391 ? 12.114 0.999 32.860 1.00 65.94 391 ARG A C 1
ATOM 3044 O O . ARG A 1 391 ? 12.372 -0.118 33.303 1.00 65.94 391 ARG A O 1
ATOM 3051 N N . HIS A 1 392 ? 12.133 2.098 33.606 1.00 63.97 392 HIS A N 1
ATOM 3052 C CA . HIS A 1 392 ? 12.243 2.078 35.059 1.00 63.97 392 HIS A CA 1
ATOM 3053 C C . HIS A 1 392 ? 10.855 2.301 35.652 1.00 63.97 392 HIS A C 1
ATOM 3055 O O . HIS A 1 392 ? 10.163 3.234 35.240 1.00 63.97 392 HIS A O 1
ATOM 3061 N N . GLN A 1 393 ? 10.423 1.439 36.570 1.00 64.69 393 GLN A N 1
ATOM 3062 C CA . GLN A 1 393 ? 9.121 1.594 37.202 1.00 64.69 393 GLN A CA 1
ATOM 3063 C C . GLN A 1 393 ? 9.159 1.197 38.674 1.00 64.69 393 GLN A C 1
ATOM 3065 O O . GLN A 1 393 ? 9.554 0.088 39.033 1.00 64.69 393 GLN A O 1
ATOM 3070 N N . VAL A 1 394 ? 8.696 2.119 39.517 1.00 55.66 394 VAL A N 1
ATOM 3071 C CA . VAL A 1 394 ? 8.426 1.866 40.931 1.00 55.66 394 VAL A CA 1
ATOM 3072 C C . VAL A 1 394 ? 7.025 1.273 41.039 1.00 55.66 394 VAL A C 1
ATOM 3074 O O . VAL A 1 394 ? 6.052 1.847 40.545 1.00 55.66 394 VAL A O 1
ATOM 3077 N N . LEU A 1 395 ? 6.924 0.089 41.635 1.00 59.09 395 LEU A N 1
ATOM 3078 C CA . LEU A 1 395 ? 5.668 -0.615 41.842 1.00 59.09 395 LEU A CA 1
ATOM 3079 C C . LEU A 1 395 ? 5.301 -0.542 43.326 1.00 59.09 395 LEU A C 1
ATOM 3081 O O . LEU A 1 395 ? 5.914 -1.192 44.172 1.00 59.09 395 LEU A O 1
ATOM 3085 N N . LEU A 1 396 ? 4.290 0.279 43.618 1.00 47.44 396 LEU A N 1
ATOM 3086 C CA . LEU A 1 396 ? 3.674 0.416 44.939 1.00 47.44 396 LEU A CA 1
ATOM 3087 C C . LEU A 1 396 ? 2.682 -0.735 45.176 1.00 47.44 396 LEU A C 1
ATOM 3089 O O . LEU A 1 396 ? 1.906 -1.097 44.285 1.00 47.44 396 LEU A O 1
ATOM 3093 N N . GLY A 1 397 ? 2.755 -1.354 46.355 1.00 47.41 397 GLY A N 1
ATOM 3094 C CA . GLY A 1 397 ? 2.147 -2.653 46.636 1.00 47.41 397 GLY A CA 1
ATOM 3095 C C . GLY A 1 397 ? 0.725 -2.616 47.206 1.00 47.41 397 GLY A C 1
ATOM 3096 O O . GLY A 1 397 ? 0.539 -2.377 48.390 1.00 47.41 397 GLY A O 1
ATOM 3097 N N . ARG A 1 398 ? -0.243 -3.049 46.395 1.00 41.00 398 ARG A N 1
ATOM 3098 C CA . ARG A 1 398 ? -1.250 -4.087 46.709 1.00 41.00 398 ARG A CA 1
ATOM 3099 C C . ARG A 1 398 ? -1.533 -4.794 45.383 1.00 4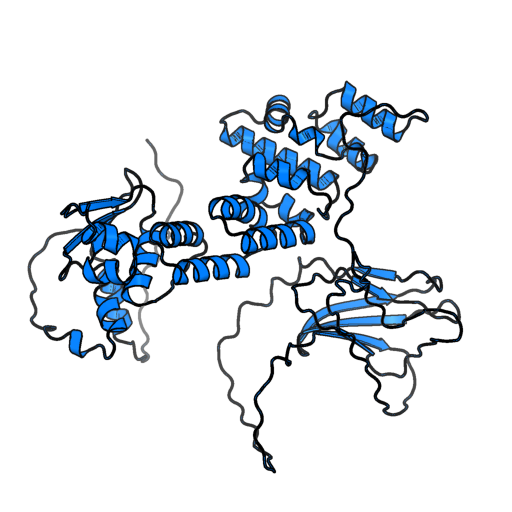1.00 398 ARG A C 1
ATOM 3101 O O . ARG A 1 398 ? -2.459 -4.451 44.664 1.00 41.00 398 ARG A O 1
ATOM 3108 N N . LEU A 1 399 ? -0.642 -5.701 44.991 1.00 45.44 399 LEU A N 1
ATOM 3109 C CA . LEU A 1 399 ? -0.910 -6.593 43.865 1.00 45.44 399 LEU A CA 1
ATOM 3110 C C . LEU A 1 399 ? -1.528 -7.855 44.444 1.00 45.44 399 LEU A C 1
ATOM 3112 O O . LEU A 1 399 ? -0.886 -8.531 45.248 1.00 45.44 399 LEU A O 1
ATOM 3116 N N . GLU A 1 400 ? -2.775 -8.139 44.078 1.00 44.44 400 GLU A N 1
ATOM 3117 C CA . GLU A 1 400 ? -3.406 -9.409 44.417 1.00 44.44 400 GLU A CA 1
ATOM 3118 C C . GLU A 1 400 ? -2.570 -10.562 43.856 1.00 44.44 400 GLU A C 1
ATOM 3120 O O . GLU A 1 400 ? -2.019 -10.475 42.755 1.00 44.44 400 GLU A O 1
ATOM 3125 N N . GLN A 1 401 ? -2.473 -11.653 44.619 1.00 45.62 401 GLN A N 1
ATOM 3126 C CA . GLN A 1 401 ? -1.579 -12.790 44.354 1.00 45.62 401 GLN A CA 1
ATOM 3127 C C . GLN A 1 401 ? -1.790 -13.443 42.971 1.00 45.62 401 GLN A C 1
ATOM 3129 O O . GLN A 1 401 ? -0.932 -14.195 42.507 1.00 45.62 401 GLN A O 1
ATOM 3134 N N . HIS A 1 402 ? -2.896 -13.126 42.290 1.00 44.16 402 HIS A N 1
ATOM 3135 C CA . HIS A 1 402 ? -3.321 -13.743 41.036 1.00 44.16 402 HIS A CA 1
ATOM 3136 C C . HIS A 1 402 ? -3.459 -12.774 39.852 1.00 44.16 402 HIS A C 1
ATOM 3138 O O . HIS A 1 402 ? -3.667 -13.237 38.730 1.00 44.16 402 HIS A O 1
ATOM 3144 N N . VAL A 1 403 ? -3.286 -11.459 40.048 1.00 43.03 403 VAL A N 1
ATOM 3145 C CA . VAL A 1 403 ? -3.468 -10.463 38.978 1.00 43.03 403 VAL A CA 1
ATOM 3146 C C . VAL A 1 403 ? -2.130 -9.793 38.644 1.00 43.03 403 VAL A C 1
ATOM 3148 O O . VAL A 1 403 ? -1.641 -8.961 39.412 1.00 43.03 403 VAL A O 1
ATOM 3151 N N . PRO A 1 404 ? -1.491 -10.138 37.508 1.00 48.38 404 PRO A N 1
ATOM 3152 C CA . PRO A 1 404 ? -0.250 -9.492 37.106 1.00 48.38 404 PRO A CA 1
ATOM 3153 C C . PRO A 1 404 ? -0.515 -8.041 36.699 1.00 48.38 404 PRO A C 1
ATOM 3155 O O . PRO A 1 404 ? -1.429 -7.760 35.920 1.00 48.38 404 PRO A O 1
ATOM 3158 N N . ARG A 1 405 ? 0.338 -7.109 37.139 1.00 50.62 405 ARG A N 1
ATOM 3159 C CA . ARG A 1 405 ? 0.306 -5.746 36.594 1.00 50.62 405 ARG A CA 1
ATOM 3160 C C . ARG A 1 405 ? 0.975 -5.762 35.229 1.00 50.62 405 ARG A C 1
ATOM 3162 O O . ARG A 1 405 ? 2.192 -5.924 35.149 1.00 50.62 405 ARG A O 1
ATOM 3169 N N . VAL A 1 406 ? 0.188 -5.615 34.165 1.00 51.09 406 VAL A N 1
ATOM 3170 C CA . VAL A 1 406 ? 0.719 -5.517 32.801 1.00 51.09 406 VAL A CA 1
ATOM 3171 C C . VAL A 1 406 ? 1.246 -4.108 32.579 1.00 51.09 406 VAL A C 1
ATOM 3173 O O . VAL A 1 406 ? 0.496 -3.140 32.473 1.00 51.09 406 VAL A O 1
ATOM 3176 N N . LEU A 1 407 ? 2.560 -3.999 32.488 1.00 52.41 407 LEU A N 1
ATOM 3177 C CA . LEU A 1 407 ? 3.241 -2.789 32.082 1.00 52.41 407 LEU A CA 1
ATOM 3178 C C . LEU A 1 407 ? 3.398 -2.833 30.562 1.00 52.41 407 LEU A C 1
ATOM 3180 O O . LEU A 1 407 ? 4.216 -3.573 30.014 1.00 52.41 407 LEU A O 1
ATOM 3184 N N . ARG A 1 408 ? 2.568 -2.048 29.871 1.00 47.41 408 ARG A N 1
ATOM 3185 C CA . ARG A 1 408 ? 2.676 -1.851 28.421 1.00 47.41 408 ARG A CA 1
ATOM 3186 C C . ARG A 1 408 ? 3.956 -1.090 28.130 1.00 47.41 408 ARG A C 1
ATOM 3188 O O . ARG A 1 408 ? 4.147 -0.027 28.716 1.00 47.41 408 ARG A O 1
ATOM 3195 N N . LEU A 1 409 ? 4.831 -1.596 27.264 1.00 46.94 409 LEU A N 1
ATOM 3196 C CA . LEU A 1 409 ? 5.967 -0.794 26.802 1.00 46.94 409 LEU A CA 1
ATOM 3197 C C . LEU A 1 409 ? 5.430 0.509 26.177 1.00 46.94 409 LEU A C 1
ATOM 3199 O O . LEU A 1 409 ? 4.320 0.491 25.635 1.00 46.94 409 LEU A O 1
ATOM 3203 N N . PRO A 1 410 ? 6.150 1.644 26.287 1.00 35.75 410 PRO A N 1
ATOM 3204 C CA . PRO A 1 410 ? 5.775 2.841 25.547 1.00 35.75 410 PRO A CA 1
ATOM 3205 C C . PRO A 1 410 ? 5.547 2.441 24.090 1.00 35.75 410 PRO A C 1
ATOM 3207 O O . PRO A 1 410 ? 6.366 1.701 23.535 1.00 35.75 410 PRO A O 1
ATOM 3210 N N . ARG A 1 411 ? 4.435 2.886 23.488 1.00 39.09 411 ARG A N 1
ATOM 3211 C CA . ARG A 1 411 ? 4.250 2.758 22.037 1.00 39.09 411 ARG A CA 1
ATOM 3212 C C . ARG A 1 411 ? 5.531 3.267 21.374 1.00 39.09 411 ARG A C 1
ATOM 3214 O O . ARG A 1 411 ? 6.149 4.205 21.885 1.00 39.09 411 ARG A O 1
ATOM 3221 N N . ALA A 1 412 ? 5.961 2.619 20.294 1.00 36.00 412 ALA A N 1
ATOM 3222 C CA . ALA A 1 412 ? 7.238 2.859 19.614 1.00 36.00 412 ALA A CA 1
ATOM 3223 C C . ALA A 1 412 ? 7.406 4.286 19.029 1.00 36.00 412 ALA A C 1
ATOM 3225 O O . ALA A 1 412 ? 8.281 4.515 18.203 1.00 36.00 412 ALA A O 1
ATOM 3226 N N . ASP A 1 413 ? 6.612 5.255 19.479 1.00 34.94 413 ASP A N 1
ATOM 3227 C CA . ASP A 1 413 ? 6.626 6.661 19.092 1.00 34.94 413 ASP A CA 1
ATOM 3228 C C . ASP A 1 413 ? 7.875 7.415 19.574 1.00 34.94 413 ASP A C 1
ATOM 3230 O O . ASP A 1 413 ? 8.172 8.487 19.062 1.00 34.94 413 ASP A O 1
ATOM 3234 N N . ARG A 1 414 ? 8.659 6.873 20.523 1.00 28.33 414 ARG A N 1
ATOM 3235 C CA . ARG A 1 414 ? 9.865 7.550 21.057 1.00 28.33 414 ARG A CA 1
ATOM 3236 C C . ARG A 1 414 ? 11.214 6.916 20.706 1.00 28.33 414 ARG A C 1
ATOM 3238 O O . ARG A 1 414 ? 12.240 7.438 21.126 1.00 28.33 414 ARG A O 1
ATOM 3245 N N . ALA A 1 415 ? 11.252 5.841 19.917 1.00 27.44 415 ALA A N 1
ATOM 3246 C CA . ALA A 1 415 ? 12.509 5.167 19.551 1.00 27.44 415 ALA A CA 1
ATOM 3247 C C . ALA A 1 415 ? 13.017 5.500 18.131 1.00 27.44 415 ALA A C 1
ATOM 3249 O O . ALA A 1 415 ? 13.891 4.807 17.618 1.00 27.44 415 ALA A O 1
ATOM 3250 N N . ARG A 1 416 ? 12.489 6.545 17.475 1.00 30.50 416 ARG A N 1
ATOM 3251 C CA . ARG A 1 416 ? 12.851 6.895 16.086 1.00 30.50 416 ARG A CA 1
ATOM 3252 C C . ARG A 1 416 ? 14.059 7.829 15.915 1.00 30.50 416 ARG A C 1
ATOM 3254 O O . ARG A 1 416 ? 14.392 8.140 14.781 1.00 30.50 416 ARG A O 1
ATOM 3261 N N . HIS A 1 417 ? 14.772 8.215 16.977 1.00 27.66 417 HIS A N 1
ATOM 3262 C CA . HIS A 1 417 ? 15.897 9.162 16.855 1.00 27.66 417 HIS A CA 1
ATOM 3263 C C . HIS A 1 417 ? 17.321 8.598 17.003 1.00 27.66 417 HIS A C 1
ATOM 3265 O O . HIS A 1 417 ? 18.259 9.383 17.053 1.00 27.66 417 HIS A O 1
ATOM 3271 N N . LEU A 1 418 ? 17.538 7.276 17.012 1.00 25.36 418 LEU A N 1
ATOM 3272 C CA . LEU A 1 418 ? 18.890 6.720 17.237 1.00 25.36 418 LEU A CA 1
ATOM 3273 C C . LEU A 1 418 ? 19.374 5.666 16.229 1.00 25.36 418 LEU A C 1
ATOM 3275 O O . LEU A 1 418 ? 20.299 4.917 16.524 1.00 25.36 418 LEU A O 1
ATOM 3279 N N . LEU A 1 419 ? 18.816 5.626 15.017 1.00 25.73 419 LEU A N 1
ATOM 3280 C CA . LEU A 1 419 ? 19.314 4.751 13.944 1.00 25.73 419 LEU A CA 1
ATOM 3281 C C . LEU A 1 419 ? 19.511 5.511 12.627 1.00 25.73 419 LEU A C 1
ATOM 3283 O O . LEU A 1 419 ? 18.967 5.138 11.601 1.00 25.73 419 LEU A O 1
ATOM 3287 N N . HIS A 1 420 ? 20.310 6.579 12.654 1.00 28.53 420 HIS A N 1
ATOM 3288 C CA . HIS A 1 420 ? 20.969 7.115 11.457 1.00 28.53 420 HIS A CA 1
ATOM 3289 C C . HIS A 1 420 ? 22.293 7.785 11.843 1.00 28.53 420 HIS A C 1
ATOM 3291 O O . HIS A 1 420 ? 22.379 9.001 11.957 1.00 28.53 420 HIS A O 1
ATOM 3297 N N . ARG A 1 421 ? 23.319 6.965 12.097 1.00 27.30 421 ARG A N 1
ATOM 3298 C CA . ARG A 1 421 ? 24.754 7.222 11.846 1.00 27.30 421 ARG A CA 1
ATOM 3299 C C . ARG A 1 421 ? 25.583 6.250 12.674 1.00 27.30 421 ARG A C 1
ATOM 3301 O O . ARG A 1 421 ? 25.639 6.383 13.887 1.00 27.30 421 ARG A O 1
ATOM 3308 N N . GLN A 1 422 ? 26.263 5.332 11.996 1.00 25.02 422 GLN A N 1
ATOM 3309 C CA . GLN A 1 422 ? 27.690 5.061 12.204 1.00 25.02 422 GLN A CA 1
ATOM 3310 C C . GLN A 1 422 ? 28.151 4.058 11.137 1.00 25.02 422 GLN A C 1
ATOM 3312 O O . GLN A 1 422 ? 28.193 2.850 11.341 1.00 25.02 422 GLN A O 1
ATOM 3317 N N . ARG A 1 423 ? 28.493 4.585 9.958 1.00 28.41 423 ARG A N 1
ATOM 3318 C CA . ARG A 1 423 ? 29.618 4.061 9.180 1.00 28.41 423 ARG A CA 1
ATOM 3319 C C . ARG A 1 423 ? 30.781 5.006 9.469 1.00 28.41 423 ARG A C 1
ATOM 3321 O O . ARG A 1 423 ? 30.638 6.201 9.233 1.00 28.41 423 ARG A O 1
ATOM 3328 N N . GLY A 1 424 ? 31.889 4.480 9.989 1.00 23.67 424 GLY A N 1
ATOM 3329 C CA . GLY A 1 424 ? 33.152 5.215 10.069 1.00 23.67 424 GLY A CA 1
ATOM 3330 C C . GLY A 1 424 ? 33.951 5.012 11.356 1.00 23.67 424 GLY A C 1
ATOM 3331 O O . GLY A 1 424 ? 33.601 5.567 12.387 1.00 23.67 424 GLY A O 1
ATOM 3332 N N . ALA A 1 425 ? 35.081 4.317 11.190 1.00 24.31 425 ALA A N 1
ATOM 3333 C CA . ALA A 1 425 ? 36.325 4.385 11.964 1.00 24.31 425 ALA A CA 1
ATOM 3334 C C . ALA A 1 425 ? 36.389 3.760 13.373 1.00 24.31 425 ALA A C 1
ATOM 3336 O O . ALA A 1 425 ? 35.640 4.098 14.279 1.00 24.31 425 ALA A O 1
ATOM 3337 N N . GLY A 1 426 ? 37.415 2.921 13.570 1.00 24.06 426 GLY A N 1
ATOM 3338 C CA . GLY A 1 426 ? 37.915 2.576 14.901 1.00 24.06 426 GLY A CA 1
ATOM 3339 C C . GLY A 1 426 ? 38.591 1.215 14.991 1.00 24.06 426 GLY A C 1
ATOM 3340 O O . GLY A 1 426 ? 38.025 0.282 15.545 1.00 24.06 426 GLY A O 1
ATOM 3341 N N . ARG A 1 427 ? 39.814 1.103 14.458 1.00 26.45 427 ARG A N 1
ATOM 3342 C CA . ARG A 1 427 ? 40.749 0.007 14.757 1.00 26.45 427 ARG A CA 1
ATOM 3343 C C . ARG A 1 427 ? 40.851 -0.194 16.273 1.00 26.45 427 ARG A C 1
ATOM 3345 O O . ARG A 1 427 ? 41.206 0.756 16.959 1.00 26.45 427 ARG A O 1
ATOM 3352 N N . GLN A 1 428 ? 40.712 -1.426 16.751 1.00 24.73 428 GLN A N 1
ATOM 3353 C CA . GLN A 1 428 ? 41.524 -1.920 17.864 1.00 24.73 428 GLN A CA 1
ATOM 3354 C C . GLN A 1 428 ? 41.626 -3.448 17.809 1.00 24.73 428 GLN A C 1
ATOM 3356 O O . GLN A 1 428 ? 40.634 -4.171 17.802 1.00 24.73 428 GLN A O 1
ATOM 3361 N N . ARG A 1 429 ? 42.879 -3.897 17.697 1.00 22.42 429 ARG A N 1
ATOM 3362 C CA . ARG A 1 429 ? 43.342 -5.273 17.874 1.00 22.42 429 ARG A CA 1
ATOM 3363 C C . ARG A 1 429 ? 43.006 -5.748 19.290 1.00 22.42 429 ARG A C 1
ATOM 3365 O O . ARG A 1 429 ? 43.235 -5.000 20.235 1.00 22.42 429 ARG A O 1
ATOM 3372 N N . ALA A 1 430 ? 42.620 -7.010 19.430 1.00 22.98 430 ALA A N 1
ATOM 3373 C CA . ALA A 1 430 ? 42.970 -7.808 20.601 1.00 22.98 430 ALA A CA 1
ATOM 3374 C C . ALA A 1 430 ? 43.194 -9.258 20.158 1.00 22.98 430 ALA A C 1
ATOM 3376 O O . ALA A 1 430 ? 42.429 -9.802 19.364 1.00 22.98 430 ALA A O 1
ATOM 3377 N N . GLU A 1 431 ? 44.317 -9.805 20.605 1.00 22.89 431 GLU A N 1
ATOM 3378 C CA . GLU A 1 431 ? 44.964 -11.025 20.147 1.00 22.89 431 GLU A CA 1
ATOM 3379 C C . GLU A 1 431 ? 44.207 -12.327 20.407 1.00 22.89 431 GLU A C 1
ATOM 3381 O O . GLU A 1 431 ? 43.489 -12.511 21.387 1.00 22.89 431 GLU A O 1
ATOM 3386 N N . LEU A 1 432 ? 44.502 -13.252 19.493 1.00 22.23 432 LEU A N 1
ATOM 3387 C CA . LEU A 1 432 ? 44.517 -14.700 19.628 1.00 22.23 432 LEU A CA 1
ATOM 3388 C C . LEU A 1 432 ? 44.795 -15.235 21.042 1.00 22.23 432 LEU A C 1
ATOM 3390 O O . LEU A 1 432 ? 45.867 -15.010 21.590 1.00 22.23 432 LEU A O 1
ATOM 3394 N N . LEU A 1 433 ? 43.939 -16.163 21.476 1.00 22.91 433 LEU A N 1
ATOM 3395 C CA . LEU A 1 433 ? 44.361 -17.388 22.158 1.00 22.91 433 LEU A CA 1
ATOM 3396 C C . LEU A 1 433 ? 43.568 -18.577 21.577 1.00 22.91 433 LEU A C 1
ATOM 3398 O O . LEU A 1 433 ? 42.370 -18.718 21.807 1.00 22.91 433 LEU A O 1
ATOM 3402 N N . ARG A 1 434 ? 44.255 -19.416 20.788 1.00 21.34 434 ARG A N 1
ATOM 3403 C CA . ARG A 1 434 ? 43.917 -20.837 20.543 1.00 21.34 434 ARG A CA 1
ATOM 3404 C C . ARG A 1 434 ? 44.594 -21.677 21.648 1.00 21.34 434 ARG A C 1
ATOM 3406 O O . ARG A 1 434 ? 45.623 -21.230 22.153 1.00 21.34 434 ARG A O 1
ATOM 3413 N N . PRO A 1 435 ? 44.066 -22.860 22.025 1.00 28.12 435 PRO A N 1
ATOM 3414 C CA . PRO A 1 435 ? 44.382 -24.101 21.287 1.00 28.12 435 PRO A CA 1
ATOM 3415 C C . PRO A 1 435 ? 43.181 -25.061 21.130 1.00 28.12 435 PRO A C 1
ATOM 3417 O O . PRO A 1 435 ? 42.430 -25.285 22.069 1.00 28.12 435 PRO A O 1
ATOM 3420 N N . GLY A 1 436 ? 42.933 -25.559 19.912 1.00 23.78 436 GLY A N 1
ATOM 3421 C CA . GLY A 1 436 ? 43.034 -26.995 19.556 1.00 23.78 436 GLY A CA 1
ATOM 3422 C C . GLY A 1 436 ? 41.624 -27.515 19.213 1.00 23.78 436 GLY A C 1
ATOM 3423 O O . GLY A 1 436 ? 40.678 -27.077 19.847 1.00 23.78 436 GLY A O 1
ATOM 3424 N N . GLY A 1 437 ? 41.304 -28.338 18.216 1.00 23.30 437 GLY A N 1
ATOM 3425 C CA . GLY A 1 437 ? 42.016 -29.173 17.251 1.00 23.30 437 GLY A CA 1
ATOM 3426 C C . GLY A 1 437 ? 41.110 -30.394 16.984 1.00 23.30 437 GLY A C 1
ATOM 3427 O O . GLY A 1 437 ? 40.867 -31.131 17.931 1.00 23.30 437 GLY A O 1
ATOM 3428 N N . HIS A 1 438 ? 40.648 -30.571 15.732 1.00 24.50 438 HIS A N 1
ATOM 3429 C CA . HIS A 1 438 ? 39.828 -31.678 15.167 1.00 24.50 438 HIS A CA 1
ATOM 3430 C C . HIS A 1 438 ? 38.364 -31.798 15.656 1.00 24.50 438 HIS A C 1
ATOM 3432 O O . HIS A 1 438 ? 38.078 -31.566 16.819 1.00 24.50 438 HIS A O 1
ATOM 3438 N N . ASP A 1 439 ? 37.344 -32.134 14.857 1.00 24.55 439 ASP A N 1
ATOM 3439 C CA . ASP A 1 439 ? 37.245 -32.631 13.476 1.00 24.55 439 ASP A CA 1
ATOM 3440 C C . ASP A 1 439 ? 35.908 -32.183 12.837 1.00 24.55 439 ASP A C 1
ATOM 3442 O O . ASP A 1 439 ? 34.991 -31.733 13.527 1.00 24.55 439 ASP A O 1
ATOM 3446 N N . GLY A 1 440 ? 35.818 -32.273 11.507 1.00 28.09 440 GLY A N 1
ATOM 3447 C CA . GLY A 1 440 ? 34.739 -31.726 10.682 1.00 28.09 440 GLY A CA 1
ATOM 3448 C C . GLY A 1 440 ? 33.321 -32.243 10.964 1.00 28.09 440 GLY A C 1
ATOM 3449 O O . GLY A 1 440 ? 33.091 -33.400 11.304 1.00 28.09 440 GLY A O 1
ATOM 3450 N N . GLY A 1 441 ? 32.344 -31.364 10.734 1.00 24.08 441 GLY A N 1
ATOM 3451 C CA . GLY A 1 441 ? 30.924 -31.704 10.741 1.00 24.08 441 GLY A CA 1
ATOM 3452 C C . GLY A 1 441 ? 30.061 -30.520 10.307 1.00 24.08 441 GLY A C 1
ATOM 3453 O O . GLY A 1 441 ? 30.159 -29.435 10.871 1.00 24.08 441 GLY A O 1
ATOM 3454 N N . ALA A 1 442 ? 29.247 -30.728 9.273 1.00 26.00 442 ALA A N 1
ATOM 3455 C CA . ALA A 1 442 ? 28.396 -29.738 8.620 1.00 26.00 442 ALA A CA 1
ATOM 3456 C C . ALA A 1 442 ? 27.568 -28.869 9.591 1.00 26.00 442 ALA A C 1
ATOM 3458 O O . ALA A 1 442 ? 26.877 -29.382 10.475 1.00 26.00 442 ALA A O 1
ATOM 3459 N N . VAL A 1 443 ? 27.583 -27.550 9.372 1.00 23.97 443 VAL A N 1
ATOM 3460 C CA . VAL A 1 443 ? 26.722 -26.591 10.077 1.00 23.97 443 VAL A CA 1
ATOM 3461 C C . VAL A 1 443 ? 25.274 -26.840 9.650 1.00 23.97 443 VAL A C 1
ATOM 3463 O O . VAL A 1 443 ? 24.876 -26.532 8.529 1.00 23.97 443 VAL A O 1
ATOM 3466 N N . ARG A 1 444 ? 24.495 -27.448 10.550 1.00 24.34 444 ARG A N 1
ATOM 3467 C CA . ARG A 1 444 ? 23.040 -27.583 10.443 1.00 24.34 444 ARG A CA 1
ATOM 3468 C C . ARG A 1 444 ? 22.354 -26.292 10.889 1.00 24.34 444 ARG A C 1
ATOM 3470 O O . ARG A 1 444 ? 22.810 -25.587 11.781 1.00 24.34 444 ARG A O 1
ATOM 3477 N N . GLU A 1 445 ? 21.213 -26.051 10.268 1.00 25.27 445 GLU A N 1
ATOM 3478 C CA . GLU A 1 445 ? 20.252 -24.961 10.432 1.00 25.27 445 GLU A CA 1
ATOM 3479 C C . GLU A 1 445 ? 19.669 -24.865 11.868 1.00 25.27 445 GLU A C 1
ATOM 3481 O O . GLU A 1 445 ? 18.506 -25.182 12.117 1.00 25.27 445 GLU A O 1
ATOM 3486 N N . SER A 1 446 ? 20.484 -24.481 12.861 1.00 25.89 446 SER A N 1
ATOM 3487 C CA . SER A 1 446 ? 20.046 -24.373 14.267 1.00 25.89 446 SER A CA 1
ATOM 3488 C C . SER A 1 446 ? 20.509 -23.137 15.049 1.00 25.89 446 SER A C 1
ATOM 3490 O O . SER A 1 446 ? 20.163 -23.024 16.225 1.00 25.89 446 SER A O 1
ATOM 3492 N N . ASP A 1 447 ? 21.165 -22.168 14.411 1.00 26.45 447 ASP A N 1
ATOM 3493 C CA . ASP A 1 447 ? 21.631 -20.936 15.068 1.00 26.45 447 ASP A CA 1
ATOM 3494 C C . ASP A 1 447 ? 20.749 -19.723 14.740 1.00 26.45 447 ASP A C 1
ATOM 3496 O O . ASP A 1 447 ? 21.197 -18.714 14.195 1.00 26.45 447 ASP A O 1
ATOM 3500 N N . LEU A 1 448 ? 19.462 -19.800 15.092 1.00 27.75 448 LEU A N 1
ATOM 3501 C CA . LEU A 1 448 ? 18.606 -18.612 15.079 1.00 27.75 448 LEU A CA 1
ATOM 3502 C C . LEU A 1 448 ? 18.819 -17.784 16.365 1.00 27.75 448 LEU A C 1
ATOM 3504 O O . LEU A 1 448 ? 18.750 -18.325 17.473 1.00 27.75 448 LEU A O 1
ATOM 3508 N N . PRO A 1 449 ? 19.063 -16.465 16.250 1.00 28.34 449 PRO A N 1
ATOM 3509 C CA . PRO A 1 449 ? 19.427 -15.607 17.374 1.00 28.34 449 PRO A CA 1
ATOM 3510 C C . PRO A 1 449 ? 18.279 -15.413 18.377 1.00 28.34 449 PRO A C 1
ATOM 3512 O O . PRO A 1 449 ? 17.150 -15.096 18.006 1.00 28.34 449 PRO A O 1
ATOM 3515 N N . VAL A 1 450 ? 18.592 -15.533 19.672 1.00 29.94 450 VAL A N 1
ATOM 3516 C CA . VAL A 1 450 ? 17.615 -15.502 20.775 1.00 29.94 450 VAL A CA 1
ATOM 3517 C C . VAL A 1 450 ? 17.545 -14.103 21.420 1.00 29.94 450 VAL A C 1
ATOM 3519 O O . VAL A 1 450 ? 18.548 -13.630 21.965 1.00 29.94 450 VAL A O 1
ATOM 3522 N N . PRO A 1 451 ? 16.398 -13.400 21.387 1.00 35.34 451 PRO A N 1
ATOM 3523 C CA . PRO A 1 451 ? 16.178 -12.209 22.211 1.00 35.34 451 PRO A CA 1
ATOM 3524 C C . PRO A 1 451 ? 16.056 -12.527 23.717 1.00 35.34 451 PRO A C 1
ATOM 3526 O O . PRO A 1 451 ? 15.571 -13.580 24.134 1.00 35.34 451 PRO A O 1
ATOM 3529 N N . VAL A 1 452 ? 16.508 -11.589 24.560 1.00 36.66 452 VAL A N 1
ATOM 3530 C CA . VAL A 1 452 ? 16.596 -11.742 26.023 1.00 36.66 452 VAL A CA 1
ATOM 3531 C C . VAL A 1 452 ? 15.972 -10.531 26.712 1.00 36.66 452 VAL A C 1
ATOM 3533 O O . VAL A 1 452 ? 16.410 -9.400 26.521 1.00 36.66 452 VAL A O 1
ATOM 3536 N N . LEU A 1 453 ? 14.973 -10.744 27.564 1.00 40.53 453 LEU A N 1
ATOM 3537 C CA . LEU A 1 453 ? 14.419 -9.695 28.422 1.00 40.53 453 LEU A CA 1
ATOM 3538 C C . LEU A 1 453 ? 15.105 -9.751 29.786 1.00 40.53 453 LEU A C 1
ATOM 3540 O O . LEU A 1 453 ? 15.021 -10.791 30.422 1.00 40.53 453 LEU A O 1
ATOM 3544 N N . VAL A 1 454 ? 15.753 -8.678 30.249 1.00 39.38 454 VAL A N 1
ATOM 3545 C CA . VAL A 1 454 ? 16.478 -8.625 31.533 1.00 39.38 454 VAL A CA 1
ATOM 3546 C C . VAL A 1 454 ? 15.762 -7.688 32.513 1.00 39.38 454 VAL A C 1
ATOM 3548 O O . VAL A 1 454 ? 15.531 -6.521 32.212 1.00 39.38 454 VAL A O 1
ATOM 3551 N N . GLY A 1 455 ? 15.430 -8.182 33.704 1.00 38.25 455 GLY A N 1
ATOM 3552 C CA . GLY A 1 455 ? 14.887 -7.418 34.824 1.00 38.25 455 GLY A CA 1
ATOM 3553 C C . GLY A 1 455 ? 15.892 -7.317 35.972 1.00 38.25 455 GLY A C 1
ATOM 3554 O O . GLY A 1 455 ? 16.341 -8.331 36.506 1.00 38.25 455 GLY A O 1
ATOM 3555 N N . GLN A 1 456 ? 16.237 -6.096 36.380 1.00 37.62 456 GLN A N 1
ATOM 3556 C CA . GLN A 1 456 ? 16.970 -5.830 37.618 1.00 37.62 456 GLN A CA 1
ATOM 3557 C C . GLN A 1 456 ? 15.993 -5.420 38.716 1.00 37.62 456 GLN A C 1
ATOM 3559 O O . GLN A 1 456 ? 15.248 -4.451 38.572 1.00 37.62 456 GLN A O 1
ATOM 3564 N N . HIS A 1 457 ? 16.029 -6.145 39.829 1.00 38.28 457 HIS A N 1
ATOM 3565 C CA . HIS A 1 457 ? 15.420 -5.727 41.086 1.00 38.28 457 HIS A CA 1
ATOM 3566 C C . HIS A 1 457 ? 16.513 -5.085 41.951 1.00 38.28 457 HIS A C 1
ATOM 3568 O O . HIS A 1 457 ? 17.659 -5.509 41.921 1.00 38.28 457 HIS A O 1
ATOM 3574 N N . GLN A 1 458 ? 16.219 -4.077 42.760 1.00 32.91 458 GLN A N 1
ATOM 3575 C CA . GLN A 1 458 ? 17.143 -3.670 43.823 1.00 32.91 458 GLN A CA 1
ATOM 3576 C C . GLN A 1 458 ? 16.385 -3.716 45.143 1.00 32.91 458 GLN A C 1
ATOM 3578 O O . GLN A 1 458 ? 15.423 -2.986 45.351 1.00 32.91 458 GLN A O 1
ATOM 3583 N N . ARG A 1 459 ? 16.807 -4.623 46.030 1.00 31.44 459 ARG A N 1
ATOM 3584 C CA . ARG A 1 459 ? 16.528 -4.552 47.467 1.00 31.44 459 ARG A CA 1
ATOM 3585 C C . ARG A 1 459 ? 17.853 -4.287 48.167 1.00 31.44 459 ARG A C 1
ATOM 3587 O O . ARG A 1 459 ? 18.818 -5.022 47.958 1.00 31.44 459 ARG A O 1
ATOM 3594 N N . HIS A 1 460 ? 17.899 -3.260 49.005 1.00 28.50 460 HIS A N 1
ATOM 3595 C CA . HIS A 1 460 ? 19.049 -3.004 49.865 1.00 28.50 460 HIS A CA 1
ATOM 3596 C C . HIS A 1 460 ? 19.181 -4.114 50.928 1.00 28.50 460 HIS A C 1
ATOM 3598 O O . HIS A 1 460 ? 18.489 -4.066 51.937 1.00 28.50 460 HIS A O 1
ATOM 3604 N N . ARG A 1 461 ? 20.057 -5.114 50.702 1.00 26.56 461 ARG A N 1
ATOM 3605 C CA . ARG A 1 461 ? 21.162 -5.552 51.603 1.00 26.56 461 ARG A CA 1
ATOM 3606 C C . ARG A 1 461 ? 21.708 -6.975 51.321 1.00 26.56 461 ARG A C 1
ATOM 3608 O O . ARG A 1 461 ? 20.951 -7.932 51.242 1.00 26.56 461 ARG A O 1
ATOM 3615 N N . ARG A 1 462 ? 23.056 -7.008 51.312 1.00 28.69 462 ARG A N 1
ATOM 3616 C CA . ARG A 1 462 ? 24.115 -8.033 51.547 1.00 28.69 462 ARG A CA 1
ATOM 3617 C C . ARG A 1 462 ? 24.142 -9.383 50.786 1.00 28.69 462 ARG A C 1
ATOM 3619 O O . ARG A 1 462 ? 23.137 -10.028 50.537 1.0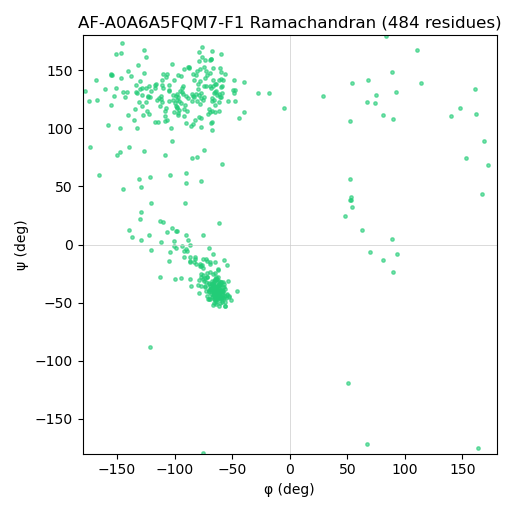0 28.69 462 ARG A O 1
ATOM 3626 N N . ALA A 1 463 ? 25.380 -9.745 50.420 1.00 31.33 463 ALA A N 1
ATOM 3627 C CA . ALA A 1 463 ? 25.836 -10.659 49.365 1.00 31.33 463 ALA A CA 1
ATOM 3628 C C . ALA A 1 463 ? 25.662 -12.175 49.612 1.00 31.33 463 ALA A C 1
ATOM 3630 O O . ALA A 1 463 ? 25.758 -12.644 50.742 1.00 31.33 463 ALA A O 1
ATOM 3631 N N . GLY A 1 464 ? 25.538 -12.941 48.514 1.00 27.89 464 GLY A N 1
ATOM 3632 C CA . GLY A 1 464 ? 25.663 -14.408 48.458 1.00 27.89 464 GLY A CA 1
ATOM 3633 C C . GLY A 1 464 ? 25.756 -14.956 47.011 1.00 27.89 464 GLY A C 1
ATOM 3634 O O . GLY A 1 464 ? 25.111 -14.428 46.110 1.00 27.89 464 GLY A O 1
ATOM 3635 N N . ARG A 1 465 ? 26.593 -15.988 46.801 1.00 26.38 465 ARG A N 1
ATOM 3636 C CA . ARG A 1 465 ? 27.221 -16.497 45.544 1.00 26.38 465 ARG A CA 1
ATOM 3637 C C . ARG A 1 465 ? 26.321 -16.977 44.356 1.00 26.38 465 ARG A C 1
ATOM 3639 O O . ARG A 1 465 ? 25.141 -17.264 44.553 1.00 26.38 465 ARG A O 1
ATOM 3646 N N . PRO A 1 466 ? 26.914 -17.119 43.133 1.00 27.98 466 PRO A N 1
ATOM 3647 C CA . PRO A 1 466 ? 26.626 -17.975 41.966 1.00 27.98 466 PRO A CA 1
ATOM 3648 C C . PRO A 1 466 ? 25.755 -19.243 42.022 1.00 27.98 466 PRO A C 1
ATOM 3650 O O . PRO A 1 466 ? 26.080 -20.085 42.834 1.00 27.98 466 PRO A O 1
ATOM 3653 N N . ASP A 1 467 ? 24.765 -19.455 41.144 1.00 30.25 467 ASP A N 1
ATOM 3654 C CA . ASP A 1 467 ? 24.198 -20.786 40.777 1.00 30.25 467 ASP A CA 1
ATOM 3655 C C . ASP A 1 467 ? 23.454 -20.631 39.422 1.00 30.25 467 ASP A C 1
ATOM 3657 O O . ASP A 1 467 ? 22.757 -19.608 39.286 1.00 30.25 467 ASP A O 1
ATOM 3661 N N . PRO A 1 468 ? 23.604 -21.511 38.403 1.00 30.48 468 PRO A N 1
ATOM 3662 C CA . PRO A 1 468 ? 23.130 -21.269 37.043 1.00 30.48 468 PRO A CA 1
ATOM 3663 C C . PRO A 1 468 ? 21.917 -22.146 36.687 1.00 30.48 468 PRO A C 1
ATOM 3665 O O . PRO A 1 468 ? 22.042 -23.333 36.403 1.00 30.48 468 PRO A O 1
ATOM 3668 N N . ARG A 1 469 ? 20.717 -21.555 36.631 1.00 28.97 469 ARG A N 1
ATOM 3669 C CA . ARG A 1 469 ? 19.545 -22.182 35.990 1.00 28.97 469 ARG A CA 1
ATOM 3670 C C . ARG A 1 469 ? 18.744 -21.145 35.201 1.00 28.97 469 ARG A C 1
ATOM 3672 O O . ARG A 1 469 ? 17.764 -20.598 35.698 1.00 28.97 469 ARG A O 1
ATOM 3679 N N . ALA A 1 470 ? 19.160 -20.874 33.966 1.00 31.95 470 ALA A N 1
ATOM 3680 C CA . ALA A 1 470 ? 18.319 -20.219 32.964 1.00 31.95 470 ALA A CA 1
ATOM 3681 C C . ALA A 1 470 ? 17.691 -21.315 32.089 1.00 31.95 470 ALA A C 1
ATOM 3683 O O . ALA A 1 470 ? 18.406 -22.066 31.432 1.00 31.95 470 ALA A O 1
ATOM 3684 N N . ARG A 1 471 ? 16.361 -21.458 32.124 1.00 35.34 471 ARG A N 1
ATOM 3685 C CA . ARG A 1 471 ? 15.629 -22.344 31.206 1.00 35.34 471 ARG A CA 1
ATOM 3686 C C . ARG A 1 471 ? 15.238 -21.551 29.958 1.00 35.34 471 ARG A C 1
ATOM 3688 O O . ARG A 1 471 ? 14.630 -20.490 30.078 1.00 35.34 471 ARG A O 1
ATOM 3695 N N . LEU A 1 472 ? 15.584 -22.084 28.789 1.00 30.69 472 LEU A N 1
ATOM 3696 C CA . LEU A 1 472 ? 15.234 -21.554 27.472 1.00 30.69 472 LEU A CA 1
ATOM 3697 C C . LEU A 1 472 ? 13.794 -21.979 27.126 1.00 30.69 472 LEU A C 1
ATOM 3699 O O . LEU A 1 472 ? 13.499 -23.173 27.128 1.00 30.69 472 LEU A O 1
ATOM 3703 N N . LEU A 1 473 ? 12.898 -21.036 26.826 1.00 33.97 473 LEU A N 1
ATOM 3704 C CA . LEU A 1 473 ? 11.566 -21.340 26.286 1.00 33.97 473 LEU A CA 1
ATOM 3705 C C . LEU A 1 473 ? 11.622 -21.199 24.758 1.00 33.97 473 LEU A C 1
ATOM 3707 O O . LEU A 1 473 ? 11.794 -20.098 24.238 1.00 33.97 473 LEU A O 1
ATOM 3711 N N . ARG A 1 474 ? 11.502 -22.318 24.031 1.00 26.28 474 ARG A N 1
ATOM 3712 C CA . ARG A 1 474 ? 11.334 -22.315 22.568 1.00 26.28 474 ARG A CA 1
ATOM 3713 C C . ARG A 1 474 ? 9.842 -22.251 22.244 1.00 26.28 474 ARG A C 1
ATOM 3715 O O . ARG A 1 474 ? 9.119 -23.197 22.543 1.00 26.28 474 ARG A O 1
ATOM 3722 N N . LEU A 1 475 ? 9.395 -21.165 21.620 1.00 30.14 475 LEU A N 1
ATOM 3723 C CA . LEU A 1 475 ? 8.103 -21.122 20.939 1.00 30.14 475 LEU A CA 1
ATOM 3724 C C . LEU A 1 475 ? 8.280 -21.860 19.607 1.00 30.14 475 LEU A C 1
ATOM 3726 O O . LEU A 1 475 ? 8.887 -21.336 18.682 1.00 30.14 475 LEU A O 1
ATOM 3730 N N . ARG A 1 476 ? 7.833 -23.116 19.546 1.00 25.38 476 ARG A N 1
ATOM 3731 C CA . ARG A 1 476 ? 7.582 -23.817 18.283 1.00 25.38 476 ARG A CA 1
ATOM 3732 C C . ARG A 1 476 ? 6.076 -23.861 18.085 1.00 25.38 476 ARG A C 1
ATOM 3734 O O . ARG A 1 476 ? 5.359 -24.220 19.019 1.00 25.38 476 ARG A O 1
ATOM 3741 N N . ASP A 1 477 ? 5.629 -23.495 16.888 1.00 25.81 477 ASP A N 1
ATOM 3742 C CA . ASP A 1 477 ? 4.254 -23.656 16.422 1.00 25.81 477 ASP A CA 1
ATOM 3743 C C . ASP A 1 477 ? 3.723 -25.056 16.786 1.00 25.81 477 ASP A C 1
ATOM 3745 O O . ASP A 1 477 ? 4.129 -26.069 16.219 1.00 25.81 477 ASP A O 1
ATOM 3749 N N . ALA A 1 478 ? 2.797 -25.124 17.744 1.00 25.64 478 ALA A N 1
ATOM 3750 C CA . ALA A 1 478 ? 2.060 -26.341 18.058 1.00 25.64 478 ALA A CA 1
ATOM 3751 C C . ALA A 1 478 ? 0.857 -26.458 17.109 1.00 25.64 478 ALA A C 1
ATOM 3753 O O . ALA A 1 478 ? -0.291 -26.232 17.493 1.00 25.64 478 ALA A O 1
ATOM 3754 N N . ARG A 1 479 ? 1.115 -26.815 15.844 1.00 22.86 479 ARG A N 1
ATOM 3755 C CA . ARG A 1 479 ? 0.095 -27.430 14.984 1.00 22.86 479 ARG A CA 1
ATOM 3756 C C . ARG A 1 479 ? 0.066 -28.938 15.268 1.00 22.86 479 ARG A C 1
ATOM 3758 O O . ARG A 1 479 ? 0.967 -29.662 14.876 1.00 22.86 479 ARG A O 1
ATOM 3765 N N . ARG A 1 480 ? -0.978 -29.326 16.012 1.00 23.69 480 ARG A N 1
ATOM 3766 C CA . ARG A 1 480 ? -1.698 -30.617 16.108 1.00 23.69 480 ARG A CA 1
ATOM 3767 C C . ARG A 1 480 ? -0.946 -31.923 15.809 1.00 23.69 480 ARG A C 1
ATOM 3769 O O . ARG A 1 480 ? -0.567 -32.165 14.675 1.00 23.69 480 ARG A O 1
ATOM 3776 N N . PHE A 1 481 ? -1.043 -32.861 16.755 1.00 21.95 481 PHE A N 1
ATOM 3777 C CA . PHE A 1 481 ? -1.403 -34.247 16.440 1.00 21.95 481 PHE A CA 1
ATOM 3778 C C . PHE A 1 481 ? -2.342 -34.815 17.514 1.00 21.95 481 PHE A C 1
ATOM 3780 O O . PHE A 1 481 ? -1.941 -35.065 18.645 1.00 21.95 481 PHE A O 1
ATOM 3787 N N . SER A 1 482 ? -3.590 -35.051 17.120 1.00 20.97 482 SER A N 1
ATOM 3788 C CA . SER A 1 482 ? -4.330 -36.253 17.493 1.00 20.97 482 SER A CA 1
ATOM 3789 C C . SER A 1 482 ? -4.962 -36.771 16.204 1.00 20.97 482 SER A C 1
ATOM 3791 O O . SER A 1 482 ? -5.930 -36.217 15.688 1.00 20.97 482 SER A O 1
ATOM 3793 N N . LEU A 1 483 ? -4.302 -37.781 15.639 1.00 22.09 483 LEU A N 1
ATOM 3794 C CA . LEU A 1 483 ? -4.855 -38.676 14.633 1.00 22.09 483 LEU A CA 1
ATOM 3795 C C . LEU A 1 483 ? -6.084 -39.365 15.227 1.00 22.09 483 LEU A C 1
ATOM 3797 O O . LEU A 1 483 ? -5.991 -39.957 16.300 1.00 22.09 483 LEU A O 1
ATOM 3801 N N . LEU A 1 484 ? -7.188 -39.346 14.494 1.00 20.38 484 LEU A N 1
ATOM 3802 C CA . LEU A 1 484 ? -8.158 -40.431 14.496 1.00 20.38 484 LEU A CA 1
ATOM 3803 C C . LEU A 1 484 ? -8.506 -40.703 13.030 1.00 20.38 484 LEU A C 1
ATOM 3805 O O . LEU A 1 484 ? -8.999 -39.820 12.333 1.00 20.38 484 LEU A O 1
ATOM 3809 N N . HIS A 1 485 ? -8.164 -41.919 12.590 1.00 22.22 485 HIS A N 1
ATOM 3810 C CA . HIS A 1 485 ? -8.750 -42.625 11.446 1.00 22.22 485 HIS A CA 1
ATOM 3811 C C . HIS A 1 485 ? -10.276 -42.393 11.418 1.00 22.22 485 HIS A C 1
ATOM 3813 O O . HIS A 1 485 ? -10.901 -42.388 12.476 1.00 22.22 485 HIS A O 1
ATOM 3819 N N . ARG A 1 486 ? -10.934 -42.190 10.279 1.00 26.11 486 ARG A N 1
ATOM 3820 C CA . ARG A 1 486 ? -10.876 -42.905 8.999 1.00 26.11 486 ARG A CA 1
ATOM 3821 C C . ARG A 1 486 ? -11.218 -41.961 7.853 1.00 26.11 486 ARG A C 1
ATOM 3823 O O . ARG A 1 486 ? -12.007 -41.026 8.110 1.00 26.11 486 ARG A O 1
#

Sequence (486 aa):
MAAELYPAKKLVPSASASSTSSSSIQDQYQQQNLANNNSHSAAAATQGCCNWQGLYPTLRERNSVMFNNEMMADVHFVVGPPGGTQRVPGHKYVLAVGSSVFHAMFYGELAEDQEEIRIPDVEPPSFLAMLKYIYCDEIDLCADTVLATLYAAKKYIVPHLARACVNFLETSLSAKNACVLLSQSCLFEEPDLTQRCWEVIDAQAELALRSEGFCDIDAQTLESILRRETLNAKEMVVFEAALSWAEAECQRRDLAPTIENKRLALGKAIYLIRVPTMLLEDFANGAAQSGVLTLNETNDIFLWYTAANKPELLFCTKPRKGLAPQRCHRFQSCAYRSNQWRYRGRCDSIQFAVDKRVFIAGFGLYGSSCGSAEYSAKIELKRQGVSMAQRHQVLLGRLEQHVPRVLRLPRADRARHLLHRQRGAGRQRAELLRPGGHDGGAVRESDLPVPVLVGQHQRHRRAGRPDPRARLLRLRDARRFSLLHR